Protein AF-0000000076760243 (afdb_homodimer)

InterPro domains:
  IPR002656 Acyltransferase 3 domain [PF01757] (15-333)

Sequence (692 aa):
MEITKRREIFFLSELRAIACIAIVILHTFYAASVYAPDHTAKIAALTTRNLMMWAVPCFVMVSGALLLDSAREVTYRKIFRKYIPRVLAALVLFSAVFQIFDDATGESGIQFKTILYGLQNAVTGSGWKHMWYLYLITALYLLLPFYRKIAASLNSKDTYYLLSVYLVFLSLLPMLQTLTEKSTAFYICVYSVYPLYLFLGDAFMQKRICKKPWLMILLASVGTIAVACLTILSEKKSIAALSELLTSYAFPLIVLQSAGIFGLMSYREKKAPKVLYWILHQIDQCSFGVYLIHMLFLKLVLVVWKWNPYMHGGFFMILALSVGTFLCSFLCIRLLKYVPILKKILMEITKRREIFFLSELRAIACIAIVILHTFYAASVYAPDHTAKIAALTTRNLMMWAVPCFVMVSGALLLDSAREVTYRKIFRKYIPRVLAALVLFSAVFQIFDDATGESGIQFKTILYGLQNAVTGSGWKHMWYLYLITALYLLLPFYRKIAASLNSKDTYYLLSVYLVFLSLLPMLQTLTEKSTAFYICVYSVYPLYLFLGDAFMQKRICKKPWLMILLASVGTIAVACLTILSEKKSIAALSELLTSYAFPLIVLQSAGIFGLMSYREKKAPKVLYWILHQIDQCSFGVYLIHMLFLKLVLVVWKWNPYMHGGFFMILALSVGTFLCSFLCIRLLKYVPILKKIL

Organism: NCBI:txid411473

Structure (mmCIF, N/CA/C/O backbone):
data_AF-0000000076760243-model_v1
#
loop_
_entity.id
_entity.type
_entity.pdbx_description
1 polymer 'Acyltransferase 3 domain-containing protein'
#
loop_
_atom_site.group_PDB
_atom_site.id
_atom_site.type_symbol
_atom_site.label_atom_id
_atom_site.label_alt_id
_atom_site.label_comp_id
_atom_site.label_asym_id
_atom_site.label_entity_id
_atom_site.label_seq_id
_atom_site.pdbx_PDB_ins_code
_atom_site.Cartn_x
_atom_site.Cartn_y
_atom_site.Cartn_z
_atom_site.occupancy
_atom_site.B_iso_or_equiv
_atom_site.auth_seq_id
_atom_site.auth_comp_id
_atom_site.auth_asym_id
_atom_site.auth_atom_id
_atom_site.pdbx_PDB_model_num
ATOM 1 N N . MET A 1 1 ? 40 23.453 7.305 1 26.17 1 MET A N 1
ATOM 2 C CA . MET A 1 1 ? 38.969 22.516 6.863 1 26.17 1 MET A CA 1
ATOM 3 C C . MET A 1 1 ? 37.562 23.094 7.059 1 26.17 1 MET A C 1
ATOM 5 O O . MET A 1 1 ? 37.188 23.406 8.188 1 26.17 1 MET A O 1
ATOM 9 N N . GLU A 1 2 ? 37.094 23.953 6.133 1 29.81 2 GLU A N 1
ATOM 10 C CA . GLU A 1 2 ? 35.969 24.859 6.281 1 29.81 2 GLU A CA 1
ATOM 11 C C . GLU A 1 2 ? 34.688 24.078 6.648 1 29.81 2 GLU A C 1
ATOM 13 O O . GLU A 1 2 ? 34.375 23.078 6.02 1 29.81 2 GLU A O 1
ATOM 18 N N . ILE A 1 3 ? 34.5 23.969 7.934 1 33.06 3 ILE A N 1
ATOM 19 C CA . ILE A 1 3 ? 33.281 23.391 8.445 1 33.06 3 ILE A CA 1
ATOM 20 C C . ILE A 1 3 ? 32.094 23.875 7.617 1 33.06 3 ILE A C 1
ATOM 22 O O . ILE A 1 3 ? 31.781 25.062 7.598 1 33.06 3 ILE A O 1
ATOM 26 N N . THR A 1 4 ? 31.984 23.406 6.328 1 33.84 4 THR A N 1
ATOM 27 C CA . THR A 1 4 ? 30.766 23.656 5.562 1 33.84 4 THR A CA 1
ATOM 28 C C . THR A 1 4 ? 29.547 23.594 6.461 1 33.84 4 THR A C 1
ATOM 30 O O . THR A 1 4 ? 29.219 22.531 7.004 1 33.84 4 THR A O 1
ATOM 33 N N . LYS A 1 5 ? 29.375 24.547 7.172 1 37.62 5 LYS A N 1
ATOM 34 C CA . LYS A 1 5 ? 28.281 24.859 8.086 1 37.62 5 LYS A CA 1
ATOM 35 C C . LYS A 1 5 ? 26.953 24.391 7.535 1 37.62 5 LYS A C 1
ATOM 37 O O . LYS A 1 5 ? 26.656 24.578 6.348 1 37.62 5 LYS A O 1
ATOM 42 N N . ARG A 1 6 ? 26.312 23.484 8.016 1 43.78 6 ARG A N 1
ATOM 43 C CA . ARG A 1 6 ? 24.969 22.969 7.758 1 43.78 6 ARG A CA 1
ATOM 44 C C . ARG A 1 6 ? 24 24.094 7.457 1 43.78 6 ARG A C 1
ATOM 46 O O . ARG A 1 6 ? 23.734 24.938 8.32 1 43.78 6 ARG A O 1
ATOM 53 N N . ARG A 1 7 ? 23.875 24.797 6.414 1 45.53 7 ARG A N 1
ATOM 54 C CA . ARG A 1 7 ? 22.891 25.812 6.051 1 45.53 7 ARG A CA 1
ATOM 55 C C . ARG A 1 7 ? 21.516 25.453 6.609 1 45.53 7 ARG A C 1
ATOM 57 O O . ARG A 1 7 ? 20.922 24.453 6.207 1 45.53 7 ARG A O 1
ATOM 64 N N . GLU A 1 8 ? 21.156 25.719 7.934 1 55.03 8 GLU A N 1
ATOM 65 C CA . GLU A 1 8 ? 19.797 25.641 8.477 1 55.03 8 GLU A CA 1
ATOM 66 C C . GLU A 1 8 ? 18.766 26.141 7.461 1 55.03 8 GLU A C 1
ATOM 68 O O . GLU A 1 8 ? 18.906 27.25 6.926 1 55.03 8 GLU A O 1
ATOM 73 N N . ILE A 1 9 ? 18 25.172 6.777 1 75.56 9 ILE A N 1
ATOM 74 C CA . ILE A 1 9 ? 17.047 25.531 5.738 1 75.56 9 ILE A CA 1
ATOM 75 C C . ILE A 1 9 ? 15.852 26.25 6.359 1 75.56 9 ILE A C 1
ATOM 77 O O . ILE A 1 9 ? 14.898 25.609 6.809 1 75.56 9 ILE A O 1
ATOM 81 N N . PHE A 1 10 ? 15.922 27.594 6.707 1 85.25 10 PHE A N 1
ATOM 82 C CA . PHE A 1 10 ? 15.008 28.453 7.453 1 85.25 10 PHE A CA 1
ATOM 83 C C . PHE A 1 10 ? 13.578 28.297 6.941 1 85.25 10 PHE A C 1
ATOM 85 O O . PHE A 1 10 ? 12.633 28.328 7.723 1 85.25 10 PHE A O 1
ATOM 92 N N . PHE A 1 11 ? 13.438 28.016 5.637 1 90.25 11 PHE A N 1
ATOM 93 C CA . PHE A 1 11 ? 12.078 28.016 5.102 1 90.25 11 PHE A CA 1
ATOM 94 C C . PHE A 1 11 ? 11.312 26.781 5.559 1 90.25 11 PHE A C 1
ATOM 96 O O . PHE A 1 11 ? 10.086 26.812 5.66 1 90.25 11 PHE A O 1
ATOM 103 N N . LEU A 1 12 ? 12.016 25.703 5.863 1 93.25 12 LEU A N 1
ATOM 104 C CA . LEU A 1 12 ? 11.344 24.5 6.34 1 93.25 12 LEU A CA 1
ATOM 105 C C . LEU A 1 12 ? 10.727 24.734 7.715 1 93.25 12 LEU A C 1
ATOM 107 O O . LEU A 1 12 ? 9.609 24.297 7.984 1 93.25 12 LEU A O 1
ATOM 111 N N . SER A 1 13 ? 11.492 25.438 8.523 1 92.94 13 SER A N 1
ATOM 112 C CA . SER A 1 13 ? 10.977 25.797 9.836 1 92.94 13 SER A CA 1
ATOM 113 C C . SER A 1 13 ? 9.773 26.734 9.719 1 92.94 13 SER A C 1
ATOM 115 O O . SER A 1 13 ? 8.781 26.547 10.422 1 92.94 13 SER A O 1
ATOM 117 N N . GLU A 1 14 ? 9.867 27.625 8.883 1 94.44 14 GLU A N 1
ATOM 118 C CA . GLU A 1 14 ? 8.766 28.547 8.656 1 94.44 14 GLU A CA 1
ATOM 119 C C . GLU A 1 14 ? 7.531 27.828 8.133 1 94.44 14 GLU A C 1
ATOM 121 O O . GLU A 1 14 ? 6.41 28.109 8.555 1 94.44 14 GLU A O 1
ATOM 126 N N . LEU A 1 15 ? 7.758 26.938 7.242 1 95.62 15 LEU A N 1
ATOM 127 C CA . LEU A 1 15 ? 6.652 26.203 6.648 1 95.62 15 LEU A CA 1
ATOM 128 C C . LEU A 1 15 ? 5.961 25.328 7.695 1 95.62 15 LEU A C 1
ATOM 130 O O . LEU A 1 15 ? 4.73 25.234 7.703 1 95.62 15 LEU A O 1
ATOM 134 N N . ARG A 1 16 ? 6.695 24.703 8.562 1 96.56 16 ARG A N 1
ATOM 135 C CA . ARG A 1 16 ? 6.105 23.891 9.625 1 96.56 16 ARG A CA 1
ATOM 136 C C . ARG A 1 16 ? 5.246 24.75 10.547 1 96.56 16 ARG A C 1
ATOM 138 O O . ARG A 1 16 ? 4.172 24.328 10.977 1 96.56 16 ARG A O 1
ATOM 145 N N . ALA A 1 17 ? 5.773 25.922 10.805 1 96.56 17 ALA A N 1
ATOM 146 C CA . ALA A 1 17 ? 5.035 26.844 11.664 1 96.56 17 ALA A CA 1
ATOM 147 C C . ALA A 1 17 ? 3.723 27.266 11.016 1 96.56 17 ALA A C 1
ATOM 149 O O . ALA A 1 17 ? 2.666 27.234 11.648 1 96.56 17 ALA A O 1
ATOM 150 N N . ILE A 1 18 ? 3.807 27.625 9.766 1 96.88 18 ILE A N 1
ATOM 151 C CA . ILE A 1 18 ? 2.629 28.062 9.031 1 96.88 18 ILE A CA 1
ATOM 152 C C . ILE A 1 18 ? 1.643 26.906 8.883 1 96.88 18 ILE A C 1
ATOM 154 O O . ILE A 1 18 ? 0.431 27.094 9.016 1 96.88 18 ILE A O 1
ATOM 158 N N . ALA A 1 19 ? 2.176 25.75 8.602 1 98.06 19 ALA A N 1
ATOM 159 C CA . ALA A 1 19 ? 1.333 24.562 8.477 1 98.06 19 ALA A CA 1
ATOM 160 C C . ALA A 1 19 ? 0.647 24.234 9.797 1 98.06 19 ALA A C 1
ATOM 162 O O . ALA A 1 19 ? -0.499 23.781 9.812 1 98.06 19 ALA A O 1
ATOM 163 N N . CYS A 1 20 ? 1.323 24.438 10.867 1 97.88 20 CYS A N 1
ATOM 164 C CA . CYS A 1 20 ? 0.749 24.219 12.188 1 97.88 20 CYS A CA 1
ATOM 165 C C . CYS A 1 20 ? -0.457 25.125 12.414 1 97.88 20 CYS A C 1
ATOM 167 O O . CYS A 1 20 ? -1.508 24.672 12.859 1 97.88 20 CYS A O 1
ATOM 169 N N . ILE A 1 21 ? -0.282 26.344 12.094 1 98.19 21 ILE A N 1
ATOM 170 C CA . ILE A 1 21 ? -1.372 27.312 12.203 1 98.19 21 ILE A CA 1
ATOM 171 C C . ILE A 1 21 ? -2.529 26.891 11.297 1 98.19 21 ILE A C 1
ATOM 173 O O . ILE A 1 21 ? -3.689 26.906 11.719 1 98.19 21 ILE A O 1
ATOM 177 N N . ALA A 1 22 ? -2.188 26.484 10.117 1 98.5 22 ALA A N 1
ATOM 178 C CA . ALA A 1 22 ? -3.197 26.047 9.156 1 98.5 22 ALA A CA 1
ATOM 179 C C . ALA A 1 22 ? -3.98 24.844 9.672 1 98.5 22 ALA A C 1
ATOM 181 O O . ALA A 1 22 ? -5.188 24.75 9.453 1 98.5 22 ALA A O 1
ATOM 182 N N . ILE A 1 23 ? -3.342 23.922 10.32 1 98.38 23 ILE A N 1
ATOM 183 C CA . ILE A 1 23 ? -3.988 22.734 10.867 1 98.38 23 ILE A CA 1
ATOM 184 C C . ILE A 1 23 ? -5.008 23.141 11.922 1 98.38 23 ILE A C 1
ATOM 186 O O . ILE A 1 23 ? -6.117 22.609 11.969 1 98.38 23 ILE A O 1
ATOM 190 N N . VAL A 1 24 ? -4.641 24.094 12.781 1 98.56 24 VAL A N 1
ATOM 191 C CA . VAL A 1 24 ? -5.559 24.562 13.812 1 98.56 24 VAL A CA 1
ATOM 192 C C . VAL A 1 24 ? -6.773 25.234 13.164 1 98.56 24 VAL A C 1
ATOM 194 O O . VAL A 1 24 ? -7.91 25 13.57 1 98.56 24 VAL A O 1
ATOM 197 N N . ILE A 1 25 ? -6.504 26.047 12.156 1 98.5 25 ILE A N 1
ATOM 198 C CA . ILE A 1 25 ? -7.59 26.672 11.422 1 98.5 25 ILE A CA 1
ATOM 199 C C . ILE A 1 25 ? -8.484 25.609 10.797 1 98.5 25 ILE A C 1
ATOM 201 O O . ILE A 1 25 ? -9.711 25.672 10.906 1 98.5 25 ILE A O 1
ATOM 205 N N . LEU A 1 26 ? -7.926 24.656 10.18 1 98.38 26 LEU A N 1
ATOM 206 C CA . LEU A 1 26 ? -8.633 23.562 9.523 1 98.38 26 LEU A CA 1
ATOM 207 C C . LEU A 1 26 ? -9.594 22.875 10.492 1 98.38 26 LEU A C 1
ATOM 209 O O . LEU A 1 26 ? -10.789 22.766 10.219 1 98.38 26 LEU A O 1
ATOM 213 N N . HIS A 1 27 ? -9.117 22.453 11.625 1 98.5 27 HIS A N 1
ATOM 214 C CA . HIS A 1 27 ? -9.922 21.703 12.57 1 98.5 27 HIS A CA 1
ATOM 215 C C . HIS A 1 27 ? -10.969 22.578 13.25 1 98.5 27 HIS A C 1
ATOM 217 O O . HIS A 1 27 ? -12.07 22.125 13.562 1 98.5 27 HIS A O 1
ATOM 223 N N . THR A 1 28 ? -10.617 23.875 13.477 1 98.31 28 THR A N 1
ATOM 224 C CA . THR A 1 28 ? -11.578 24.797 14.078 1 98.31 28 THR A CA 1
ATOM 225 C C . THR A 1 28 ? -12.773 25 13.156 1 98.31 28 THR A C 1
ATOM 227 O O . THR A 1 28 ? -13.922 24.891 13.594 1 98.31 28 THR A O 1
ATOM 230 N N . PHE A 1 29 ? -12.484 25.266 11.953 1 98.19 29 PHE A N 1
ATOM 231 C CA . PHE A 1 29 ? -13.562 25.531 11.008 1 98.19 29 PHE A CA 1
ATOM 232 C C . PHE A 1 29 ? -14.359 24.25 10.734 1 98.19 29 PHE A C 1
ATOM 234 O O . PHE A 1 29 ? -15.578 24.312 10.539 1 98.19 29 PHE A O 1
ATOM 241 N N . TYR A 1 30 ? -13.695 23.141 10.695 1 97.31 30 TYR A N 1
ATOM 242 C CA . TYR A 1 30 ? -14.406 21.875 10.531 1 97.31 30 TYR A CA 1
ATOM 243 C C . TYR A 1 30 ? -15.352 21.625 11.695 1 97.31 30 TYR A C 1
ATOM 245 O O . TYR A 1 30 ? -16.531 21.312 11.5 1 97.31 30 TYR A O 1
ATOM 253 N N . ALA A 1 31 ? -14.867 21.766 12.883 1 96.94 31 ALA A N 1
ATOM 254 C CA . ALA A 1 31 ? -15.672 21.531 14.078 1 96.94 31 ALA A CA 1
ATOM 255 C C . ALA A 1 31 ? -16.828 22.531 14.164 1 96.94 31 ALA A C 1
ATOM 257 O O . ALA A 1 31 ? -17.953 22.156 14.508 1 96.94 31 ALA A O 1
ATOM 258 N N . ALA A 1 32 ? -16.578 23.734 13.828 1 96.25 32 ALA A N 1
ATOM 259 C CA . ALA A 1 32 ? -17.578 24.781 13.914 1 96.25 32 ALA A CA 1
ATOM 260 C C . ALA A 1 32 ? -18.656 24.594 12.844 1 96.25 32 ALA A C 1
ATOM 262 O O . ALA A 1 32 ? -19.797 25.062 13.016 1 96.25 32 ALA A O 1
ATOM 263 N N . SER A 1 33 ? -18.312 23.906 11.75 1 96 33 SER A N 1
ATOM 264 C CA . SER A 1 33 ? -19.25 23.75 10.641 1 96 33 SER A CA 1
ATOM 265 C C . SER A 1 33 ? -20.5 22.984 11.078 1 96 33 SER A C 1
ATOM 267 O O . SER A 1 33 ? -21.562 23.156 10.492 1 96 33 SER A O 1
ATOM 269 N N . VAL A 1 34 ? -20.375 22.219 12.109 1 94.12 34 VAL A N 1
ATOM 270 C CA . VAL A 1 34 ? -21.484 21.438 12.633 1 94.12 34 VAL A CA 1
ATOM 271 C C . VAL A 1 34 ? -22.547 22.359 13.203 1 94.12 34 VAL A C 1
ATOM 273 O O . VAL A 1 34 ? -23.734 22.016 13.203 1 94.12 34 VAL A O 1
ATOM 276 N N . TYR A 1 35 ? -22.188 23.547 13.586 1 94.62 35 TYR A N 1
ATOM 277 C CA . TYR A 1 35 ? -23.094 24.469 14.25 1 94.62 35 TYR A CA 1
ATOM 278 C C . TYR A 1 35 ? -23.594 25.531 13.273 1 94.62 35 TYR A C 1
ATOM 280 O O . TYR A 1 35 ? -24.266 26.484 13.672 1 94.62 35 TYR A O 1
ATOM 288 N N . ALA A 1 36 ? -23.25 25.391 12.047 1 95.5 36 ALA A N 1
ATOM 289 C CA . ALA A 1 36 ? -23.625 26.406 11.062 1 95.5 36 ALA A CA 1
ATOM 290 C C . ALA A 1 36 ? -25.141 26.578 11.016 1 95.5 36 ALA A C 1
ATOM 292 O O . ALA A 1 36 ? -25.891 25.594 10.93 1 95.5 36 ALA A O 1
ATOM 293 N N . PRO A 1 37 ? -25.594 27.875 11.07 1 94.69 37 PRO A N 1
ATOM 294 C CA . PRO A 1 37 ? -27.047 28.109 11.102 1 94.69 37 PRO A CA 1
ATOM 295 C C . PRO A 1 37 ? -27.703 27.922 9.734 1 94.69 37 PRO A C 1
ATOM 297 O O . PRO A 1 37 ? -28.922 27.719 9.656 1 94.69 37 PRO A O 1
ATOM 300 N N . ASP A 1 38 ? -26.938 28.125 8.633 1 94.06 38 ASP A N 1
ATOM 301 C CA . ASP A 1 38 ? -27.453 27.969 7.281 1 94.06 38 ASP A CA 1
ATOM 302 C C . ASP A 1 38 ? -26.391 27.422 6.336 1 94.06 38 ASP A C 1
ATOM 304 O O . ASP A 1 38 ? -25.266 27.156 6.75 1 94.06 38 ASP A O 1
ATOM 308 N N . HIS A 1 39 ? -26.859 27.281 5.172 1 94.5 39 HIS A N 1
ATOM 309 C CA . HIS A 1 39 ? -26 26.656 4.168 1 94.5 39 HIS A CA 1
ATOM 310 C C . HIS A 1 39 ? -24.828 27.547 3.803 1 94.5 39 HIS A C 1
ATOM 312 O O . HIS A 1 39 ? -23.703 27.062 3.59 1 94.5 39 HIS A O 1
ATOM 318 N N . THR A 1 40 ? -25.047 28.766 3.748 1 95.06 40 THR A N 1
ATOM 319 C CA . THR A 1 40 ? -24 29.719 3.385 1 95.06 40 THR A CA 1
ATOM 320 C C . THR A 1 40 ? -22.891 29.719 4.422 1 95.06 40 THR A C 1
ATOM 322 O O . THR A 1 40 ? -21.703 29.703 4.066 1 95.06 40 THR A O 1
ATOM 325 N N . ALA A 1 41 ? -23.281 29.703 5.68 1 95.94 41 ALA A N 1
ATOM 326 C CA . ALA A 1 41 ? -22.312 29.656 6.762 1 95.94 41 ALA A CA 1
ATOM 327 C C . ALA A 1 41 ? -21.516 28.344 6.723 1 95.94 41 ALA A C 1
ATOM 329 O O . ALA A 1 41 ? -20.297 28.344 6.949 1 95.94 41 ALA A O 1
ATOM 330 N N . LYS A 1 42 ? -22.203 27.297 6.43 1 96.5 42 LYS A N 1
ATOM 331 C CA . LYS A 1 42 ? -21.547 25.984 6.344 1 96.5 42 LYS A CA 1
ATOM 332 C C . LYS A 1 42 ? -20.562 25.953 5.188 1 96.5 42 LYS A C 1
ATOM 334 O O . LYS A 1 42 ? -19.438 25.438 5.336 1 96.5 42 LYS A O 1
ATOM 339 N N . ILE A 1 43 ? -20.938 26.484 4.055 1 97.12 43 ILE A N 1
ATOM 340 C CA . ILE A 1 43 ? -20.078 26.531 2.877 1 97.12 43 ILE A CA 1
ATOM 341 C C . ILE A 1 43 ? -18.812 27.328 3.186 1 97.12 43 ILE A C 1
ATOM 343 O O . ILE A 1 43 ? -17.719 26.906 2.842 1 97.12 43 ILE A O 1
ATOM 347 N N . ALA A 1 44 ? -18.969 28.422 3.828 1 97.19 44 ALA A N 1
ATOM 348 C CA . ALA A 1 44 ? -17.812 29.25 4.176 1 97.19 44 ALA A CA 1
ATOM 349 C C . ALA A 1 44 ? -16.859 28.516 5.105 1 97.19 44 ALA A C 1
ATOM 351 O O . ALA A 1 44 ? -15.641 28.562 4.93 1 97.19 44 ALA A O 1
ATOM 352 N N . ALA A 1 45 ? -17.438 27.844 6.059 1 97.75 45 ALA A N 1
ATOM 353 C CA . ALA A 1 45 ? -16.625 27.109 7.023 1 97.75 45 ALA A CA 1
ATOM 354 C C . ALA A 1 45 ? -15.875 25.969 6.348 1 97.75 45 ALA A C 1
ATOM 356 O O . ALA A 1 45 ? -14.664 25.828 6.516 1 97.75 45 ALA A O 1
ATOM 357 N N . LEU A 1 46 ? -16.562 25.203 5.555 1 97.81 46 LEU A N 1
ATOM 358 C CA . LEU A 1 46 ? -15.953 24.047 4.91 1 97.81 46 LEU A CA 1
ATOM 359 C C . LEU A 1 46 ? -14.969 24.484 3.836 1 97.81 46 LEU A C 1
ATOM 361 O O . LEU A 1 46 ? -13.953 23.812 3.609 1 97.81 46 LEU A O 1
ATOM 365 N N . THR A 1 47 ? -15.227 25.578 3.158 1 98.12 47 THR A N 1
ATOM 366 C CA . THR A 1 47 ? -14.273 26.109 2.191 1 98.12 47 THR A CA 1
ATOM 367 C C . THR A 1 47 ? -12.969 26.5 2.873 1 98.12 47 THR A C 1
ATOM 369 O O . THR A 1 47 ? -11.883 26.156 2.389 1 98.12 47 THR A O 1
ATOM 372 N N . THR A 1 48 ? -13.102 27.203 4 1 98.19 48 THR A N 1
ATOM 373 C CA . THR A 1 48 ? -11.906 27.562 4.754 1 98.19 48 THR A CA 1
ATOM 374 C C . THR A 1 48 ? -11.148 26.312 5.207 1 98.19 48 THR A C 1
ATOM 376 O O . THR A 1 48 ? -9.922 26.25 5.086 1 98.19 48 THR A O 1
ATOM 379 N N . ARG A 1 49 ? -11.883 25.344 5.664 1 98.31 49 ARG A N 1
ATOM 380 C CA . ARG A 1 49 ? -11.281 24.078 6.086 1 98.31 49 ARG A CA 1
ATOM 381 C C . ARG A 1 49 ? -10.523 23.422 4.938 1 98.31 49 ARG A C 1
ATOM 383 O O . ARG A 1 49 ? -9.359 23.062 5.086 1 98.31 49 ARG A O 1
ATOM 390 N N . ASN A 1 50 ? -11.141 23.297 3.781 1 98.44 50 ASN A N 1
ATOM 391 C CA . ASN A 1 50 ? -10.547 22.594 2.652 1 98.44 50 ASN A CA 1
ATOM 392 C C . ASN A 1 50 ? -9.367 23.359 2.068 1 98.44 50 ASN A C 1
ATOM 394 O O . ASN A 1 50 ? -8.43 22.75 1.542 1 98.44 50 ASN A O 1
ATOM 398 N N . LEU A 1 51 ? -9.359 24.672 2.227 1 98.25 51 LEU A N 1
ATOM 399 C CA . LEU A 1 51 ? -8.258 25.484 1.741 1 98.25 51 LEU A CA 1
ATOM 400 C C . LEU A 1 51 ? -6.984 25.219 2.535 1 98.25 51 LEU A C 1
ATOM 402 O O . LEU A 1 51 ? -5.883 25.531 2.08 1 98.25 51 LEU A O 1
ATOM 406 N N . MET A 1 52 ? -7.109 24.641 3.707 1 98.56 52 MET A N 1
ATOM 407 C CA . MET A 1 52 ? -5.965 24.375 4.578 1 98.56 52 MET A CA 1
ATOM 408 C C . MET A 1 52 ? -5.449 22.953 4.391 1 98.56 52 MET A C 1
ATOM 410 O O . MET A 1 52 ? -4.465 22.562 5.02 1 98.56 52 MET A O 1
ATOM 414 N N . MET A 1 53 ? -5.945 22.219 3.438 1 98.38 53 MET A N 1
ATOM 415 C CA . MET A 1 53 ? -5.633 20.812 3.26 1 98.38 53 MET A CA 1
ATOM 416 C C . MET A 1 53 ? -4.18 20.625 2.834 1 98.38 53 MET A C 1
ATOM 418 O O . MET A 1 53 ? -3.629 19.531 2.945 1 98.38 53 MET A O 1
ATOM 422 N N . TRP A 1 54 ? -3.514 21.688 2.461 1 98.5 54 TRP A N 1
ATOM 423 C CA . TRP A 1 54 ? -2.119 21.609 2.041 1 98.5 54 TRP A CA 1
ATOM 424 C C . TRP A 1 54 ? -1.201 21.391 3.238 1 98.5 54 TRP A C 1
ATOM 426 O O . TRP A 1 54 ? -0.044 20.984 3.078 1 98.5 54 TRP A O 1
ATOM 436 N N . ALA A 1 55 ? -1.649 21.625 4.43 1 98.56 55 ALA A N 1
ATOM 437 C CA . ALA A 1 55 ? -0.808 21.672 5.621 1 98.56 55 ALA A CA 1
ATOM 438 C C . ALA A 1 55 ? -0.173 20.312 5.902 1 98.56 55 ALA A C 1
ATOM 440 O O . ALA A 1 55 ? 1.042 20.219 6.082 1 98.56 55 ALA A O 1
ATOM 441 N N . VAL A 1 56 ? -0.95 19.234 5.863 1 98.44 56 VAL A N 1
ATOM 442 C CA . VAL A 1 56 ? -0.454 17.906 6.18 1 98.44 56 VAL A CA 1
ATOM 443 C C . VAL A 1 56 ? 0.544 17.453 5.117 1 98.44 56 VAL A C 1
ATOM 445 O O . VAL A 1 56 ? 1.659 17.031 5.438 1 98.44 56 VAL A O 1
ATOM 448 N N . PRO A 1 57 ? 0.203 17.594 3.842 1 98.75 57 PRO A N 1
ATOM 449 C CA . PRO A 1 57 ? 1.181 17.25 2.803 1 98.75 57 PRO A CA 1
ATOM 450 C C . PRO A 1 57 ? 2.492 18.016 2.959 1 98.75 57 PRO A C 1
ATOM 452 O O . PRO A 1 57 ? 3.57 17.453 2.768 1 98.75 57 PRO A O 1
ATOM 455 N N . CYS A 1 58 ? 2.398 19.25 3.316 1 98.5 58 CYS A N 1
ATOM 456 C CA . CYS A 1 58 ? 3.607 20.047 3.475 1 98.5 58 CYS A CA 1
ATOM 457 C C . CYS A 1 58 ? 4.43 19.562 4.664 1 98.5 58 CYS A C 1
ATOM 459 O O . CYS A 1 58 ? 5.66 19.594 4.629 1 98.5 58 CYS A O 1
ATOM 461 N N . PHE A 1 59 ? 3.725 19.125 5.754 1 98.25 59 PHE A N 1
ATOM 462 C CA . PHE A 1 59 ? 4.445 18.516 6.863 1 98.25 59 PHE A CA 1
ATOM 463 C C . PHE A 1 59 ? 5.238 17.297 6.383 1 98.25 59 PHE A C 1
ATOM 465 O O . PHE A 1 59 ? 6.41 17.141 6.734 1 98.25 59 PHE A O 1
ATOM 472 N N . VAL A 1 60 ? 4.656 16.5 5.531 1 98.69 60 VAL A N 1
ATOM 473 C CA . VAL A 1 60 ? 5.305 15.281 5.039 1 98.69 60 VAL A CA 1
ATOM 474 C C . VAL A 1 60 ? 6.445 15.648 4.094 1 98.69 60 VAL A C 1
ATOM 476 O O . VAL A 1 60 ? 7.508 15.031 4.125 1 98.69 60 VAL A O 1
ATOM 479 N N . MET A 1 61 ? 6.203 16.688 3.297 1 98.5 61 MET A N 1
ATOM 480 C CA . MET A 1 61 ? 7.25 17.141 2.381 1 98.5 61 MET A CA 1
ATOM 481 C C . MET A 1 61 ? 8.461 17.656 3.148 1 98.5 61 MET A C 1
ATOM 483 O O . MET A 1 61 ? 9.602 17.438 2.746 1 98.5 61 MET A O 1
ATOM 487 N N . VAL A 1 62 ? 8.203 18.359 4.238 1 97.5 62 VAL A N 1
ATOM 488 C CA . VAL A 1 62 ? 9.297 18.828 5.078 1 97.5 62 VAL A CA 1
ATOM 489 C C . VAL A 1 62 ? 10.086 17.641 5.621 1 97.5 62 VAL A C 1
ATOM 491 O O . VAL A 1 62 ? 11.32 17.656 5.609 1 97.5 62 VAL A O 1
ATOM 494 N N . SER A 1 63 ? 9.359 16.609 6.07 1 97.31 63 SER A N 1
ATOM 495 C CA . SER A 1 63 ? 10.016 15.391 6.543 1 97.31 63 SER A CA 1
ATOM 496 C C . SER A 1 63 ? 10.867 14.766 5.445 1 97.31 63 SER A C 1
ATOM 498 O O . SER A 1 63 ? 12 14.336 5.699 1 97.31 63 SER A O 1
ATOM 500 N N . GLY A 1 64 ? 10.328 14.711 4.246 1 97.88 64 GLY A N 1
ATOM 501 C CA . GLY A 1 64 ? 11.094 14.18 3.129 1 97.88 64 GLY A CA 1
ATOM 502 C C . GLY A 1 64 ? 12.328 15 2.812 1 97.88 64 GLY A C 1
ATOM 503 O O . GLY A 1 64 ? 13.398 14.445 2.561 1 97.88 64 GLY A O 1
ATOM 504 N N . ALA A 1 65 ? 12.203 16.328 2.844 1 96.44 65 ALA A N 1
ATOM 505 C CA . ALA A 1 65 ? 13.305 17.234 2.555 1 96.44 65 ALA A CA 1
ATOM 506 C C . ALA A 1 65 ? 14.445 17.062 3.549 1 96.44 65 ALA A C 1
ATOM 508 O O . ALA A 1 65 ? 15.617 17.141 3.178 1 96.44 65 ALA A O 1
ATOM 509 N N . LEU A 1 66 ? 14.109 16.781 4.77 1 95.38 66 LEU A N 1
ATOM 510 C CA . LEU A 1 66 ? 15.117 16.703 5.82 1 95.38 66 LEU A CA 1
ATOM 511 C C . LEU A 1 66 ? 15.656 15.281 5.953 1 95.38 66 LEU A C 1
ATOM 513 O O . LEU A 1 66 ? 16.875 15.07 5.961 1 95.38 66 LEU A O 1
ATOM 517 N N . LEU A 1 67 ? 14.781 14.281 5.941 1 96.62 67 LEU A N 1
ATOM 518 C CA . LEU A 1 67 ? 15.172 12.938 6.344 1 96.62 67 LEU A CA 1
ATOM 519 C C . LEU A 1 67 ? 15.727 12.148 5.156 1 96.62 67 LEU A C 1
ATOM 521 O O . LEU A 1 67 ? 16.422 11.156 5.34 1 96.62 67 LEU A O 1
ATOM 525 N N . LEU A 1 68 ? 15.391 12.531 3.979 1 97.38 68 LEU A N 1
ATOM 526 C CA . LEU A 1 68 ? 15.867 11.797 2.812 1 97.38 68 LEU A CA 1
ATOM 527 C C . LEU A 1 68 ? 17.172 12.398 2.283 1 97.38 68 LEU A C 1
ATOM 529 O O . LEU A 1 68 ? 17.781 11.852 1.368 1 97.38 68 LEU A O 1
ATOM 533 N N . ASP A 1 69 ? 17.578 13.5 2.891 1 94.62 69 ASP A N 1
ATOM 534 C CA . ASP A 1 69 ? 18.844 14.125 2.525 1 94.62 69 ASP A CA 1
ATOM 535 C C . ASP A 1 69 ? 20.031 13.227 2.9 1 94.62 69 ASP A C 1
ATOM 537 O O . ASP A 1 69 ? 20.203 12.891 4.07 1 94.62 69 ASP A O 1
ATOM 541 N N . SER A 1 70 ? 20.812 12.898 1.957 1 90.88 70 SER A N 1
ATOM 542 C CA . SER A 1 70 ? 21.938 12 2.16 1 90.88 70 SER A CA 1
ATOM 543 C C . SER A 1 70 ? 22.984 12.609 3.09 1 90.88 70 SER A C 1
ATOM 545 O O . SER A 1 70 ? 23.781 11.891 3.697 1 90.88 70 SER A O 1
ATOM 547 N N . ALA A 1 71 ? 23 13.875 3.18 1 90.25 71 ALA A N 1
ATOM 548 C CA . ALA A 1 71 ? 23.969 14.57 4.027 1 90.25 71 ALA A CA 1
ATOM 549 C C . ALA A 1 71 ? 23.641 14.375 5.504 1 90.25 71 ALA A C 1
ATOM 551 O O . ALA A 1 71 ? 24.5 14.547 6.367 1 90.25 71 ALA A O 1
ATOM 552 N N . ARG A 1 72 ? 22.391 14.039 5.758 1 90.06 72 ARG A N 1
ATOM 553 C CA . ARG A 1 72 ? 21.969 13.789 7.133 1 90.06 72 ARG A CA 1
ATOM 554 C C . ARG A 1 72 ? 22.188 12.328 7.52 1 90.06 72 ARG A C 1
ATOM 556 O O . ARG A 1 72 ? 21.875 11.43 6.742 1 90.06 72 ARG A O 1
ATOM 563 N N . GLU A 1 73 ? 22.688 12.141 8.641 1 89.94 73 GLU A N 1
ATOM 564 C CA . GLU A 1 73 ? 22.891 10.773 9.117 1 89.94 73 GLU A CA 1
ATOM 565 C C . GLU A 1 73 ? 21.656 10.25 9.836 1 89.94 73 GLU A C 1
ATOM 567 O O . GLU A 1 73 ? 21.266 10.773 10.883 1 89.94 73 GLU A O 1
ATOM 572 N N . VAL A 1 74 ? 21.062 9.375 9.266 1 92.62 74 VAL A N 1
ATOM 573 C CA . VAL A 1 74 ? 19.922 8.695 9.867 1 92.62 74 VAL A CA 1
ATOM 574 C C . VAL A 1 74 ? 20.219 7.207 10.016 1 92.62 74 VAL A C 1
ATOM 576 O O . VAL A 1 74 ? 20.25 6.469 9.031 1 92.62 74 VAL A O 1
ATOM 579 N N . THR A 1 75 ? 20.453 6.75 11.266 1 94.19 75 THR A N 1
ATOM 580 C CA . THR A 1 75 ? 20.797 5.359 11.555 1 94.19 75 THR A CA 1
ATOM 581 C C . THR A 1 75 ? 19.578 4.613 12.102 1 94.19 75 THR A C 1
ATOM 583 O O . THR A 1 75 ? 18.594 5.23 12.5 1 94.19 75 THR A O 1
ATOM 586 N N . TYR A 1 76 ? 19.656 3.295 12.117 1 95.69 76 TYR A N 1
ATOM 587 C CA . TYR A 1 76 ? 18.609 2.479 12.742 1 95.69 76 TYR A CA 1
ATOM 588 C C . TYR A 1 76 ? 18.438 2.844 14.211 1 95.69 76 TYR A C 1
ATOM 590 O O . TYR A 1 76 ? 17.312 2.859 14.719 1 95.69 76 TYR A O 1
ATOM 598 N N . ARG A 1 77 ? 19.516 3.115 14.836 1 95.56 77 ARG A N 1
ATOM 599 C CA . ARG A 1 77 ? 19.469 3.488 16.25 1 95.56 77 ARG A CA 1
ATOM 600 C C . ARG A 1 77 ? 18.641 4.75 16.453 1 95.56 77 ARG A C 1
ATOM 602 O O . ARG A 1 77 ? 17.812 4.809 17.375 1 95.56 77 ARG A O 1
ATOM 609 N N . LYS A 1 78 ? 18.859 5.75 15.672 1 95.19 78 LYS A N 1
ATOM 610 C CA . LYS A 1 78 ? 18.094 6.996 15.773 1 95.19 78 LYS A CA 1
ATOM 611 C C . LYS A 1 78 ? 16.609 6.754 15.516 1 95.19 78 LYS A C 1
ATOM 613 O O . LYS A 1 78 ? 15.758 7.289 16.234 1 95.19 78 LYS A O 1
ATOM 618 N N . ILE A 1 79 ? 16.344 5.934 14.562 1 96.19 79 ILE A N 1
ATOM 619 C CA . ILE A 1 79 ? 14.969 5.652 14.188 1 96.19 79 ILE A CA 1
ATOM 620 C C . ILE A 1 79 ? 14.258 4.934 15.336 1 96.19 79 ILE A C 1
ATOM 622 O O . ILE A 1 79 ? 13.148 5.312 15.727 1 96.19 79 ILE A O 1
ATOM 626 N N . PHE A 1 80 ? 14.906 3.99 16.047 1 96.31 80 PHE A N 1
ATOM 627 C CA . PHE A 1 80 ? 14.227 3.113 16.984 1 96.31 80 PHE A CA 1
ATOM 628 C C . PHE A 1 80 ? 14.406 3.617 18.422 1 96.31 80 PHE A C 1
ATOM 630 O O . PHE A 1 80 ? 13.734 3.15 19.328 1 96.31 80 PHE A O 1
ATOM 637 N N . ARG A 1 81 ? 15.258 4.605 18.609 1 95.62 81 ARG A N 1
ATOM 638 C CA . ARG A 1 81 ? 15.469 5.09 19.969 1 95.62 81 ARG A CA 1
ATOM 639 C C . ARG A 1 81 ? 15 6.535 20.109 1 95.62 81 ARG A C 1
ATOM 641 O O . ARG A 1 81 ? 14.797 7.02 21.219 1 95.62 81 ARG A O 1
ATOM 648 N N . LYS A 1 82 ? 14.836 7.164 18.969 1 94.5 82 LYS A N 1
ATOM 649 C CA . LYS A 1 82 ? 14.484 8.578 19.078 1 94.5 82 LYS A CA 1
ATOM 650 C C . LYS A 1 82 ? 13.195 8.875 18.312 1 94.5 82 LYS A C 1
ATOM 652 O O . LYS A 1 82 ? 12.195 9.273 18.906 1 94.5 82 LYS A O 1
ATOM 657 N N . TYR A 1 83 ? 13.18 8.539 17.031 1 95.69 83 TYR A N 1
ATOM 658 C CA . TYR A 1 83 ? 12.062 8.961 16.188 1 95.69 83 TYR A CA 1
ATOM 659 C C . TYR A 1 83 ? 10.789 8.219 16.562 1 95.69 83 TYR A C 1
ATOM 661 O O . TYR A 1 83 ? 9.82 8.82 17.016 1 95.69 83 TYR A O 1
ATOM 669 N N . ILE A 1 84 ? 10.836 6.887 16.469 1 97.31 84 ILE A N 1
ATOM 670 C CA . ILE A 1 84 ? 9.633 6.078 16.641 1 97.31 84 ILE A CA 1
ATOM 671 C C . ILE A 1 84 ? 9.18 6.117 18.094 1 97.31 84 ILE A C 1
ATOM 673 O O . ILE A 1 84 ? 8.008 6.352 18.375 1 97.31 84 ILE A O 1
ATOM 677 N N . PRO A 1 85 ? 10.008 5.969 19.062 1 96.88 85 PRO A N 1
ATOM 678 C CA . PRO A 1 85 ? 9.547 5.98 20.453 1 96.88 85 PRO A CA 1
ATOM 679 C C . PRO A 1 85 ? 8.922 7.316 20.859 1 96.88 85 PRO A C 1
ATOM 681 O O . PRO A 1 85 ? 7.98 7.348 21.656 1 96.88 85 PRO A O 1
ATOM 684 N N . ARG A 1 86 ? 9.438 8.375 20.359 1 96.19 86 ARG A N 1
ATOM 685 C CA . ARG A 1 86 ? 8.867 9.688 20.656 1 96.19 86 ARG A CA 1
ATOM 686 C C . ARG A 1 86 ? 7.418 9.766 20.188 1 96.19 86 ARG A C 1
ATOM 688 O O . ARG A 1 86 ? 6.547 10.227 20.938 1 96.19 86 ARG A O 1
ATOM 695 N N . VAL A 1 87 ? 7.199 9.312 19.031 1 97.25 87 VAL A N 1
ATOM 696 C CA . VAL A 1 87 ? 5.867 9.359 18.438 1 97.25 87 VAL A CA 1
ATOM 697 C C . VAL A 1 87 ? 4.941 8.391 19.156 1 97.25 87 VAL A C 1
ATOM 699 O O . VAL A 1 87 ? 3.797 8.727 19.469 1 97.25 87 VAL A O 1
ATOM 702 N N . LEU A 1 88 ? 5.43 7.18 19.484 1 97.25 88 LEU A N 1
ATOM 703 C CA . LEU A 1 88 ? 4.625 6.176 20.172 1 97.25 88 LEU A CA 1
ATOM 704 C C . LEU A 1 88 ? 4.297 6.621 21.594 1 97.25 88 LEU A C 1
ATOM 706 O O . LEU A 1 88 ? 3.195 6.375 22.078 1 97.25 88 LEU A O 1
ATOM 710 N N . ALA A 1 89 ? 5.254 7.25 22.219 1 96.69 89 ALA A N 1
ATOM 711 C CA . ALA A 1 89 ? 5.008 7.785 23.547 1 96.69 89 ALA A CA 1
ATOM 712 C C . ALA A 1 89 ? 3.914 8.852 23.531 1 96.69 89 ALA A C 1
ATOM 714 O O . ALA A 1 89 ? 3.033 8.859 24.391 1 96.69 89 ALA A O 1
ATOM 715 N N . ALA A 1 90 ? 4.004 9.703 22.562 1 96.56 90 ALA A N 1
ATOM 716 C CA . ALA A 1 90 ? 2.975 10.727 22.406 1 96.56 90 ALA A CA 1
ATOM 717 C C . ALA A 1 90 ? 1.611 10.094 22.141 1 96.56 90 ALA A C 1
ATOM 719 O O . ALA A 1 90 ? 0.599 10.539 22.688 1 96.56 90 ALA A O 1
ATOM 720 N N . LEU A 1 91 ? 1.618 9.062 21.312 1 97.19 91 LEU A N 1
ATOM 721 C CA . LEU A 1 91 ? 0.381 8.375 20.969 1 97.19 91 LEU A CA 1
ATOM 722 C C . LEU A 1 91 ? -0.273 7.766 22.203 1 97.19 91 LEU A C 1
ATOM 724 O O . LEU A 1 91 ? -1.472 7.949 22.422 1 97.19 91 LEU A O 1
ATOM 728 N N . VAL A 1 92 ? 0.5 7.098 23 1 95.94 92 VAL A N 1
ATOM 729 C CA . VAL A 1 92 ? -0.013 6.422 24.188 1 95.94 92 VAL A CA 1
ATOM 730 C C . VAL A 1 92 ? -0.449 7.457 25.219 1 95.94 92 VAL A C 1
ATOM 732 O O . VAL A 1 92 ? -1.562 7.387 25.75 1 95.94 92 VAL A O 1
ATOM 735 N N . LEU A 1 93 ? 0.381 8.422 25.5 1 95.31 93 LEU A N 1
ATOM 736 C CA . LEU A 1 93 ? 0.115 9.438 26.516 1 95.31 93 LEU A CA 1
ATOM 737 C C . LEU A 1 93 ? -1.146 10.227 26.172 1 95.31 93 LEU A C 1
ATOM 739 O O . LEU A 1 93 ? -2.041 10.367 27 1 95.31 93 LEU A O 1
ATOM 743 N N . PHE A 1 94 ? -1.247 10.672 25 1 96.06 94 PHE A N 1
ATOM 744 C CA . PHE A 1 94 ? -2.34 11.578 24.672 1 96.06 94 PHE A CA 1
ATOM 745 C C . PHE A 1 94 ? -3.619 10.805 24.391 1 96.06 94 PHE A C 1
ATOM 747 O O . PHE A 1 94 ? -4.723 11.344 24.516 1 96.06 94 PHE A O 1
ATOM 754 N N . SER A 1 95 ? -3.467 9.523 23.953 1 96.06 95 SER A N 1
ATOM 755 C CA . SER A 1 95 ? -4.68 8.711 23.891 1 96.06 95 SER A CA 1
ATOM 756 C C . SER A 1 95 ? -5.301 8.547 25.266 1 96.06 95 SER A C 1
ATOM 758 O O . SER A 1 95 ? -6.527 8.57 25.406 1 96.06 95 SER A O 1
ATOM 760 N N . ALA A 1 96 ? -4.484 8.359 26.234 1 94.88 96 ALA A N 1
ATOM 761 C CA . ALA A 1 96 ? -4.961 8.281 27.609 1 94.88 96 ALA A CA 1
ATOM 762 C C . ALA A 1 96 ? -5.551 9.609 28.078 1 94.88 96 ALA A C 1
ATOM 764 O O . ALA A 1 96 ? -6.629 9.648 28.672 1 94.88 96 ALA A O 1
ATOM 765 N N . VAL A 1 97 ? -4.871 10.727 27.781 1 94.81 97 VAL A N 1
ATOM 766 C CA . VAL A 1 97 ? -5.316 12.062 28.188 1 94.81 97 VAL A CA 1
ATOM 767 C C . VAL A 1 97 ? -6.676 12.359 27.547 1 94.81 97 VAL A C 1
ATOM 769 O O . VAL A 1 97 ? -7.578 12.867 28.219 1 94.81 97 VAL A O 1
ATOM 772 N N . PHE A 1 98 ? -6.844 12.047 26.328 1 96.12 98 PHE A N 1
ATOM 773 C CA . PHE A 1 98 ? -8.086 12.328 25.625 1 96.12 98 PHE A CA 1
ATOM 774 C C . PHE A 1 98 ? -9.219 11.453 26.141 1 96.12 98 PHE A C 1
ATOM 776 O O . PHE A 1 98 ? -10.359 11.906 26.25 1 96.12 98 PHE A O 1
ATOM 783 N N . GLN A 1 99 ? -8.844 10.203 26.453 1 95.19 99 GLN A N 1
ATOM 784 C CA . GLN A 1 99 ? -9.867 9.336 27.047 1 95.19 99 GLN A CA 1
ATOM 785 C C . GLN A 1 99 ? -10.297 9.852 28.406 1 95.19 99 GLN A C 1
ATOM 787 O O . GLN A 1 99 ? -11.484 9.82 28.734 1 95.19 99 GLN A O 1
ATOM 792 N N . ILE A 1 100 ? -9.383 10.281 29.219 1 95.06 100 ILE A N 1
ATOM 793 C CA . ILE A 1 100 ? -9.688 10.867 30.516 1 95.06 100 ILE A CA 1
ATOM 794 C C . ILE A 1 100 ? -10.57 12.094 30.344 1 95.06 100 ILE A C 1
ATOM 796 O O . ILE A 1 100 ? -11.555 12.273 31.078 1 95.06 100 ILE A O 1
ATOM 800 N N . PHE A 1 101 ? -10.203 12.945 29.391 1 95.19 101 PHE A N 1
ATOM 801 C CA . PHE A 1 101 ? -11 14.133 29.094 1 95.19 101 PHE A CA 1
ATOM 802 C C . PHE A 1 101 ? -12.43 13.758 28.75 1 95.19 101 PHE A C 1
ATOM 804 O O . PHE A 1 101 ? -13.383 14.344 29.266 1 95.19 101 PHE A O 1
ATOM 811 N N . ASP A 1 102 ? -12.555 12.789 27.859 1 94.5 102 ASP A N 1
ATOM 812 C CA . ASP A 1 102 ? -13.883 12.352 27.422 1 94.5 102 ASP A CA 1
ATOM 813 C C . ASP A 1 102 ? -14.695 11.812 28.594 1 94.5 102 ASP A C 1
ATOM 815 O O . ASP A 1 102 ? -15.875 12.141 28.75 1 94.5 102 ASP A O 1
ATOM 819 N N . ASP A 1 103 ? -14.039 11.039 29.406 1 94.12 103 ASP A N 1
ATOM 820 C CA . ASP A 1 103 ? -14.734 10.445 30.547 1 94.12 103 ASP A CA 1
ATOM 821 C C . ASP A 1 103 ? -15.055 11.5 31.609 1 94.12 103 ASP A C 1
ATOM 823 O O . ASP A 1 103 ? -16.109 11.453 32.25 1 94.12 103 ASP A O 1
ATOM 827 N N . ALA A 1 104 ? -14.195 12.414 31.828 1 93.5 104 ALA A N 1
ATOM 828 C CA . ALA A 1 104 ? -14.383 13.453 32.812 1 93.5 104 ALA A CA 1
ATOM 829 C C . ALA A 1 104 ? -15.5 14.414 32.406 1 93.5 104 ALA A C 1
ATOM 831 O O . ALA A 1 104 ? -16.188 14.969 33.281 1 93.5 104 ALA A O 1
ATOM 832 N N . THR A 1 105 ? -15.602 14.648 31.188 1 91.69 105 THR A N 1
ATOM 833 C CA . THR A 1 105 ? -16.594 15.617 30.719 1 91.69 105 THR A CA 1
ATOM 834 C C . THR A 1 105 ? -17.875 14.914 30.297 1 91.69 105 THR A C 1
ATOM 836 O O . THR A 1 105 ? -18.859 15.57 29.953 1 91.69 105 THR A O 1
ATOM 839 N N . GLY A 1 106 ? -17.734 13.609 30.25 1 86.94 106 GLY A N 1
ATOM 840 C CA . GLY A 1 106 ? -18.922 12.844 29.906 1 86.94 106 GLY A CA 1
ATOM 841 C C . GLY A 1 106 ? -19.734 12.422 31.109 1 86.94 106 GLY A C 1
ATOM 842 O O . GLY A 1 106 ? -19.438 12.812 32.25 1 86.94 106 GLY A O 1
ATOM 843 N N . GLU A 1 107 ? -20.734 11.609 30.859 1 83.38 107 GLU A N 1
ATOM 844 C CA . GLU A 1 107 ? -21.688 11.234 31.906 1 83.38 107 GLU A CA 1
ATOM 845 C C . GLU A 1 107 ? -21.109 10.172 32.812 1 83.38 107 GLU A C 1
ATOM 847 O O . GLU A 1 107 ? -21.422 10.133 34.031 1 83.38 107 GLU A O 1
ATOM 852 N N . SER A 1 108 ? -20.297 9.344 32.312 1 80.25 108 SER A N 1
ATOM 853 C CA . SER A 1 108 ? -19.828 8.188 33.062 1 80.25 108 SER A CA 1
ATOM 854 C C . SER A 1 108 ? -18.734 8.578 34.062 1 80.25 108 SER A C 1
ATOM 856 O O . SER A 1 108 ? -18.516 7.871 35.031 1 80.25 108 SER A O 1
ATOM 858 N N . GLY A 1 109 ? -18.125 9.695 33.875 1 85.81 109 GLY A N 1
ATOM 859 C CA . GLY A 1 109 ? -17.016 10.086 34.719 1 85.81 109 GLY A CA 1
ATOM 860 C C . GLY A 1 109 ? -15.781 9.219 34.5 1 85.81 109 GLY A C 1
ATOM 861 O O . GLY A 1 109 ? -15.781 8.32 33.688 1 85.81 109 GLY A O 1
ATOM 862 N N . ILE A 1 110 ? -14.695 9.5 35.188 1 88.69 110 ILE A N 1
ATOM 863 C CA . ILE A 1 110 ? -13.445 8.758 35.094 1 88.69 110 ILE A CA 1
ATOM 864 C C . ILE A 1 110 ? -13.594 7.414 35.812 1 88.69 110 ILE A C 1
ATOM 866 O O . ILE A 1 110 ? -14.062 7.352 36.938 1 88.69 110 ILE A O 1
ATOM 870 N N . GLN A 1 111 ? -13.359 6.34 35.094 1 88.06 111 GLN A N 1
ATOM 871 C CA . GLN A 1 111 ? -13.469 4.98 35.594 1 88.06 111 GLN A CA 1
ATOM 872 C C . GLN A 1 111 ? -12.102 4.312 35.688 1 88.06 111 GLN A C 1
ATOM 874 O O . GLN A 1 111 ? -11.109 4.848 35.188 1 88.06 111 GLN A O 1
ATOM 879 N N . PHE A 1 112 ? -12.062 3.141 36.344 1 86.12 112 PHE A N 1
ATOM 880 C CA . PHE A 1 112 ? -10.836 2.373 36.531 1 86.12 112 PHE A CA 1
ATOM 881 C C . PHE A 1 112 ? -10.258 1.95 35.156 1 86.12 112 PHE A C 1
ATOM 883 O O . PHE A 1 112 ? -9.039 1.951 34.969 1 86.12 112 PHE A O 1
ATOM 890 N N . LYS A 1 113 ? -11.109 1.76 34.125 1 90.38 113 LYS A N 1
ATOM 891 C CA . LYS A 1 113 ? -10.688 1.21 32.844 1 90.38 113 LYS A CA 1
ATOM 892 C C . LYS A 1 113 ? -10.391 2.322 31.828 1 90.38 113 LYS A C 1
ATOM 894 O O . LYS A 1 113 ? -10.07 2.051 30.672 1 90.38 113 LYS A O 1
ATOM 899 N N . THR A 1 114 ? -10.477 3.506 32.375 1 91.25 114 THR A N 1
ATOM 900 C CA . THR A 1 114 ? -10.32 4.648 31.469 1 91.25 114 THR A CA 1
ATOM 901 C C . THR A 1 114 ? -8.969 4.602 30.766 1 91.25 114 THR A C 1
ATOM 903 O O . THR A 1 114 ? -8.891 4.742 29.547 1 91.25 114 THR A O 1
ATOM 906 N N . ILE A 1 115 ? -7.984 4.305 31.484 1 90.94 115 ILE A N 1
ATOM 907 C CA . ILE A 1 115 ? -6.637 4.258 30.922 1 90.94 115 ILE A CA 1
ATOM 908 C C . ILE A 1 115 ? -6.52 3.078 29.969 1 90.94 115 ILE A C 1
ATOM 910 O O . ILE A 1 115 ? -5.902 3.191 28.906 1 90.94 115 ILE A O 1
ATOM 914 N N . LEU A 1 116 ? -7.094 2.004 30.344 1 92.44 116 LEU A N 1
ATOM 915 C CA . LEU A 1 116 ? -7.07 0.825 29.484 1 92.44 116 LEU A CA 1
ATOM 916 C C . LEU A 1 116 ? -7.777 1.104 28.172 1 92.44 116 LEU A C 1
ATOM 918 O O . LEU A 1 116 ? -7.316 0.676 27.109 1 92.44 116 LEU A O 1
ATOM 922 N N . TYR A 1 117 ? -8.82 1.831 28.281 1 92 117 TYR A N 1
ATOM 923 C CA . TYR A 1 117 ? -9.547 2.205 27.078 1 92 117 TYR A CA 1
ATOM 924 C C . TYR A 1 117 ? -8.719 3.133 26.203 1 92 117 TYR A C 1
ATOM 926 O O . TYR A 1 117 ? -8.734 3.02 24.984 1 92 117 TYR A O 1
ATOM 934 N N . GLY A 1 118 ? -8.047 4.016 26.844 1 93.69 118 GLY A N 1
ATOM 935 C CA . GLY A 1 118 ? -7.137 4.887 26.109 1 93.69 118 GLY A CA 1
ATOM 936 C C . GLY A 1 118 ? -6.07 4.125 25.344 1 93.69 118 GLY A C 1
ATOM 937 O O . GLY A 1 118 ? -5.781 4.445 24.188 1 93.69 118 GLY A O 1
ATOM 938 N N . LEU A 1 119 ? -5.574 3.094 25.953 1 93.75 119 LEU A N 1
ATOM 939 C CA . LEU A 1 119 ? -4.547 2.273 25.312 1 93.75 119 LEU A CA 1
ATOM 940 C C . LEU A 1 119 ? -5.125 1.472 24.156 1 93.75 119 LEU A C 1
ATOM 942 O O . LEU A 1 119 ? -4.484 1.332 23.109 1 93.75 119 LEU A O 1
ATOM 946 N N . GLN A 1 120 ? -6.289 1.012 24.375 1 93.88 120 GLN A N 1
ATOM 947 C CA . GLN A 1 120 ? -6.98 0.298 23.312 1 93.88 120 GLN A CA 1
ATOM 948 C C . GLN A 1 120 ? -7.238 1.213 22.109 1 93.88 120 GLN A C 1
ATOM 950 O O . GLN A 1 120 ? -7.066 0.805 20.969 1 93.88 120 GLN A O 1
ATOM 955 N N . ASN A 1 121 ? -7.594 2.408 22.438 1 94.5 121 ASN A N 1
ATOM 956 C CA . ASN A 1 121 ? -7.824 3.387 21.391 1 94.5 121 ASN A CA 1
ATOM 957 C C . ASN A 1 121 ? -6.543 3.701 20.625 1 94.5 121 ASN A C 1
ATOM 959 O O . ASN A 1 121 ? -6.582 3.934 19.406 1 94.5 121 ASN A O 1
ATOM 963 N N . ALA A 1 122 ? -5.516 3.691 21.344 1 95.56 122 ALA A N 1
ATOM 964 C CA . ALA A 1 122 ? -4.227 3.965 20.719 1 95.56 122 ALA A CA 1
ATOM 965 C C . ALA A 1 122 ? -3.861 2.867 19.719 1 95.56 122 ALA A C 1
ATOM 967 O O . ALA A 1 122 ? -3.291 3.146 18.656 1 95.56 122 ALA A O 1
ATOM 968 N N . VAL A 1 123 ? -4.215 1.683 20 1 94.88 123 VAL A N 1
ATOM 969 C CA . VAL A 1 123 ? -3.863 0.55 19.141 1 94.88 123 VAL A CA 1
ATOM 970 C C . VAL A 1 123 ? -4.832 0.466 17.969 1 94.88 123 VAL A C 1
ATOM 972 O O . VAL A 1 123 ? -4.418 0.244 16.828 1 94.88 123 VAL A O 1
ATOM 975 N N . THR A 1 124 ? -6.043 0.738 18.188 1 94.25 124 THR A N 1
ATOM 976 C CA . THR A 1 124 ? -7.07 0.553 17.172 1 94.25 124 THR A CA 1
ATOM 977 C C . THR A 1 124 ? -7.242 1.822 16.344 1 94.25 124 THR A C 1
ATOM 979 O O . THR A 1 124 ? -7.82 1.784 15.25 1 94.25 124 THR A O 1
ATOM 982 N N . GLY A 1 125 ? -6.812 2.889 16.891 1 94.5 125 GLY A N 1
ATOM 983 C CA . GLY A 1 125 ? -7.02 4.156 16.219 1 94.5 125 GLY A CA 1
ATOM 984 C C . GLY A 1 125 ? -8.445 4.668 16.328 1 94.5 125 GLY A C 1
ATOM 985 O O . GLY A 1 125 ? -8.914 5.41 15.469 1 94.5 125 GLY A O 1
ATOM 986 N N . SER A 1 126 ? -9.148 4.254 17.312 1 93.69 126 SER A N 1
ATOM 987 C CA . SER A 1 126 ? -10.562 4.598 17.453 1 93.69 126 SER A CA 1
ATOM 988 C C . SER A 1 126 ? -10.742 5.816 18.344 1 93.69 126 SER A C 1
ATOM 990 O O . SER A 1 126 ? -11.867 6.254 18.578 1 93.69 126 SER A O 1
ATOM 992 N N . GLY A 1 127 ? -9.688 6.395 18.812 1 93.94 127 GLY A N 1
ATOM 993 C CA . GLY A 1 127 ? -9.773 7.598 19.625 1 93.94 127 GLY A CA 1
ATOM 994 C C . GLY A 1 127 ? -10.016 8.852 18.812 1 93.94 127 GLY A C 1
ATOM 995 O O . GLY A 1 127 ? -10.789 8.828 17.844 1 93.94 127 GLY A O 1
ATOM 996 N N . TRP A 1 128 ? -9.422 9.883 19.281 1 94.81 128 TRP A N 1
ATOM 997 C CA . TRP A 1 128 ? -9.609 11.156 18.594 1 94.81 128 TRP A CA 1
ATOM 998 C C . TRP A 1 128 ? -9.008 11.102 17.188 1 94.81 128 TRP A C 1
ATOM 1000 O O . TRP A 1 128 ? -7.848 10.727 17.016 1 94.81 128 TRP A O 1
ATOM 1010 N N . LYS A 1 129 ? -9.656 11.547 16.188 1 93.06 129 LYS A N 1
ATOM 1011 C CA . LYS A 1 129 ? -9.398 11.273 14.781 1 93.06 129 LYS A CA 1
ATOM 1012 C C . LYS A 1 129 ? -8.133 11.977 14.312 1 93.06 129 LYS A C 1
ATOM 1014 O O . LYS A 1 129 ? -7.438 11.484 13.422 1 93.06 129 LYS A O 1
ATOM 1019 N N . HIS A 1 130 ? -7.797 13.156 14.867 1 95.31 130 HIS A N 1
ATOM 1020 C CA . HIS A 1 130 ? -6.645 13.906 14.383 1 95.31 130 HIS A CA 1
ATOM 1021 C C . HIS A 1 130 ? -5.34 13.18 14.695 1 95.31 130 HIS A C 1
ATOM 1023 O O . HIS A 1 130 ? -4.297 13.5 14.117 1 95.31 130 HIS A O 1
ATOM 1029 N N . MET A 1 131 ? -5.367 12.102 15.508 1 96.44 131 MET A N 1
ATOM 1030 C CA . MET A 1 131 ? -4.172 11.367 15.906 1 96.44 131 MET A CA 1
ATOM 1031 C C . MET A 1 131 ? -3.711 10.43 14.789 1 96.44 131 MET A C 1
ATOM 1033 O O . MET A 1 131 ? -2.654 9.805 14.898 1 96.44 131 MET A O 1
ATOM 1037 N N . TRP A 1 132 ? -4.449 10.344 13.727 1 97.25 132 TRP A N 1
ATOM 1038 C CA . TRP A 1 132 ? -4.105 9.461 12.625 1 97.25 132 TRP A CA 1
ATOM 1039 C C . TRP A 1 132 ? -2.709 9.773 12.094 1 97.25 132 TRP A C 1
ATOM 1041 O O . TRP A 1 132 ? -2.027 8.891 11.562 1 97.25 132 TRP A O 1
ATOM 1051 N N . TYR A 1 133 ? -2.271 11.023 12.203 1 97.62 133 TYR A N 1
ATOM 1052 C CA . TYR A 1 133 ? -0.982 11.445 11.672 1 97.62 133 TYR A CA 1
ATOM 1053 C C . TYR A 1 133 ? 0.162 10.711 12.352 1 97.62 133 TYR A C 1
ATOM 1055 O O . TYR A 1 133 ? 1.191 10.438 11.734 1 97.62 133 TYR A O 1
ATOM 1063 N N . LEU A 1 134 ? 0.03 10.406 13.602 1 98.12 134 LEU A N 1
ATOM 1064 C CA . LEU A 1 134 ? 1.082 9.711 14.336 1 98.12 134 LEU A CA 1
ATOM 1065 C C . LEU A 1 134 ? 1.307 8.312 13.781 1 98.12 134 LEU A C 1
ATOM 1067 O O . LEU A 1 134 ? 2.441 7.836 13.727 1 98.12 134 LEU A O 1
ATOM 1071 N N . TYR A 1 135 ? 0.244 7.664 13.367 1 98.19 135 TYR A N 1
ATOM 1072 C CA . TYR A 1 135 ? 0.383 6.359 12.727 1 98.19 135 TYR A CA 1
ATOM 1073 C C . TYR A 1 135 ? 1.08 6.484 11.375 1 98.19 135 TYR A C 1
ATOM 1075 O O . TYR A 1 135 ? 1.912 5.648 11.016 1 98.19 135 TYR A O 1
ATOM 1083 N N . LEU A 1 136 ? 0.801 7.562 10.672 1 98.25 136 LEU A N 1
ATOM 1084 C CA . LEU A 1 136 ? 1.415 7.816 9.375 1 98.25 136 LEU A CA 1
ATOM 1085 C C . LEU A 1 136 ? 2.918 8.031 9.516 1 98.25 136 LEU A C 1
ATOM 1087 O O . LEU A 1 136 ? 3.709 7.414 8.805 1 98.25 136 LEU A O 1
ATOM 1091 N N . ILE A 1 137 ? 3.27 8.914 10.398 1 98.06 137 ILE A N 1
ATOM 1092 C CA . ILE A 1 137 ? 4.688 9.242 10.523 1 98.06 137 ILE A CA 1
ATOM 1093 C C . ILE A 1 137 ? 5.461 8.008 11 1 98.06 137 ILE A C 1
ATOM 1095 O O . ILE A 1 137 ? 6.609 7.801 10.602 1 98.06 137 ILE A O 1
ATOM 1099 N N . THR A 1 138 ? 4.801 7.176 11.859 1 98.25 138 THR A N 1
ATOM 1100 C CA . THR A 1 138 ? 5.418 5.914 12.258 1 98.25 138 THR A CA 1
ATOM 1101 C C . THR A 1 138 ? 5.625 5.004 11.055 1 98.25 138 THR A C 1
ATOM 1103 O O . THR A 1 138 ? 6.688 4.398 10.898 1 98.25 138 THR A O 1
ATOM 1106 N N . ALA A 1 139 ? 4.66 4.938 10.227 1 98.56 139 ALA A N 1
ATOM 1107 C CA . ALA A 1 139 ? 4.75 4.129 9.008 1 98.56 139 ALA A CA 1
ATOM 1108 C C . ALA A 1 139 ? 5.898 4.598 8.117 1 98.56 139 ALA A C 1
ATOM 1110 O O . ALA A 1 139 ? 6.645 3.779 7.582 1 98.56 139 ALA A O 1
ATOM 1111 N N . LEU A 1 140 ? 6.059 5.871 7.973 1 98.62 140 LEU A N 1
ATOM 1112 C CA . LEU A 1 140 ? 7.117 6.438 7.145 1 98.62 140 LEU A CA 1
ATOM 1113 C C . LEU A 1 140 ? 8.484 6.176 7.766 1 98.62 140 LEU A C 1
ATOM 1115 O O . LEU A 1 140 ? 9.445 5.859 7.055 1 98.62 140 LEU A O 1
ATOM 1119 N N . TYR A 1 141 ? 8.547 6.254 9.125 1 98.38 141 TYR A N 1
ATOM 1120 C CA . TYR A 1 141 ? 9.805 6.012 9.812 1 98.38 141 TYR A CA 1
ATOM 1121 C C . TYR A 1 141 ? 10.242 4.559 9.672 1 98.38 141 TYR A C 1
ATOM 1123 O O . TYR A 1 141 ? 11.43 4.27 9.516 1 98.38 141 TYR A O 1
ATOM 1131 N N . LEU A 1 142 ? 9.289 3.668 9.68 1 98.44 142 LEU A N 1
ATOM 1132 C CA . LEU A 1 142 ? 9.586 2.242 9.609 1 98.44 142 LEU A CA 1
ATOM 1133 C C . LEU A 1 142 ? 10.266 1.896 8.289 1 98.44 142 LEU A C 1
ATOM 1135 O O . LEU A 1 142 ? 11.117 1.01 8.234 1 98.44 142 LEU A O 1
ATOM 1139 N N . LEU A 1 143 ? 9.945 2.621 7.238 1 98.44 143 LEU A N 1
ATOM 1140 C CA . LEU A 1 143 ? 10.5 2.314 5.926 1 98.44 143 LEU A CA 1
ATOM 1141 C C . LEU A 1 143 ? 11.516 3.371 5.504 1 98.44 143 LEU A C 1
ATOM 1143 O O . LEU A 1 143 ? 11.992 3.357 4.367 1 98.44 143 LEU A O 1
ATOM 1147 N N . LEU A 1 144 ? 11.883 4.254 6.445 1 98.38 144 LEU A N 1
ATOM 1148 C CA . LEU A 1 144 ? 12.742 5.398 6.168 1 98.38 144 LEU A CA 1
ATOM 1149 C C . LEU A 1 144 ? 14.086 4.941 5.617 1 98.38 144 LEU A C 1
ATOM 1151 O O . LEU A 1 144 ? 14.602 5.523 4.656 1 98.38 144 LEU A O 1
ATOM 1155 N N . PRO A 1 145 ? 14.688 3.838 6.172 1 97.56 145 PRO A N 1
ATOM 1156 C CA . PRO A 1 145 ? 15.984 3.416 5.633 1 97.56 145 PRO A CA 1
ATOM 1157 C C . PRO A 1 145 ? 15.93 3.094 4.141 1 97.56 145 PRO A C 1
ATOM 1159 O O . PRO A 1 145 ? 16.875 3.371 3.408 1 97.56 145 PRO A O 1
ATOM 1162 N N . PHE A 1 146 ? 14.867 2.609 3.709 1 97.94 146 PHE A N 1
ATOM 1163 C CA . PHE A 1 146 ? 14.758 2.189 2.316 1 97.94 146 PHE A CA 1
ATOM 1164 C C . PHE A 1 146 ? 14.344 3.359 1.431 1 97.94 146 PHE A C 1
ATOM 1166 O O . PHE A 1 146 ? 14.766 3.449 0.276 1 97.94 146 PHE A O 1
ATOM 1173 N N . TYR A 1 147 ? 13.492 4.289 1.959 1 98.38 147 TYR A N 1
ATOM 1174 C CA . TYR A 1 147 ? 13.227 5.527 1.237 1 98.38 147 TYR A CA 1
ATOM 1175 C C . TYR A 1 147 ? 14.516 6.309 0.995 1 98.38 147 TYR A C 1
ATOM 1177 O O . TYR A 1 147 ? 14.703 6.895 -0.075 1 98.38 147 TYR A O 1
ATOM 1185 N N . ARG A 1 148 ? 15.375 6.262 1.988 1 97.69 148 ARG A N 1
ATOM 1186 C CA . ARG A 1 148 ? 16.641 6.973 1.879 1 97.69 148 ARG A CA 1
ATOM 1187 C C . ARG A 1 148 ? 17.531 6.352 0.805 1 97.69 148 ARG A C 1
ATOM 1189 O O . ARG A 1 148 ? 18.203 7.066 0.06 1 97.69 148 ARG A O 1
ATOM 1196 N N . LYS A 1 149 ? 17.5 5.031 0.761 1 96.56 149 LYS A N 1
ATOM 1197 C CA . LYS A 1 149 ? 18.297 4.348 -0.259 1 96.56 149 LYS A CA 1
ATOM 1198 C C . LYS A 1 149 ? 17.781 4.68 -1.66 1 96.56 149 LYS A C 1
ATOM 1200 O O . LYS A 1 149 ? 18.578 4.859 -2.584 1 96.56 149 LYS A O 1
ATOM 1205 N N . ILE A 1 150 ? 16.5 4.793 -1.819 1 97.75 150 ILE A N 1
ATOM 1206 C CA . ILE A 1 150 ? 15.922 5.191 -3.096 1 97.75 150 ILE A CA 1
ATOM 1207 C C . ILE A 1 150 ? 16.328 6.625 -3.426 1 97.75 150 ILE A C 1
ATOM 1209 O O . ILE A 1 150 ? 16.891 6.891 -4.496 1 97.75 150 ILE A O 1
ATOM 1213 N N . ALA A 1 151 ? 16.125 7.504 -2.469 1 97.62 151 ALA A N 1
ATOM 1214 C CA . ALA A 1 151 ? 16.359 8.93 -2.67 1 97.62 151 ALA A CA 1
ATOM 1215 C C . ALA A 1 151 ? 17.828 9.195 -3.033 1 97.62 151 ALA A C 1
ATOM 1217 O O . ALA A 1 151 ? 18.109 10.039 -3.891 1 97.62 151 ALA A O 1
ATOM 1218 N N . ALA A 1 152 ? 18.719 8.477 -2.441 1 95.81 152 ALA A N 1
ATOM 1219 C CA . ALA A 1 152 ? 20.141 8.68 -2.635 1 95.81 152 ALA A CA 1
ATOM 1220 C C . ALA A 1 152 ? 20.562 8.297 -4.047 1 95.81 152 ALA A C 1
ATOM 1222 O O . ALA A 1 152 ? 21.609 8.734 -4.531 1 95.81 152 ALA A O 1
ATOM 1223 N N . SER A 1 153 ? 19.703 7.508 -4.664 1 95.12 153 SER A N 1
ATOM 1224 C CA . SER A 1 153 ? 20.109 6.977 -5.961 1 95.12 153 SER A CA 1
ATOM 1225 C C . SER A 1 153 ? 19.344 7.645 -7.094 1 95.12 153 SER A C 1
ATOM 1227 O O . SER A 1 153 ? 19.531 7.309 -8.266 1 95.12 153 SER A O 1
ATOM 1229 N N . LEU A 1 154 ? 18.531 8.609 -6.801 1 96.56 154 LEU A N 1
ATOM 1230 C CA . LEU A 1 154 ? 17.625 9.18 -7.797 1 96.56 154 LEU A CA 1
ATOM 1231 C C . LEU A 1 154 ? 18.312 10.312 -8.562 1 96.56 154 LEU A C 1
ATOM 1233 O O . LEU A 1 154 ? 18.938 11.18 -7.961 1 96.56 154 LEU A O 1
ATOM 1237 N N . ASN A 1 155 ? 18.297 10.289 -9.867 1 96.69 155 ASN A N 1
ATOM 1238 C CA . ASN A 1 155 ? 18.531 11.461 -10.695 1 96.69 155 ASN A CA 1
ATOM 1239 C C . ASN A 1 155 ? 17.219 12.133 -11.109 1 96.69 155 ASN A C 1
ATOM 1241 O O . ASN A 1 155 ? 16.156 11.758 -10.625 1 96.69 155 ASN A O 1
ATOM 1245 N N . SER A 1 156 ? 17.234 13.164 -11.852 1 97.38 156 SER A N 1
ATOM 1246 C CA . SER A 1 156 ? 16.031 13.914 -12.219 1 97.38 156 SER A CA 1
ATOM 1247 C C . SER A 1 156 ? 15.047 13.039 -12.984 1 97.38 156 SER A C 1
ATOM 1249 O O . SER A 1 156 ? 13.844 13.062 -12.711 1 97.38 156 SER A O 1
ATOM 1251 N N . LYS A 1 157 ? 15.57 12.242 -13.953 1 96.94 157 LYS A N 1
ATOM 1252 C CA . LYS A 1 157 ? 14.703 11.375 -14.75 1 96.94 157 LYS A CA 1
ATOM 1253 C C . LYS A 1 157 ? 14.008 10.344 -13.875 1 96.94 157 LYS A C 1
ATOM 1255 O O . LYS A 1 157 ? 12.797 10.117 -14.008 1 96.94 157 LYS A O 1
ATOM 1260 N N . ASP A 1 158 ? 14.781 9.742 -12.938 1 97.56 158 ASP A N 1
ATOM 1261 C CA . ASP A 1 158 ? 14.227 8.781 -11.992 1 97.56 158 ASP A CA 1
ATOM 1262 C C . ASP A 1 158 ? 13.141 9.43 -11.125 1 97.56 158 ASP A C 1
ATOM 1264 O O . ASP A 1 158 ? 12.109 8.812 -10.859 1 97.56 158 ASP A O 1
ATOM 1268 N N . THR A 1 159 ? 13.477 10.633 -10.711 1 98.31 159 THR A N 1
ATOM 1269 C CA . THR A 1 159 ? 12.562 11.344 -9.828 1 98.31 159 THR A CA 1
ATOM 1270 C C . THR A 1 159 ? 11.242 11.633 -10.539 1 98.31 159 THR A C 1
ATOM 1272 O O . THR A 1 159 ? 10.172 11.391 -9.977 1 98.31 159 THR A O 1
ATOM 1275 N N . TYR A 1 160 ? 11.281 12.133 -11.75 1 98 160 TYR A N 1
ATOM 1276 C CA . TYR A 1 160 ? 10.07 12.391 -12.508 1 98 160 TYR A CA 1
ATOM 1277 C C . TYR A 1 160 ? 9.266 11.109 -12.719 1 98 160 TYR A C 1
ATOM 1279 O O . TYR A 1 160 ? 8.031 11.125 -12.648 1 98 160 TYR A O 1
ATOM 1287 N N . TYR A 1 161 ? 9.977 10.023 -13.008 1 98.19 161 TYR A N 1
ATOM 1288 C CA . TYR A 1 161 ? 9.281 8.75 -13.203 1 98.19 161 TYR A CA 1
ATOM 1289 C C . TYR A 1 161 ? 8.578 8.32 -11.922 1 98.19 161 TYR A C 1
ATOM 1291 O O . TYR A 1 161 ? 7.391 7.98 -11.945 1 98.19 161 TYR A O 1
ATOM 1299 N N . LEU A 1 162 ? 9.297 8.32 -10.828 1 98.5 162 LEU A N 1
ATOM 1300 C CA . LEU A 1 162 ? 8.734 7.902 -9.547 1 98.5 162 LEU A CA 1
ATOM 1301 C C . LEU A 1 162 ? 7.504 8.742 -9.195 1 98.5 162 LEU A C 1
ATOM 1303 O O . LEU A 1 162 ? 6.449 8.188 -8.867 1 98.5 162 LEU A O 1
ATOM 1307 N N . LEU A 1 163 ? 7.645 10.055 -9.266 1 98.62 163 LEU A N 1
ATOM 1308 C CA . LEU A 1 163 ? 6.562 10.961 -8.906 1 98.62 163 LEU A CA 1
ATOM 1309 C C . LEU A 1 163 ? 5.375 10.789 -9.844 1 98.62 163 LEU A C 1
ATOM 1311 O O . LEU A 1 163 ? 4.219 10.883 -9.422 1 98.62 163 LEU A O 1
ATOM 1315 N N . SER A 1 164 ? 5.633 10.516 -11.156 1 98.38 164 SER A N 1
ATOM 1316 C CA . SER A 1 164 ? 4.555 10.312 -12.109 1 98.38 164 SER A CA 1
ATOM 1317 C C . SER A 1 164 ? 3.775 9.031 -11.805 1 98.38 164 SER A C 1
ATOM 1319 O O . SER A 1 164 ? 2.543 9.031 -11.844 1 98.38 164 SER A O 1
ATOM 1321 N N . VAL A 1 165 ? 4.508 7.969 -11.508 1 98.5 165 VAL A N 1
ATOM 1322 C CA . VAL A 1 165 ? 3.848 6.711 -11.172 1 98.5 165 VAL A CA 1
ATOM 1323 C C . VAL A 1 165 ? 2.994 6.891 -9.922 1 98.5 165 VAL A C 1
ATOM 1325 O O . VAL A 1 165 ? 1.846 6.445 -9.875 1 98.5 165 VAL A O 1
ATOM 1328 N N . TYR A 1 166 ? 3.549 7.566 -8.883 1 98.75 166 TYR A N 1
ATOM 1329 C CA . TYR A 1 166 ? 2.803 7.82 -7.656 1 98.75 166 TYR A CA 1
ATOM 1330 C C . TYR A 1 166 ? 1.584 8.695 -7.934 1 98.75 166 TYR A C 1
ATOM 1332 O O . TYR A 1 166 ? 0.49 8.422 -7.434 1 98.75 166 TYR A O 1
ATOM 1340 N N . LEU A 1 167 ? 1.762 9.742 -8.734 1 98.69 167 LEU A N 1
ATOM 1341 C CA . LEU A 1 167 ? 0.668 10.656 -9.039 1 98.69 167 LEU A CA 1
ATOM 1342 C C . LEU A 1 167 ? -0.462 9.938 -9.766 1 98.69 167 LEU A C 1
ATOM 1344 O O . LEU A 1 167 ? -1.636 10.125 -9.438 1 98.69 167 LEU A O 1
ATOM 1348 N N . VAL A 1 168 ? -0.137 9.078 -10.719 1 98.5 168 VAL A N 1
ATOM 1349 C CA . VAL A 1 168 ? -1.127 8.383 -11.531 1 98.5 168 VAL A CA 1
ATOM 1350 C C . VAL A 1 168 ? -1.899 7.391 -10.664 1 98.5 168 VAL A C 1
ATOM 1352 O O . VAL A 1 168 ? -3.133 7.387 -10.664 1 98.5 168 VAL A O 1
ATOM 1355 N N . PHE A 1 169 ? -1.194 6.648 -9.883 1 98.44 169 PHE A N 1
ATOM 1356 C CA . PHE A 1 169 ? -1.839 5.508 -9.25 1 98.44 169 PHE A CA 1
ATOM 1357 C C . PHE A 1 169 ? -2.348 5.875 -7.863 1 98.44 169 PHE A C 1
ATOM 1359 O O . PHE A 1 169 ? -3.289 5.262 -7.355 1 98.44 169 PHE A O 1
ATOM 1366 N N . LEU A 1 170 ? -1.743 6.879 -7.215 1 98.56 170 LEU A N 1
ATOM 1367 C CA . LEU A 1 170 ? -2.115 7.172 -5.836 1 98.56 170 LEU A CA 1
ATOM 1368 C C . LEU A 1 170 ? -2.998 8.414 -5.762 1 98.56 170 LEU A C 1
ATOM 1370 O O . LEU A 1 170 ? -3.561 8.719 -4.711 1 98.56 170 LEU A O 1
ATOM 1374 N N . SER A 1 171 ? -3.129 9.141 -6.832 1 98.5 171 SER A N 1
ATOM 1375 C CA . SER A 1 171 ? -3.9 10.375 -6.816 1 98.5 171 SER A CA 1
ATOM 1376 C C . SER A 1 171 ? -4.918 10.406 -7.953 1 98.5 171 SER A C 1
ATOM 1378 O O . SER A 1 171 ? -6.125 10.328 -7.719 1 98.5 171 SER A O 1
ATOM 1380 N N . LEU A 1 172 ? -4.508 10.273 -9.219 1 98.38 172 LEU A N 1
ATOM 1381 C CA . LEU A 1 172 ? -5.383 10.406 -10.375 1 98.38 172 LEU A CA 1
ATOM 1382 C C . LEU A 1 172 ? -6.348 9.234 -10.477 1 98.38 172 LEU A C 1
ATOM 1384 O O . LEU A 1 172 ? -7.547 9.422 -10.703 1 98.38 172 LEU A O 1
ATOM 1388 N N . LEU A 1 173 ? -5.824 8.078 -10.328 1 97.69 173 LEU A N 1
ATOM 1389 C CA . LEU A 1 173 ? -6.66 6.883 -10.453 1 97.69 173 LEU A CA 1
ATOM 1390 C C . LEU A 1 173 ? -7.746 6.863 -9.383 1 97.69 173 LEU A C 1
ATOM 1392 O O . LEU A 1 173 ? -8.922 6.668 -9.695 1 97.69 173 LEU A O 1
ATOM 1396 N N . PRO A 1 174 ? -7.41 7.055 -8.148 1 97.06 174 PRO A N 1
ATOM 1397 C CA . PRO A 1 174 ? -8.461 7.117 -7.137 1 97.06 174 PRO A CA 1
ATOM 1398 C C . PRO A 1 174 ? -9.492 8.203 -7.422 1 97.06 174 PRO A C 1
ATOM 1400 O O . PRO A 1 174 ? -10.68 8.023 -7.141 1 97.06 174 PRO A O 1
ATOM 1403 N N . MET A 1 175 ? -9.07 9.352 -7.91 1 97.81 175 MET A N 1
ATOM 1404 C CA . MET A 1 175 ? -10.008 10.406 -8.273 1 97.81 175 MET A CA 1
ATOM 1405 C C . MET A 1 175 ? -11 9.914 -9.328 1 97.81 175 MET A C 1
ATOM 1407 O O . MET A 1 175 ? -12.211 10.086 -9.172 1 97.81 175 MET A O 1
ATOM 1411 N N . LEU A 1 176 ? -10.477 9.258 -10.336 1 97.19 176 LEU A N 1
ATOM 1412 C CA . LEU A 1 176 ? -11.328 8.758 -11.414 1 97.19 176 LEU A CA 1
ATOM 1413 C C . LEU A 1 176 ? -12.297 7.699 -10.891 1 97.19 176 LEU A C 1
ATOM 1415 O O . LEU A 1 176 ? -13.461 7.672 -11.289 1 97.19 176 LEU A O 1
ATOM 1419 N N . GLN A 1 177 ? -11.797 6.863 -10.078 1 96.81 177 GLN A N 1
ATOM 1420 C CA . GLN A 1 177 ? -12.648 5.824 -9.508 1 96.81 177 GLN A CA 1
ATOM 1421 C C . GLN A 1 177 ? -13.773 6.43 -8.672 1 96.81 177 GLN A C 1
ATOM 1423 O O . GLN A 1 177 ? -14.906 5.953 -8.711 1 96.81 177 GLN A O 1
ATOM 1428 N N . THR A 1 178 ? -13.422 7.453 -7.922 1 96.56 178 THR A N 1
ATOM 1429 C CA . THR A 1 178 ? -14.414 8.117 -7.086 1 96.56 178 THR A CA 1
ATOM 1430 C C . THR A 1 178 ? -15.453 8.828 -7.945 1 96.56 178 THR A C 1
ATOM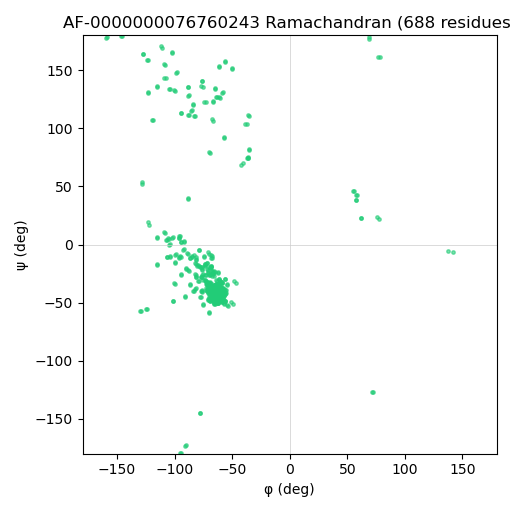 1432 O O . THR A 1 178 ? -16.656 8.758 -7.672 1 96.56 178 THR A O 1
ATOM 1435 N N . LEU A 1 179 ? -15.086 9.492 -8.984 1 96.19 179 LEU A N 1
ATOM 1436 C CA . LEU A 1 179 ? -15.969 10.273 -9.844 1 96.19 179 LEU A CA 1
ATOM 1437 C C . LEU A 1 179 ? -16.875 9.352 -10.664 1 96.19 179 LEU A C 1
ATOM 1439 O O . LEU A 1 179 ? -18.031 9.672 -10.898 1 96.19 179 LEU A O 1
ATOM 1443 N N . THR A 1 180 ? -16.359 8.156 -11.07 1 94.69 180 THR A N 1
ATOM 1444 C CA . THR A 1 180 ? -17.094 7.27 -11.961 1 94.69 180 THR A CA 1
ATOM 1445 C C . THR A 1 180 ? -17.781 6.156 -11.172 1 94.69 180 THR A C 1
ATOM 1447 O O . THR A 1 180 ? -18.625 5.441 -11.703 1 94.69 180 THR A O 1
ATOM 1450 N N . GLU A 1 181 ? -17.359 5.992 -9.984 1 93 181 GLU A N 1
ATOM 1451 C CA . GLU A 1 181 ? -17.859 4.906 -9.141 1 93 181 GLU A CA 1
ATOM 1452 C C . GLU A 1 181 ? -17.531 3.545 -9.742 1 93 181 GLU A C 1
ATOM 1454 O O . GLU A 1 181 ? -18.281 2.588 -9.594 1 93 181 GLU A O 1
ATOM 1459 N N . LYS A 1 182 ? -16.469 3.588 -10.609 1 92.56 182 LYS A N 1
ATOM 1460 C CA . LYS A 1 182 ? -15.961 2.355 -11.203 1 92.56 182 LYS A CA 1
ATOM 1461 C C . LYS A 1 182 ? -14.539 2.074 -10.742 1 92.56 182 LYS A C 1
ATOM 1463 O O . LYS A 1 182 ? -13.727 2.996 -10.609 1 92.56 182 LYS A O 1
ATOM 1468 N N . SER A 1 183 ? -14.367 0.866 -10.438 1 91.75 183 SER A N 1
ATOM 1469 C CA . SER A 1 183 ? -13.031 0.501 -9.977 1 91.75 183 SER A CA 1
ATOM 1470 C C . SER A 1 183 ? -12.203 -0.12 -11.094 1 91.75 183 SER A C 1
ATOM 1472 O O . SER A 1 183 ? -12.758 -0.648 -12.062 1 91.75 183 SER A O 1
ATOM 1474 N N . THR A 1 184 ? -10.922 0.076 -11.094 1 94 184 THR A N 1
ATOM 1475 C CA . THR A 1 184 ? -9.977 -0.576 -11.992 1 94 184 THR A CA 1
ATOM 1476 C C . THR A 1 184 ? -9.141 -1.604 -11.242 1 94 184 THR A C 1
ATOM 1478 O O . THR A 1 184 ? -8.977 -1.512 -10.023 1 94 184 THR A O 1
ATOM 1481 N N . ALA A 1 185 ? -8.672 -2.562 -12.016 1 96 185 ALA A N 1
ATOM 1482 C CA . ALA A 1 185 ? -7.867 -3.621 -11.406 1 96 185 ALA A CA 1
ATOM 1483 C C . ALA A 1 185 ? -6.395 -3.225 -11.336 1 96 185 ALA A C 1
ATOM 1485 O O . ALA A 1 185 ? -5.605 -3.869 -10.641 1 96 185 ALA A O 1
ATOM 1486 N N . PHE A 1 186 ? -6.02 -2.188 -11.984 1 97 186 PHE A N 1
ATOM 1487 C CA . PHE A 1 186 ? -4.633 -1.744 -12.008 1 97 186 PHE A CA 1
ATOM 1488 C C . PHE A 1 186 ? -4.266 -1.051 -10.695 1 97 186 PHE A C 1
ATOM 1490 O O . PHE A 1 186 ? -5.074 -0.305 -10.141 1 97 186 PHE A O 1
ATOM 1497 N N . TYR A 1 187 ? -3.074 -1.289 -10.219 1 97.5 187 TYR A N 1
ATOM 1498 C CA . TYR A 1 187 ? -2.574 -0.711 -8.969 1 97.5 187 TYR A CA 1
ATOM 1499 C C . TYR A 1 187 ? -1.052 -0.739 -8.93 1 97.5 187 TYR A C 1
ATOM 1501 O O . TYR A 1 187 ? -0.406 -1.165 -9.891 1 97.5 187 TYR A O 1
ATOM 1509 N N . ILE A 1 188 ? -0.489 -0.227 -7.906 1 98.12 188 ILE A N 1
ATOM 1510 C CA . ILE A 1 188 ? 0.916 -0.4 -7.551 1 98.12 188 ILE A CA 1
ATOM 1511 C C . ILE A 1 188 ? 1.028 -0.888 -6.109 1 98.12 188 ILE A C 1
ATOM 1513 O O . ILE A 1 188 ? 0.059 -0.825 -5.352 1 98.12 188 ILE A O 1
ATOM 1517 N N . CYS A 1 189 ? 2.141 -1.369 -5.777 1 98.19 189 CYS A N 1
ATOM 1518 C CA . CYS A 1 189 ? 2.303 -1.963 -4.453 1 98.19 189 CYS A CA 1
ATOM 1519 C C . CYS A 1 189 ? 2.717 -0.911 -3.432 1 98.19 189 CYS A C 1
ATOM 1521 O O . CYS A 1 189 ? 3.627 -1.139 -2.635 1 98.19 189 CYS A O 1
ATOM 1523 N N . VAL A 1 190 ? 2.148 0.283 -3.525 1 98.44 190 VAL A N 1
ATOM 1524 C CA . VAL A 1 190 ? 2.34 1.364 -2.564 1 98.44 190 VAL A CA 1
ATOM 1525 C C . VAL A 1 190 ? 0.987 1.81 -2.012 1 98.44 190 VAL A C 1
ATOM 1527 O O . VAL A 1 190 ? 0.028 1.984 -2.768 1 98.44 190 VAL A O 1
ATOM 1530 N N . TYR A 1 191 ? 1.028 1.867 -0.75 1 95.81 191 TYR A N 1
ATOM 1531 C CA . TYR A 1 191 ? -0.197 2.244 -0.053 1 95.81 191 TYR A CA 1
ATOM 1532 C C . TYR A 1 191 ? -0.163 3.711 0.357 1 95.81 191 TYR A C 1
ATOM 1534 O O . TYR A 1 191 ? 0.859 4.203 0.84 1 95.81 191 TYR A O 1
ATOM 1542 N N . SER A 1 192 ? -1.166 4.43 0.124 1 96.25 192 SER A N 1
ATOM 1543 C CA . SER A 1 192 ? -1.373 5.812 0.546 1 96.25 192 SER A CA 1
ATOM 1544 C C . SER A 1 192 ? -0.575 6.781 -0.32 1 96.25 192 SER A C 1
ATOM 1546 O O . SER A 1 192 ? 0.395 6.383 -0.971 1 96.25 192 SER A O 1
ATOM 1548 N N . VAL A 1 193 ? -0.895 8.016 -0.335 1 98.44 193 VAL A N 1
ATOM 1549 C CA . VAL A 1 193 ? -0.311 9.047 -1.192 1 98.44 193 VAL A CA 1
ATOM 1550 C C . VAL A 1 193 ? 0.913 9.648 -0.511 1 98.44 193 VAL A C 1
ATOM 1552 O O . VAL A 1 193 ? 1.702 10.352 -1.149 1 98.44 193 VAL A O 1
ATOM 1555 N N . TYR A 1 194 ? 1.212 9.367 0.696 1 98.75 194 TYR A N 1
ATOM 1556 C CA . TYR A 1 194 ? 2.135 10.133 1.526 1 98.75 194 TYR A CA 1
ATOM 1557 C C . TYR A 1 194 ? 3.578 9.898 1.093 1 98.75 194 TYR A C 1
ATOM 1559 O O . TYR A 1 194 ? 4.41 10.805 1.171 1 98.75 194 TYR A O 1
ATOM 1567 N N . PRO A 1 195 ? 3.854 8.648 0.551 1 98.81 195 PRO A N 1
ATOM 1568 C CA . PRO A 1 195 ? 5.191 8.531 -0.036 1 98.81 195 PRO A CA 1
ATOM 1569 C C . PRO A 1 195 ? 5.418 9.516 -1.185 1 98.81 195 PRO A C 1
ATOM 1571 O O . PRO A 1 195 ? 6.543 9.984 -1.39 1 98.81 195 PRO A O 1
ATOM 1574 N N . LEU A 1 196 ? 4.363 9.828 -1.907 1 98.81 196 LEU A N 1
ATOM 1575 C CA . LEU A 1 196 ? 4.469 10.828 -2.961 1 98.81 196 LEU A CA 1
ATOM 1576 C C . LEU A 1 196 ? 4.93 12.172 -2.395 1 98.81 196 LEU A C 1
ATOM 1578 O O . LEU A 1 196 ? 5.871 12.773 -2.912 1 98.81 196 LEU A O 1
ATOM 1582 N N . TYR A 1 197 ? 4.328 12.648 -1.305 1 98.88 197 TYR A N 1
ATOM 1583 C CA . TYR A 1 197 ? 4.684 13.914 -0.677 1 98.88 197 TYR A CA 1
ATOM 1584 C C . TYR A 1 197 ? 6.098 13.867 -0.114 1 98.88 197 TYR A C 1
ATOM 1586 O O . TYR A 1 197 ? 6.84 14.844 -0.196 1 98.88 197 TYR A O 1
ATOM 1594 N N . LEU A 1 198 ? 6.449 12.711 0.471 1 98.81 198 LEU A N 1
ATOM 1595 C CA . LEU A 1 198 ? 7.785 12.531 1.037 1 98.81 198 LEU A CA 1
ATOM 1596 C C . LEU A 1 198 ? 8.859 12.75 -0.022 1 98.81 198 LEU A C 1
ATOM 1598 O O . LEU A 1 198 ? 9.789 13.531 0.186 1 98.81 198 LEU A O 1
ATOM 1602 N N . PHE A 1 199 ? 8.656 12.133 -1.166 1 98.75 199 PHE A N 1
ATOM 1603 C CA . PHE A 1 199 ? 9.648 12.219 -2.225 1 98.75 199 PHE A CA 1
ATOM 1604 C C . PHE A 1 199 ? 9.57 13.562 -2.938 1 98.75 199 PHE A C 1
ATOM 1606 O O . PHE A 1 199 ? 10.57 14.047 -3.467 1 98.75 199 PHE A O 1
ATOM 1613 N N . LEU A 1 200 ? 8.367 14.164 -2.936 1 98.31 200 LEU A N 1
ATOM 1614 C CA . LEU A 1 200 ? 8.234 15.5 -3.506 1 98.31 200 LEU A CA 1
ATOM 1615 C C . LEU A 1 200 ? 9.078 16.516 -2.734 1 98.31 200 LEU A C 1
ATOM 1617 O O . LEU A 1 200 ? 9.766 17.328 -3.336 1 98.31 200 LEU A O 1
ATOM 1621 N N . GLY A 1 201 ? 9.016 16.453 -1.407 1 97.69 201 GLY A N 1
ATOM 1622 C CA . GLY A 1 201 ? 9.852 17.312 -0.589 1 97.69 201 GLY A CA 1
ATOM 1623 C C . GLY A 1 201 ? 11.336 17.141 -0.878 1 97.69 201 GLY A C 1
ATOM 1624 O O . GLY A 1 201 ? 12.062 18.125 -1.021 1 97.69 201 GLY A O 1
ATOM 1625 N N . ASP A 1 202 ? 11.734 15.914 -1.01 1 97.62 202 ASP A N 1
ATOM 1626 C CA . ASP A 1 202 ? 13.125 15.602 -1.318 1 97.62 202 ASP A CA 1
ATOM 1627 C C . ASP A 1 202 ? 13.508 16.109 -2.707 1 97.62 202 ASP A C 1
ATOM 1629 O O . ASP A 1 202 ? 14.602 16.641 -2.895 1 97.62 202 ASP A O 1
ATOM 1633 N N . ALA A 1 203 ? 12.625 15.914 -3.637 1 97.19 203 ALA A N 1
ATOM 1634 C CA . ALA A 1 203 ? 12.883 16.297 -5.02 1 97.19 203 ALA A CA 1
ATOM 1635 C C . ALA A 1 203 ? 13.094 17.812 -5.133 1 97.19 203 ALA A C 1
ATOM 1637 O O . ALA A 1 203 ? 13.984 18.266 -5.852 1 97.19 203 ALA A O 1
ATOM 1638 N N . PHE A 1 204 ? 12.297 18.562 -4.414 1 95.5 204 PHE A N 1
ATOM 1639 C CA . PHE A 1 204 ? 12.438 20.016 -4.414 1 95.5 204 PHE A CA 1
ATOM 1640 C C . PHE A 1 204 ? 13.773 20.438 -3.807 1 95.5 204 PHE A C 1
ATOM 1642 O O . PHE A 1 204 ? 14.469 21.297 -4.348 1 95.5 204 PHE A O 1
ATOM 1649 N N . MET A 1 205 ? 14.148 19.781 -2.74 1 92.88 205 MET A N 1
ATOM 1650 C CA . MET A 1 205 ? 15.352 20.156 -1.995 1 92.88 205 MET A CA 1
ATOM 1651 C C . MET A 1 205 ? 16.609 19.812 -2.783 1 92.88 205 MET A C 1
ATOM 1653 O O . MET A 1 205 ? 17.594 20.547 -2.756 1 92.88 205 MET A O 1
ATOM 1657 N N . GLN A 1 206 ? 16.484 18.703 -3.516 1 94.06 206 GLN A N 1
ATOM 1658 C CA . GLN A 1 206 ? 17.656 18.25 -4.273 1 94.06 206 GLN A CA 1
ATOM 1659 C C . GLN A 1 206 ? 17.656 18.828 -5.688 1 94.06 206 GLN A C 1
ATOM 1661 O O . GLN A 1 206 ? 18.5 18.469 -6.508 1 94.06 206 GLN A O 1
ATOM 1666 N N . LYS A 1 207 ? 16.656 19.688 -5.988 1 93.25 207 LYS A N 1
ATOM 1667 C CA . LYS A 1 207 ? 16.547 20.375 -7.273 1 93.25 207 LYS A CA 1
ATOM 1668 C C . LYS A 1 207 ? 16.484 19.375 -8.43 1 93.25 207 LYS A C 1
ATOM 1670 O O . LYS A 1 207 ? 17.172 19.547 -9.438 1 93.25 207 LYS A O 1
ATOM 1675 N N . ARG A 1 208 ? 15.727 18.344 -8.234 1 95.94 208 ARG A N 1
ATOM 1676 C CA . ARG A 1 208 ? 15.609 17.312 -9.258 1 95.94 208 ARG A CA 1
ATOM 1677 C C . ARG A 1 208 ? 14.375 17.531 -10.125 1 95.94 208 ARG A C 1
ATOM 1679 O O . ARG A 1 208 ? 14.18 16.844 -11.133 1 95.94 208 ARG A O 1
ATOM 1686 N N . ILE A 1 209 ? 13.539 18.438 -9.695 1 93.56 209 ILE A N 1
ATOM 1687 C CA . ILE A 1 209 ? 12.352 18.766 -10.477 1 93.56 209 ILE A CA 1
ATOM 1688 C C . ILE A 1 209 ? 12.336 20.266 -10.773 1 93.56 209 ILE A C 1
ATOM 1690 O O . ILE A 1 209 ? 12.984 21.047 -10.086 1 93.56 209 ILE A O 1
ATOM 1694 N N . CYS A 1 210 ? 11.586 20.594 -11.812 1 85.62 210 CYS A N 1
ATOM 1695 C CA . CYS A 1 210 ? 11.484 22 -12.219 1 85.62 210 CYS A CA 1
ATOM 1696 C C . CYS A 1 210 ? 10.828 22.828 -11.133 1 85.62 210 CYS A C 1
ATOM 1698 O O . CYS A 1 210 ? 9.758 22.484 -10.633 1 85.62 210 CYS A O 1
ATOM 1700 N N . LYS A 1 211 ? 11.516 23.922 -10.75 1 86.56 211 LYS A N 1
ATOM 1701 C CA . LYS A 1 211 ? 11.016 24.781 -9.672 1 86.56 211 LYS A CA 1
ATOM 1702 C C . LYS A 1 211 ? 10.977 26.234 -10.109 1 86.56 211 LYS A C 1
ATOM 1704 O O . LYS A 1 211 ? 11.414 27.125 -9.359 1 86.56 211 LYS A O 1
ATOM 1709 N N . LYS A 1 212 ? 10.359 26.484 -11.156 1 91.75 212 LYS A N 1
ATOM 1710 C CA . LYS A 1 212 ? 10.211 27.875 -11.578 1 91.75 212 LYS A CA 1
ATOM 1711 C C . LYS A 1 212 ? 9.133 28.578 -10.766 1 91.75 212 LYS A C 1
ATOM 1713 O O . LYS A 1 212 ? 8.055 28.031 -10.531 1 91.75 212 LYS A O 1
ATOM 1718 N N . PRO A 1 213 ? 9.445 29.781 -10.359 1 91.12 213 PRO A N 1
ATOM 1719 C CA . PRO A 1 213 ? 8.508 30.5 -9.484 1 91.12 213 PRO A CA 1
ATOM 1720 C C . PRO A 1 213 ? 7.113 30.625 -10.102 1 91.12 213 PRO A C 1
ATOM 1722 O O . PRO A 1 213 ? 6.109 30.438 -9.406 1 91.12 213 PRO A O 1
ATOM 1725 N N . TRP A 1 214 ? 7.074 30.938 -11.391 1 94.19 214 TRP A N 1
ATOM 1726 C CA . TRP A 1 214 ? 5.77 31.125 -12.023 1 94.19 214 TRP A CA 1
ATOM 1727 C C . TRP A 1 214 ? 4.969 29.828 -12.016 1 94.19 214 TRP A C 1
ATOM 1729 O O . TRP A 1 214 ? 3.746 29.844 -11.875 1 94.19 214 TRP A O 1
ATOM 1739 N N . LEU A 1 215 ? 5.633 28.703 -12.172 1 94.56 215 LEU A N 1
ATOM 1740 C CA . LEU A 1 215 ? 4.965 27.406 -12.141 1 94.56 215 LEU A CA 1
ATOM 1741 C C . LEU A 1 215 ? 4.449 27.094 -10.742 1 94.56 215 LEU A C 1
ATOM 1743 O O . LEU A 1 215 ? 3.355 26.547 -10.586 1 94.56 215 LEU A O 1
ATOM 1747 N N . MET A 1 216 ? 5.227 27.406 -9.734 1 95.62 216 MET A N 1
ATOM 1748 C CA . MET A 1 216 ? 4.805 27.172 -8.359 1 95.62 216 MET A CA 1
ATOM 1749 C C . MET A 1 216 ? 3.6 28.031 -8.008 1 95.62 216 MET A C 1
ATOM 1751 O O . MET A 1 216 ? 2.67 27.562 -7.344 1 95.62 216 MET A O 1
ATOM 1755 N N . ILE A 1 217 ? 3.637 29.281 -8.453 1 96.12 217 ILE A N 1
ATOM 1756 C CA . ILE A 1 217 ? 2.512 30.172 -8.227 1 96.12 217 ILE A CA 1
ATOM 1757 C C . ILE A 1 217 ? 1.269 29.625 -8.93 1 96.12 217 ILE A C 1
ATOM 1759 O O . ILE A 1 217 ? 0.177 29.625 -8.359 1 96.12 217 ILE A O 1
ATOM 1763 N N . LEU A 1 218 ? 1.475 29.188 -10.125 1 96.81 218 LEU A N 1
ATOM 1764 C CA . LEU A 1 218 ? 0.373 28.625 -10.898 1 96.81 218 LEU A CA 1
ATOM 1765 C C . LEU A 1 218 ? -0.219 27.406 -10.188 1 96.81 218 LEU A C 1
ATOM 1767 O O . LEU A 1 218 ? -1.44 27.297 -10.055 1 96.81 218 LEU A O 1
ATOM 1771 N N . LEU A 1 219 ? 0.613 26.5 -9.719 1 96.88 219 LEU A N 1
ATOM 1772 C CA . LEU A 1 219 ? 0.154 25.297 -9.047 1 96.88 219 LEU A CA 1
ATOM 1773 C C . LEU A 1 219 ? -0.584 25.641 -7.758 1 96.88 219 LEU A C 1
ATOM 1775 O O . LEU A 1 219 ? -1.672 25.109 -7.504 1 96.88 219 LEU A O 1
ATOM 1779 N N . ALA A 1 220 ? -0.007 26.516 -6.969 1 97.38 220 ALA A N 1
ATOM 1780 C CA . ALA A 1 220 ? -0.624 26.906 -5.711 1 97.38 220 ALA A CA 1
ATOM 1781 C C . ALA A 1 220 ? -1.961 27.609 -5.949 1 97.38 220 ALA A C 1
ATOM 1783 O O . ALA A 1 220 ? -2.945 27.328 -5.262 1 97.38 220 ALA A O 1
ATOM 1784 N N . SER A 1 221 ? -2.01 28.516 -6.934 1 97.81 221 SER A N 1
ATOM 1785 C CA . SER A 1 221 ? -3.211 29.297 -7.203 1 97.81 221 SER A CA 1
ATOM 1786 C C . SER A 1 221 ? -4.316 28.422 -7.797 1 97.81 221 SER A C 1
ATOM 1788 O O . SER A 1 221 ? -5.461 28.469 -7.344 1 97.81 221 SER A O 1
ATOM 1790 N N . VAL A 1 222 ? -3.941 27.656 -8.781 1 97.06 222 VAL A N 1
ATOM 1791 C CA . VAL A 1 222 ? -4.926 26.781 -9.414 1 97.06 222 VAL A CA 1
ATOM 1792 C C . VAL A 1 222 ? -5.473 25.781 -8.391 1 97.06 222 VAL A C 1
ATOM 1794 O O . VAL A 1 222 ? -6.684 25.562 -8.32 1 97.06 222 VAL A O 1
ATOM 1797 N N . GLY A 1 223 ? -4.551 25.172 -7.629 1 97.44 223 GLY A N 1
ATOM 1798 C CA . GLY A 1 223 ? -5 24.266 -6.59 1 97.44 223 GLY A CA 1
ATOM 1799 C C . GLY A 1 223 ? -5.922 24.922 -5.582 1 97.44 223 GLY A C 1
ATOM 1800 O O . GLY A 1 223 ? -6.988 24.391 -5.266 1 97.44 223 GLY A O 1
ATOM 1801 N N . THR A 1 224 ? -5.547 26.094 -5.141 1 97.81 224 THR A N 1
ATOM 1802 C CA . THR A 1 224 ? -6.293 26.812 -4.113 1 97.81 224 THR A CA 1
ATOM 1803 C C . THR A 1 224 ? -7.648 27.266 -4.641 1 97.81 224 THR A C 1
ATOM 1805 O O . THR A 1 224 ? -8.68 27.047 -3.996 1 97.81 224 THR A O 1
ATOM 1808 N N . ILE A 1 225 ? -7.676 27.844 -5.82 1 98.12 225 ILE A N 1
ATOM 1809 C CA . ILE A 1 225 ? -8.906 28.359 -6.418 1 98.12 225 ILE A CA 1
ATOM 1810 C C . ILE A 1 225 ? -9.844 27.188 -6.742 1 98.12 225 ILE A C 1
ATOM 1812 O O . ILE A 1 225 ? -11.039 27.266 -6.469 1 98.12 225 ILE A O 1
ATOM 1816 N N . ALA A 1 226 ? -9.289 26.141 -7.281 1 98.25 226 ALA A N 1
ATOM 1817 C CA . ALA A 1 226 ? -10.109 24.984 -7.629 1 98.25 226 ALA A CA 1
ATOM 1818 C C . ALA A 1 226 ? -10.719 24.344 -6.383 1 98.25 226 ALA A C 1
ATOM 1820 O O . ALA A 1 226 ? -11.898 23.969 -6.383 1 98.25 226 ALA A O 1
ATOM 1821 N N . VAL A 1 227 ? -9.938 24.203 -5.324 1 98 227 VAL A N 1
ATOM 1822 C CA . VAL A 1 227 ? -10.438 23.625 -4.082 1 98 227 VAL A CA 1
ATOM 1823 C C . VAL A 1 227 ? -11.586 24.484 -3.539 1 98 227 VAL A C 1
ATOM 1825 O O . VAL A 1 227 ? -12.617 23.953 -3.129 1 98 227 VAL A O 1
ATOM 1828 N N . ALA A 1 228 ? -11.422 25.797 -3.578 1 97.94 228 ALA A N 1
ATOM 1829 C CA . ALA A 1 228 ? -12.469 26.703 -3.107 1 97.94 228 ALA A CA 1
ATOM 1830 C C . ALA A 1 228 ? -13.734 26.547 -3.947 1 97.94 228 ALA A C 1
ATOM 1832 O O . ALA A 1 228 ? -14.82 26.328 -3.41 1 97.94 228 ALA A O 1
ATOM 1833 N N . CYS A 1 229 ? -13.594 26.594 -5.266 1 98.12 229 CYS A N 1
ATOM 1834 C CA . CYS A 1 229 ? -14.727 26.547 -6.184 1 98.12 229 CYS A CA 1
ATOM 1835 C C . CYS A 1 229 ? -15.438 25.203 -6.094 1 98.12 229 CYS A C 1
ATOM 1837 O O . CYS A 1 229 ? -16.672 25.156 -6.051 1 98.12 229 CYS A O 1
ATOM 1839 N N . LEU A 1 230 ? -14.672 24.172 -6.039 1 97.94 230 LEU A N 1
ATOM 1840 C CA . LEU A 1 230 ? -15.266 22.844 -6.016 1 97.94 230 LEU A CA 1
ATOM 1841 C C . LEU A 1 230 ? -15.922 22.562 -4.668 1 97.94 230 LEU A C 1
ATOM 1843 O O . LEU A 1 230 ? -16.891 21.812 -4.594 1 97.94 230 LEU A O 1
ATOM 1847 N N . THR A 1 231 ? -15.359 23.141 -3.582 1 97.75 231 THR A N 1
ATOM 1848 C CA . THR A 1 231 ? -16.016 23.016 -2.289 1 97.75 231 THR A CA 1
ATOM 1849 C C . THR A 1 231 ? -17.391 23.672 -2.316 1 97.75 231 THR A C 1
ATOM 1851 O O . THR A 1 231 ? -18.375 23.078 -1.873 1 97.75 231 THR A O 1
ATOM 1854 N N . ILE A 1 232 ? -17.453 24.859 -2.865 1 97.56 232 ILE A N 1
ATOM 1855 C CA . ILE A 1 232 ? -18.703 25.594 -2.979 1 97.56 232 ILE A CA 1
ATOM 1856 C C . ILE A 1 232 ? -19.688 24.797 -3.834 1 97.56 232 ILE A C 1
ATOM 1858 O O . ILE A 1 232 ? -20.844 24.594 -3.443 1 97.56 232 ILE A O 1
ATOM 1862 N N . LEU A 1 233 ? -19.203 24.281 -4.91 1 96.88 233 LEU A N 1
ATOM 1863 C CA . LEU A 1 233 ? -20.047 23.5 -5.809 1 96.88 233 LEU A CA 1
ATOM 1864 C C . LEU A 1 233 ? -20.547 22.234 -5.125 1 96.88 233 LEU A C 1
ATOM 1866 O O . LEU A 1 233 ? -21.719 21.891 -5.23 1 96.88 233 LEU A O 1
ATOM 1870 N N . SER A 1 234 ? -19.641 21.531 -4.484 1 96.62 234 SER A N 1
ATOM 1871 C CA . SER A 1 234 ? -19.969 20.281 -3.803 1 96.62 234 SER A CA 1
ATOM 1872 C C . SER A 1 234 ? -21.078 20.5 -2.775 1 96.62 234 SER A C 1
ATOM 1874 O O . SER A 1 234 ? -22.016 19.703 -2.693 1 96.62 234 SER A O 1
ATOM 1876 N N . GLU A 1 235 ? -21.016 21.547 -2.029 1 95.12 235 GLU A N 1
ATOM 1877 C CA . GLU A 1 235 ? -21.984 21.812 -0.971 1 95.12 235 GLU A CA 1
ATOM 1878 C C . GLU A 1 235 ? -23.297 22.328 -1.546 1 95.12 235 GLU A C 1
ATOM 1880 O O . GLU A 1 235 ? -24.375 21.953 -1.076 1 95.12 235 GLU A O 1
ATOM 1885 N N . LYS A 1 236 ? -23.25 23.156 -2.527 1 95.5 236 LYS A N 1
ATOM 1886 C CA . LYS A 1 236 ? -24.453 23.703 -3.135 1 95.5 236 LYS A CA 1
ATOM 1887 C C . LYS A 1 236 ? -25.25 22.609 -3.844 1 95.5 236 LYS A C 1
ATOM 1889 O O . LYS A 1 236 ? -26.484 22.594 -3.768 1 95.5 236 LYS A O 1
ATOM 1894 N N . LYS A 1 237 ? -24.562 21.703 -4.477 1 95.88 237 LYS A N 1
ATOM 1895 C CA . LYS A 1 237 ? -25.25 20.688 -5.27 1 95.88 237 LYS A CA 1
ATOM 1896 C C . LYS A 1 237 ? -25.25 19.344 -4.551 1 95.88 237 LYS A C 1
ATOM 1898 O O . LYS A 1 237 ? -25.734 18.344 -5.094 1 95.88 237 LYS A O 1
ATOM 1903 N N . SER A 1 238 ? -24.672 19.281 -3.395 1 92.81 238 SER A N 1
ATOM 1904 C CA . SER A 1 238 ? -24.625 18.078 -2.572 1 92.81 238 SER A CA 1
ATOM 1905 C C . SER A 1 238 ? -24.016 16.906 -3.344 1 92.81 238 SER A C 1
ATOM 1907 O O . SER A 1 238 ? -24.609 15.82 -3.398 1 92.81 238 SER A O 1
ATOM 1909 N N . ILE A 1 239 ? -22.953 17.188 -3.979 1 94.81 239 ILE A N 1
ATOM 1910 C CA . ILE A 1 239 ? -22.266 16.156 -4.738 1 94.81 239 ILE A CA 1
ATOM 1911 C C . ILE A 1 239 ? -21.359 15.352 -3.807 1 94.81 239 ILE A C 1
ATOM 1913 O O . ILE A 1 239 ? -20.266 15.805 -3.447 1 94.81 239 ILE A O 1
ATOM 1917 N N . ALA A 1 240 ? -21.688 14.156 -3.559 1 93.69 240 ALA A N 1
ATOM 1918 C CA . ALA A 1 240 ? -21 13.312 -2.58 1 93.69 240 ALA A CA 1
ATOM 1919 C C . ALA A 1 240 ? -19.578 12.984 -3.029 1 93.69 240 ALA A C 1
ATOM 1921 O O . ALA A 1 240 ? -18.641 13.016 -2.227 1 93.69 240 ALA A O 1
ATOM 1922 N N . ALA A 1 241 ? -19.391 12.656 -4.289 1 95.44 241 ALA A N 1
ATOM 1923 C CA . ALA A 1 241 ? -18.078 12.297 -4.836 1 95.44 241 ALA A CA 1
ATOM 1924 C C . ALA A 1 241 ? -17.078 13.445 -4.668 1 95.44 241 ALA A C 1
ATOM 1926 O O . ALA A 1 241 ? -15.922 13.219 -4.305 1 95.44 241 ALA A O 1
ATOM 1927 N N . LEU A 1 242 ? -17.516 14.633 -4.848 1 96.06 242 LEU A N 1
ATOM 1928 C CA . LEU A 1 242 ? -16.641 15.789 -4.715 1 96.06 242 LEU A CA 1
ATOM 1929 C C . LEU A 1 242 ? -16.281 16.047 -3.252 1 96.06 242 LEU A C 1
ATOM 1931 O O . LEU A 1 242 ? -15.148 16.406 -2.938 1 96.06 242 LEU A O 1
ATOM 1935 N N . SER A 1 243 ? -17.281 15.875 -2.432 1 95.81 243 SER A N 1
ATOM 1936 C CA . SER A 1 243 ? -17.031 16.031 -1.003 1 95.81 243 SER A CA 1
ATOM 1937 C C . SER A 1 243 ? -15.953 15.047 -0.532 1 95.81 243 SER A C 1
ATOM 1939 O O . SER A 1 243 ? -15.055 15.422 0.226 1 95.81 243 SER A O 1
ATOM 1941 N N . GLU A 1 244 ? -16 13.859 -1.038 1 96.5 244 GLU A N 1
ATOM 1942 C CA . GLU A 1 244 ? -15.023 12.836 -0.688 1 96.5 244 GLU A CA 1
ATOM 1943 C C . GLU A 1 244 ? -13.641 13.203 -1.208 1 96.5 244 GLU A C 1
ATOM 1945 O O . GLU A 1 244 ? -12.641 13.062 -0.493 1 96.5 244 GLU A O 1
ATOM 1950 N N . LEU A 1 245 ? -13.57 13.672 -2.381 1 97.5 245 LEU A N 1
ATOM 1951 C CA . LEU A 1 245 ? -12.297 14.023 -2.998 1 97.5 245 LEU A CA 1
ATOM 1952 C C . LEU A 1 245 ? -11.672 15.219 -2.295 1 97.5 245 LEU A C 1
ATOM 1954 O O . LEU A 1 245 ? -10.461 15.227 -2.039 1 97.5 245 LEU A O 1
ATOM 1958 N N . LEU A 1 246 ? -12.492 16.188 -1.901 1 97.06 246 LEU A N 1
ATOM 1959 C CA . LEU A 1 246 ? -12.008 17.438 -1.319 1 97.06 246 LEU A CA 1
ATOM 1960 C C . LEU A 1 246 ? -11.469 17.203 0.088 1 97.06 246 LEU A C 1
ATOM 1962 O O . LEU A 1 246 ? -10.719 18.031 0.615 1 97.06 246 LEU A O 1
ATOM 1966 N N . THR A 1 247 ? -11.797 16.062 0.675 1 95.62 247 THR A N 1
ATOM 1967 C CA . THR A 1 247 ? -11.32 15.758 2.021 1 95.62 247 THR A CA 1
ATOM 1968 C C . THR A 1 247 ? -10.211 14.719 1.981 1 95.62 247 THR A C 1
ATOM 1970 O O . THR A 1 247 ? -9.742 14.258 3.027 1 95.62 247 THR A O 1
ATOM 1973 N N . SER A 1 248 ? -9.766 14.344 0.812 1 97.56 248 SER A N 1
ATOM 1974 C CA . SER A 1 248 ? -8.703 13.359 0.641 1 97.56 248 SER A CA 1
ATOM 1975 C C . SER A 1 248 ? -7.387 14.023 0.255 1 97.56 248 SER A C 1
ATOM 1977 O O . SER A 1 248 ? -7.344 14.844 -0.66 1 97.56 248 SER A O 1
ATOM 1979 N N . TYR A 1 249 ? -6.367 13.602 0.908 1 98.5 249 TYR A N 1
ATOM 1980 C CA . TYR A 1 249 ? -5.055 14.156 0.607 1 98.5 249 TYR A CA 1
ATOM 1981 C C . TYR A 1 249 ? -4.52 13.609 -0.711 1 98.5 249 TYR A C 1
ATOM 1983 O O . TYR A 1 249 ? -3.523 14.109 -1.239 1 98.5 249 TYR A O 1
ATOM 1991 N N . ALA A 1 250 ? -5.199 12.594 -1.243 1 98.5 250 ALA A N 1
ATOM 1992 C CA . ALA A 1 250 ? -4.789 12.008 -2.516 1 98.5 250 ALA A CA 1
ATOM 1993 C C . ALA A 1 250 ? -5.367 12.789 -3.691 1 98.5 250 ALA A C 1
ATOM 1995 O O . ALA A 1 250 ? -4.973 12.57 -4.84 1 98.5 250 ALA A O 1
ATOM 1996 N N . PHE A 1 251 ? -6.309 13.742 -3.391 1 98.62 251 PHE A N 1
ATOM 1997 C CA . PHE A 1 251 ? -6.926 14.523 -4.453 1 98.62 251 PHE A CA 1
ATOM 1998 C C . PHE A 1 251 ? -5.879 15.328 -5.215 1 98.62 251 PHE A C 1
ATOM 2000 O O . PHE A 1 251 ? -5.102 16.062 -4.613 1 98.62 251 PHE A O 1
ATOM 2007 N N . PRO A 1 252 ? -5.84 15.18 -6.559 1 98.31 252 PRO A N 1
ATOM 2008 C CA . PRO A 1 252 ? -4.781 15.805 -7.355 1 98.31 252 PRO A CA 1
ATOM 2009 C C . PRO A 1 252 ? -4.68 17.312 -7.125 1 98.31 252 PRO A C 1
ATOM 2011 O O . PRO A 1 252 ? -3.582 17.875 -7.176 1 98.31 252 PRO A O 1
ATOM 2014 N N . LEU A 1 253 ? -5.773 17.953 -6.887 1 98.31 253 LEU A N 1
ATOM 2015 C CA . LEU A 1 253 ? -5.75 19.406 -6.691 1 98.31 253 LEU A CA 1
ATOM 2016 C C . LEU A 1 253 ? -5.059 19.766 -5.383 1 98.31 253 LEU A C 1
ATOM 2018 O O . LEU A 1 253 ? -4.402 20.797 -5.289 1 98.31 253 LEU A O 1
ATOM 2022 N N . ILE A 1 254 ? -5.195 18.906 -4.363 1 98.62 254 ILE A N 1
ATOM 2023 C CA . ILE A 1 254 ? -4.492 19.125 -3.1 1 98.62 254 ILE A CA 1
ATOM 2024 C C . ILE A 1 254 ? -2.998 18.875 -3.293 1 98.62 254 ILE A C 1
ATOM 2026 O O . ILE A 1 254 ? -2.166 19.578 -2.727 1 98.62 254 ILE A O 1
ATOM 2030 N N . VAL A 1 255 ? -2.684 17.875 -4.113 1 98.69 255 VAL A N 1
ATOM 2031 C CA . VAL A 1 255 ? -1.287 17.594 -4.434 1 98.69 255 VAL A CA 1
ATOM 2032 C C . VAL A 1 255 ? -0.66 18.797 -5.121 1 98.69 255 VAL A C 1
ATOM 2034 O O . VAL A 1 255 ? 0.436 19.234 -4.758 1 98.69 255 VAL A O 1
ATOM 2037 N N . LEU A 1 256 ? -1.389 19.375 -6.082 1 97.94 256 LEU A N 1
ATOM 2038 C CA . LEU A 1 256 ? -0.889 20.531 -6.812 1 97.94 256 LEU A CA 1
ATOM 2039 C C . LEU A 1 256 ? -0.74 21.734 -5.887 1 97.94 256 LEU A C 1
ATOM 2041 O O . LEU A 1 256 ? 0.276 22.438 -5.93 1 97.94 256 LEU A O 1
ATOM 2045 N N . GLN A 1 257 ? -1.763 21.969 -5.098 1 98.44 257 GLN A N 1
ATOM 2046 C CA . GLN A 1 257 ? -1.735 23.078 -4.137 1 98.44 257 GLN A CA 1
ATOM 2047 C C . GLN A 1 257 ? -0.534 22.953 -3.203 1 98.44 257 GLN A C 1
ATOM 2049 O O . GLN A 1 257 ? 0.207 23.922 -3.014 1 98.44 257 GLN A O 1
ATOM 2054 N N . SER A 1 258 ? -0.304 21.766 -2.623 1 98.62 258 SER A N 1
ATOM 2055 C CA . SER A 1 258 ? 0.758 21.531 -1.65 1 98.62 258 SER A CA 1
ATOM 2056 C C . SER A 1 258 ? 2.135 21.641 -2.297 1 98.62 258 SER A C 1
ATOM 2058 O O . SER A 1 258 ? 3.053 22.234 -1.715 1 98.62 258 SER A O 1
ATOM 2060 N N . ALA A 1 259 ? 2.234 21.078 -3.51 1 97.88 259 ALA A N 1
ATOM 2061 C CA . ALA A 1 259 ? 3.496 21.188 -4.238 1 97.88 259 ALA A CA 1
ATOM 2062 C C . ALA A 1 259 ? 3.84 22.641 -4.547 1 97.88 259 ALA A C 1
ATOM 2064 O O . ALA A 1 259 ? 4.996 23.047 -4.426 1 97.88 259 ALA A O 1
ATOM 2065 N N . GLY A 1 260 ? 2.826 23.391 -4.957 1 97.81 260 GLY A N 1
ATOM 2066 C CA . GLY A 1 260 ? 3.043 24.797 -5.238 1 97.81 260 GLY A CA 1
ATOM 2067 C C . GLY A 1 260 ? 3.459 25.594 -4.02 1 97.81 260 GLY A C 1
ATOM 2068 O O . GLY A 1 260 ? 4.398 26.391 -4.082 1 97.81 260 GLY A O 1
ATOM 2069 N N . ILE A 1 261 ? 2.811 25.375 -2.934 1 97.56 261 ILE A N 1
ATOM 2070 C CA . ILE A 1 261 ? 3.102 26.109 -1.702 1 97.56 261 ILE A CA 1
ATOM 2071 C C . ILE A 1 261 ? 4.504 25.75 -1.216 1 97.56 261 ILE A C 1
ATOM 2073 O O . ILE A 1 261 ? 5.297 26.641 -0.893 1 97.56 261 ILE A O 1
ATOM 2077 N N . PHE A 1 262 ? 4.84 24.5 -1.196 1 97.44 262 PHE A N 1
ATOM 2078 C CA . PHE A 1 262 ? 6.168 24.078 -0.778 1 97.44 262 PHE A CA 1
ATOM 2079 C C . PHE A 1 262 ? 7.238 24.656 -1.701 1 97.44 262 PHE A C 1
ATOM 2081 O O . PHE A 1 262 ? 8.25 25.172 -1.235 1 97.44 262 PHE A O 1
ATOM 2088 N N . GLY A 1 263 ? 6.941 24.5 -2.982 1 95.19 263 GLY A N 1
ATOM 2089 C CA . GLY A 1 263 ? 7.891 25.016 -3.957 1 95.19 263 GLY A CA 1
ATOM 2090 C C . GLY A 1 263 ? 8.117 26.516 -3.83 1 95.19 263 GLY A C 1
ATOM 2091 O O . GLY A 1 263 ? 9.25 26.984 -3.947 1 95.19 263 GLY A O 1
ATOM 2092 N N . LEU A 1 264 ? 7.113 27.281 -3.574 1 93.19 264 LEU A N 1
ATOM 2093 C CA . LEU A 1 264 ? 7.215 28.719 -3.416 1 93.19 264 LEU A CA 1
ATOM 2094 C C . LEU A 1 264 ? 8.039 29.078 -2.18 1 93.19 264 LEU A C 1
ATOM 2096 O O . LEU A 1 264 ? 8.875 29.984 -2.227 1 93.19 264 LEU A O 1
ATOM 2100 N N . MET A 1 265 ? 7.805 28.344 -1.143 1 92 265 MET A N 1
ATOM 2101 C CA . MET A 1 265 ? 8.539 28.594 0.097 1 92 265 MET A CA 1
ATOM 2102 C C . MET A 1 265 ? 10.008 28.219 -0.062 1 92 265 MET A C 1
ATOM 2104 O O . MET A 1 265 ? 10.883 28.875 0.52 1 92 265 MET A O 1
ATOM 2108 N N . SER A 1 266 ? 10.25 27.234 -0.848 1 89.81 266 SER A N 1
ATOM 2109 C CA . SER A 1 266 ? 11.617 26.75 -1.036 1 89.81 266 SER A CA 1
ATOM 2110 C C . SER A 1 266 ? 12.43 27.719 -1.889 1 89.81 266 SER A C 1
ATOM 2112 O O . SER A 1 266 ? 13.656 27.688 -1.889 1 89.81 266 SER A O 1
ATOM 2114 N N . TYR A 1 267 ? 11.758 28.578 -2.6 1 82.62 267 TYR A N 1
ATOM 2115 C CA . TYR A 1 267 ? 12.414 29.562 -3.447 1 82.62 267 TYR A CA 1
ATOM 2116 C C . TYR A 1 267 ? 12.867 30.766 -2.631 1 82.62 267 TYR A C 1
ATOM 2118 O O . TYR A 1 267 ? 13.742 31.531 -3.064 1 82.62 267 TYR A O 1
ATOM 2126 N N . ARG A 1 268 ? 12.312 30.844 -1.51 1 77.62 268 ARG A N 1
ATOM 2127 C CA . ARG A 1 268 ? 12.633 32.031 -0.703 1 77.62 268 ARG A CA 1
ATOM 2128 C C . ARG A 1 268 ? 14.094 32 -0.27 1 77.62 268 ARG A C 1
ATOM 2130 O O . ARG A 1 268 ? 14.57 31.031 0.305 1 77.62 268 ARG A O 1
ATOM 2137 N N . GLU A 1 269 ? 14.898 32.875 -0.876 1 69.19 269 GLU A N 1
ATOM 2138 C CA . GLU A 1 269 ? 16.328 33 -0.581 1 69.19 269 GLU A CA 1
ATOM 2139 C C . GLU A 1 269 ? 16.562 33.719 0.744 1 69.19 269 GLU A C 1
ATOM 2141 O O . GLU A 1 269 ? 17.578 33.5 1.396 1 69.19 269 GLU A O 1
ATOM 2146 N N . LYS A 1 270 ? 15.602 34.656 1.075 1 70.56 270 LYS A N 1
ATOM 2147 C CA . LYS A 1 270 ? 15.828 35.438 2.271 1 70.56 270 LYS A CA 1
ATOM 2148 C C . LYS A 1 270 ? 14.891 35.031 3.4 1 70.56 270 LYS A C 1
ATOM 2150 O O . LYS A 1 270 ? 13.758 34.594 3.15 1 70.56 270 LYS A O 1
ATOM 2155 N N . LYS A 1 271 ? 15.398 35.062 4.59 1 71.81 271 LYS A N 1
ATOM 2156 C CA . LYS A 1 271 ? 14.625 34.812 5.809 1 71.81 271 LYS A CA 1
ATOM 2157 C C . LYS A 1 271 ? 13.516 35.844 5.961 1 71.81 271 LYS A C 1
ATOM 2159 O O . LYS A 1 271 ? 13.609 36.969 5.426 1 71.81 271 LYS A O 1
ATOM 2164 N N . ALA A 1 272 ? 12.461 35.406 6.672 1 75.81 272 ALA A N 1
ATOM 2165 C CA . ALA A 1 272 ? 11.477 36.375 7.117 1 75.81 272 ALA A CA 1
ATOM 2166 C C . ALA A 1 272 ? 12.133 37.5 7.949 1 75.81 272 ALA A C 1
ATOM 2168 O O . ALA A 1 272 ? 13.258 37.312 8.422 1 75.81 272 ALA A O 1
ATOM 2169 N N . PRO A 1 273 ? 11.43 38.625 7.98 1 83.38 273 PRO A N 1
ATOM 2170 C CA . PRO A 1 273 ? 11.977 39.656 8.883 1 83.38 273 PRO A CA 1
ATOM 2171 C C . PRO A 1 273 ? 12.266 39.094 10.281 1 83.38 273 PRO A C 1
ATOM 2173 O O . PRO A 1 273 ? 11.617 38.156 10.719 1 83.38 273 PRO A O 1
ATOM 2176 N N . LYS A 1 274 ? 13.188 39.656 10.938 1 84.62 274 LYS A N 1
ATOM 2177 C CA . LYS A 1 274 ? 13.789 39.156 12.164 1 84.62 274 LYS A CA 1
ATOM 2178 C C . LYS A 1 274 ? 12.719 38.75 13.18 1 84.62 274 LYS A C 1
ATOM 2180 O O . LYS A 1 274 ? 12.711 37.625 13.68 1 84.62 274 LYS A O 1
ATOM 2185 N N . VAL A 1 275 ? 11.812 39.625 13.422 1 87.81 275 VAL A N 1
ATOM 2186 C CA . VAL A 1 275 ? 10.781 39.406 14.43 1 87.81 275 VAL A CA 1
ATOM 2187 C C . VAL A 1 275 ? 9.867 38.281 13.984 1 87.81 275 VAL A C 1
ATOM 2189 O O . VAL A 1 275 ? 9.547 37.375 14.766 1 87.81 275 VAL A O 1
ATOM 2192 N N . LEU A 1 276 ? 9.469 38.281 12.773 1 87.19 276 LEU A N 1
ATOM 2193 C CA . LEU A 1 276 ? 8.586 37.25 12.234 1 87.19 276 LEU A CA 1
ATOM 2194 C C . LEU A 1 276 ? 9.273 35.906 12.227 1 87.19 276 LEU A C 1
ATOM 2196 O O . LEU A 1 276 ? 8.648 34.875 12.516 1 87.19 276 LEU A O 1
ATOM 2200 N N . TYR A 1 277 ? 10.492 35.906 11.906 1 87.56 277 TYR A N 1
ATOM 2201 C CA . TYR A 1 277 ? 11.25 34.688 11.906 1 87.56 277 TYR A CA 1
ATOM 2202 C C . TYR A 1 277 ? 11.328 34.094 13.312 1 87.56 277 TYR A C 1
ATOM 2204 O O . TYR A 1 277 ? 11.172 32.875 13.492 1 87.56 277 TYR A O 1
ATOM 2212 N N . TRP A 1 278 ? 11.555 35 14.227 1 90.06 278 TRP A N 1
ATOM 2213 C CA . TRP A 1 278 ? 11.633 34.562 15.617 1 90.06 278 TRP A CA 1
ATOM 2214 C C . TRP A 1 278 ? 10.312 33.938 16.062 1 90.06 278 TRP A C 1
ATOM 2216 O O . TRP A 1 278 ? 10.297 32.875 16.688 1 90.06 278 TRP A O 1
ATOM 2226 N N . ILE A 1 279 ? 9.234 34.531 15.734 1 92.19 279 ILE A N 1
ATOM 2227 C CA . ILE A 1 279 ? 7.906 34.031 16.094 1 92.19 279 ILE A CA 1
ATOM 2228 C C . ILE A 1 279 ? 7.672 32.688 15.445 1 92.19 279 ILE A C 1
ATOM 2230 O O . ILE A 1 279 ? 7.273 31.734 16.125 1 92.19 279 ILE A O 1
ATOM 2234 N N . LEU A 1 280 ? 7.98 32.625 14.188 1 92.19 280 LEU A N 1
ATOM 2235 C CA . LEU A 1 280 ? 7.754 31.375 13.445 1 92.19 280 LEU A CA 1
ATOM 2236 C C . LEU A 1 280 ? 8.641 30.25 13.984 1 92.19 280 LEU A C 1
ATOM 2238 O O . LEU A 1 280 ? 8.211 29.094 14.047 1 92.19 280 LEU A O 1
ATOM 2242 N N . HIS A 1 281 ? 9.773 30.609 14.359 1 91.81 281 HIS A N 1
ATOM 2243 C CA . HIS A 1 281 ? 10.695 29.625 14.922 1 91.81 281 HIS A CA 1
ATOM 2244 C C . HIS A 1 281 ? 10.18 29.094 16.25 1 91.81 281 HIS A C 1
ATOM 2246 O O . HIS A 1 281 ? 10.297 27.891 16.531 1 91.81 281 HIS A O 1
ATOM 2252 N N . GLN A 1 282 ? 9.609 29.969 17.078 1 93.06 282 GLN A N 1
ATOM 2253 C CA . GLN A 1 282 ? 9.023 29.547 18.344 1 93.06 282 GLN A CA 1
ATOM 2254 C C . GLN A 1 282 ? 7.836 28.609 18.109 1 93.06 282 GLN A C 1
ATOM 2256 O O . GLN A 1 282 ? 7.676 27.609 18.812 1 93.06 282 GLN A O 1
ATOM 2261 N N . ILE A 1 283 ? 7.113 28.953 17.141 1 94.69 283 ILE A N 1
ATOM 2262 C CA . ILE A 1 283 ? 5.953 28.125 16.797 1 94.69 283 ILE A CA 1
ATOM 2263 C C . ILE A 1 283 ? 6.418 26.766 16.312 1 94.69 283 ILE A C 1
ATOM 2265 O O . ILE A 1 283 ? 5.852 25.734 16.703 1 94.69 283 ILE A O 1
ATOM 2269 N N . ASP A 1 284 ? 7.406 26.781 15.492 1 94.44 284 ASP A N 1
ATOM 2270 C CA . ASP A 1 284 ? 7.941 25.531 14.945 1 94.44 284 ASP A CA 1
ATOM 2271 C C . ASP A 1 284 ? 8.398 24.594 16.062 1 94.44 284 ASP A C 1
ATOM 2273 O O . ASP A 1 284 ? 8.133 23.391 16.031 1 94.44 284 ASP A O 1
ATOM 2277 N N . GLN A 1 285 ? 8.969 25.125 17.109 1 92.62 285 GLN A N 1
ATOM 2278 C CA . GLN A 1 285 ? 9.492 24.344 18.219 1 92.62 285 GLN A CA 1
ATOM 2279 C C . GLN A 1 285 ? 8.359 23.703 19.016 1 92.62 285 GLN A C 1
ATOM 2281 O O . GLN A 1 285 ? 8.57 22.703 19.719 1 92.62 285 GLN A O 1
ATOM 2286 N N . CYS A 1 286 ? 7.184 24.25 18.859 1 94.94 286 CYS A N 1
ATOM 2287 C CA . CYS A 1 286 ? 6.047 23.766 19.625 1 94.94 286 CYS A CA 1
ATOM 2288 C C . CYS A 1 286 ? 4.984 23.156 18.719 1 94.94 286 CYS A C 1
ATOM 2290 O O . CYS A 1 286 ? 3.891 22.812 19.172 1 94.94 286 CYS A O 1
ATOM 2292 N N . SER A 1 287 ? 5.309 23.062 17.438 1 95.38 287 SER A N 1
ATOM 2293 C CA . SER A 1 287 ? 4.301 22.719 16.438 1 95.38 287 SER A CA 1
ATOM 2294 C C . SER A 1 287 ? 3.727 21.328 16.703 1 95.38 287 SER A C 1
ATOM 2296 O O . SER A 1 287 ? 2.514 21.125 16.609 1 95.38 287 SER A O 1
ATOM 2298 N N . PHE A 1 288 ? 4.594 20.344 17.125 1 95.38 288 PHE A N 1
ATOM 2299 C CA . PHE A 1 288 ? 4.141 18.984 17.375 1 95.38 288 PHE A CA 1
ATOM 2300 C C . PHE A 1 288 ? 3.205 18.938 18.578 1 95.38 288 PHE A C 1
ATOM 2302 O O . PHE A 1 288 ? 2.15 18.297 18.531 1 95.38 288 PHE A O 1
ATOM 2309 N N . GLY A 1 289 ? 3.518 19.594 19.594 1 95.69 289 GLY A N 1
ATOM 2310 C CA . GLY A 1 289 ? 2.674 19.656 20.766 1 95.69 289 GLY A CA 1
ATOM 2311 C C . GLY A 1 289 ? 1.354 20.375 20.531 1 95.69 289 GLY A C 1
ATOM 2312 O O . GLY A 1 289 ? 0.307 19.922 21 1 95.69 289 GLY A O 1
ATOM 2313 N N . VAL A 1 290 ? 1.463 21.469 19.828 1 97.25 290 VAL A N 1
ATOM 2314 C CA . VAL A 1 290 ? 0.256 22.219 19.484 1 97.25 290 VAL A CA 1
ATOM 2315 C C . VAL A 1 290 ? -0.691 21.328 18.688 1 97.25 290 VAL A C 1
ATOM 2317 O O . VAL A 1 290 ? -1.898 21.312 18.938 1 97.25 290 VAL A O 1
ATOM 2320 N N . TYR A 1 291 ? -0.154 20.625 17.766 1 95.75 291 TYR A N 1
ATOM 2321 C CA . TYR A 1 291 ? -0.943 19.672 16.984 1 95.75 291 TYR A CA 1
ATOM 2322 C C . TYR A 1 291 ? -1.659 18.688 17.906 1 95.75 291 TYR A C 1
ATOM 2324 O O . TYR A 1 291 ? -2.832 18.375 17.688 1 95.75 291 TYR A O 1
ATOM 2332 N N . LEU A 1 292 ? -1.046 18.234 18.875 1 95.94 292 LEU A N 1
ATOM 2333 C CA . LEU A 1 292 ? -1.587 17.188 19.734 1 95.94 292 LEU A CA 1
ATOM 2334 C C . LEU A 1 292 ? -2.715 17.719 20.594 1 95.94 292 LEU A C 1
ATOM 2336 O O . LEU A 1 292 ? -3.771 17.094 20.703 1 95.94 292 LEU A O 1
ATOM 2340 N N . ILE A 1 293 ? -2.613 18.938 21.141 1 96.88 293 ILE A N 1
ATOM 2341 C CA . ILE A 1 293 ? -3.506 19.297 22.234 1 96.88 293 ILE A CA 1
ATOM 2342 C C . ILE A 1 293 ? -4.562 20.281 21.75 1 96.88 293 ILE A C 1
ATOM 2344 O O . ILE A 1 293 ? -5.527 20.562 22.453 1 96.88 293 ILE A O 1
ATOM 2348 N N . HIS A 1 294 ? -4.414 20.844 20.531 1 97.88 294 HIS A N 1
ATOM 2349 C CA . HIS A 1 294 ? -5.309 21.906 20.109 1 97.88 294 HIS A CA 1
ATOM 2350 C C . HIS A 1 294 ? -6.762 21.438 20.109 1 97.88 294 HIS A C 1
ATOM 2352 O O . HIS A 1 294 ? -7.664 22.219 20.406 1 97.88 294 HIS A O 1
ATOM 2358 N N . MET A 1 295 ? -6.988 20.219 19.828 1 97.38 295 MET A N 1
ATOM 2359 C CA . MET A 1 295 ? -8.344 19.688 19.766 1 97.38 295 MET A CA 1
ATOM 2360 C C . MET A 1 295 ? -8.984 19.672 21.156 1 97.38 295 MET A C 1
ATOM 2362 O O . MET A 1 295 ? -10.211 19.703 21.266 1 97.38 295 MET A O 1
ATOM 2366 N N . LEU A 1 296 ? -8.195 19.578 22.188 1 96.88 296 LEU A N 1
ATOM 2367 C CA . LEU A 1 296 ? -8.703 19.625 23.562 1 96.88 296 LEU A CA 1
ATOM 2368 C C . LEU A 1 296 ? -9.414 20.953 23.828 1 96.88 296 LEU A C 1
ATOM 2370 O O . LEU A 1 296 ? -10.508 20.953 24.391 1 96.88 296 LEU A O 1
ATOM 2374 N N . PHE A 1 297 ? -8.82 22 23.422 1 97.06 297 PHE A N 1
ATOM 2375 C CA . PHE A 1 297 ? -9.383 23.328 23.641 1 97.06 297 PHE A CA 1
ATOM 2376 C C . PHE A 1 297 ? -10.625 23.531 22.781 1 97.06 297 PHE A C 1
ATOM 2378 O O . PHE A 1 297 ? -11.594 24.156 23.219 1 97.06 297 PHE A O 1
ATOM 2385 N N . LEU A 1 298 ? -10.562 23.016 21.609 1 97.12 298 LEU A N 1
ATOM 2386 C CA . LEU A 1 298 ? -11.727 23.141 20.734 1 97.12 298 LEU A CA 1
ATOM 2387 C C . LEU A 1 298 ? -12.922 22.375 21.312 1 97.12 298 LEU A C 1
ATOM 2389 O O . LEU A 1 298 ? -14.039 22.906 21.328 1 97.12 298 LEU A O 1
ATOM 2393 N N . LYS A 1 299 ? -12.68 21.172 21.766 1 96.31 299 LYS A N 1
ATOM 2394 C CA . LYS A 1 299 ? -13.758 20.375 22.359 1 96.31 299 LYS A CA 1
ATOM 2395 C C . LYS A 1 299 ? -14.281 21.016 23.641 1 96.31 299 LYS A C 1
ATOM 2397 O O . LYS A 1 299 ? -15.477 20.984 23.906 1 96.31 299 LYS A O 1
ATOM 2402 N N . LEU A 1 300 ? -13.43 21.594 24.438 1 96.06 300 LEU A N 1
ATOM 2403 C CA . LEU A 1 300 ? -13.812 22.281 25.672 1 96.06 300 LEU A CA 1
ATOM 2404 C C . LEU A 1 300 ? -14.781 23.438 25.375 1 96.06 300 LEU A C 1
ATOM 2406 O O . LEU A 1 300 ? -15.852 23.516 25.984 1 96.06 300 LEU A O 1
ATOM 2410 N N . VAL A 1 301 ? -14.438 24.203 24.391 1 96.38 301 VAL A N 1
ATOM 2411 C CA . VAL A 1 301 ? -15.211 25.406 24.109 1 96.38 301 VAL A CA 1
ATOM 2412 C C . VAL A 1 301 ? -16.5 25.031 23.375 1 96.38 301 VAL A C 1
ATOM 2414 O O . VAL A 1 301 ? -17.578 25.453 23.766 1 96.38 301 VAL A O 1
ATOM 2417 N N . LEU A 1 302 ? -16.438 24.188 22.391 1 95.75 302 LEU A N 1
ATOM 2418 C CA . LEU A 1 302 ? -17.578 23.922 21.516 1 95.75 302 LEU A CA 1
ATOM 2419 C C . LEU A 1 302 ? -18.5 22.875 22.141 1 95.75 302 LEU A C 1
ATOM 2421 O O . LEU A 1 302 ? -19.734 23.031 22.094 1 95.75 302 LEU A O 1
ATOM 2425 N N . VAL A 1 303 ? -17.969 21.875 22.75 1 93.94 303 VAL A N 1
ATOM 2426 C CA . VAL A 1 303 ? -18.781 20.734 23.172 1 93.94 303 VAL A CA 1
ATOM 2427 C C . VAL A 1 303 ? -19.078 20.844 24.672 1 93.94 303 VAL A C 1
ATOM 2429 O O . VAL A 1 303 ? -20.234 20.703 25.094 1 93.94 303 VAL A O 1
ATOM 2432 N N . VAL A 1 304 ? -18.062 21.094 25.469 1 94.25 304 VAL A N 1
ATOM 2433 C CA . VAL A 1 304 ? -18.234 21.094 26.922 1 94.25 304 VAL A CA 1
ATOM 2434 C C . VAL A 1 304 ? -18.953 22.359 27.359 1 94.25 304 VAL A C 1
ATOM 2436 O O . VAL A 1 304 ? -19.969 22.312 28.047 1 94.25 304 VAL A O 1
ATOM 2439 N N . TRP A 1 305 ? -18.406 23.516 26.891 1 95.12 305 TRP A N 1
ATOM 2440 C CA . TRP A 1 305 ? -19.031 24.797 27.25 1 95.12 305 TRP A CA 1
ATOM 2441 C C . TRP A 1 305 ? -20.219 25.094 26.359 1 95.12 305 TRP A C 1
ATOM 2443 O O . TRP A 1 305 ? -20.984 26.031 26.625 1 95.12 305 TRP A O 1
ATOM 2453 N N . LYS A 1 306 ? -20.359 24.344 25.25 1 93.5 306 LYS A N 1
ATOM 2454 C CA . LYS A 1 306 ? -21.453 24.5 24.297 1 93.5 306 LYS A CA 1
ATOM 2455 C C . LYS A 1 306 ? -21.5 25.922 23.75 1 93.5 306 LYS A C 1
ATOM 2457 O O . LYS A 1 306 ? -22.578 26.516 23.641 1 93.5 306 LYS A O 1
ATOM 2462 N N . TRP A 1 307 ? -20.359 26.438 23.531 1 94.31 307 TRP A N 1
ATOM 2463 C CA . TRP A 1 307 ? -20.25 27.797 23 1 94.31 307 TRP A CA 1
ATOM 2464 C C . TRP A 1 307 ? -20.344 27.797 21.469 1 94.31 307 TRP A C 1
ATOM 2466 O O . TRP A 1 307 ? -19.438 27.312 20.781 1 94.31 307 TRP A O 1
ATOM 2476 N N . ASN A 1 308 ? -21.422 28.422 20.938 1 93.75 308 ASN A N 1
ATOM 2477 C CA . ASN A 1 308 ? -21.672 28.453 19.5 1 93.75 308 ASN A CA 1
ATOM 2478 C C . ASN A 1 308 ? -21.109 29.719 18.859 1 93.75 308 ASN A C 1
ATOM 2480 O O . ASN A 1 308 ? -21.625 30.828 19.094 1 93.75 308 ASN A O 1
ATOM 2484 N N . PRO A 1 309 ? -20.125 29.578 18.031 1 93.5 309 PRO A N 1
ATOM 2485 C CA . PRO A 1 309 ? -19.484 30.766 17.453 1 93.5 309 PRO A CA 1
ATOM 2486 C C . PRO A 1 309 ? -20.406 31.516 16.5 1 93.5 309 PRO A C 1
ATOM 2488 O O . PRO A 1 309 ? -20.234 32.719 16.281 1 93.5 309 PRO A O 1
ATOM 2491 N N . TYR A 1 310 ? -21.359 30.922 15.961 1 93.56 310 TYR A N 1
ATOM 2492 C CA . TYR A 1 310 ? -22.25 31.562 14.992 1 93.56 310 TYR A CA 1
ATOM 2493 C C . TYR A 1 310 ? -23.25 32.5 15.695 1 93.56 310 TYR A C 1
ATOM 2495 O O . TYR A 1 310 ? -23.828 33.375 15.062 1 93.56 310 TYR A O 1
ATOM 2503 N N . MET A 1 311 ? -23.453 32.25 16.938 1 91.5 311 MET A N 1
ATOM 2504 C CA . MET A 1 311 ? -24.344 33.125 17.703 1 91.5 311 MET A CA 1
ATOM 2505 C C . MET A 1 311 ? -23.609 34.344 18.188 1 91.5 311 MET A C 1
ATOM 2507 O O . MET A 1 311 ? -24.234 35.312 18.625 1 91.5 311 MET A O 1
ATOM 2511 N N . HIS A 1 312 ? -22.281 34.406 18.047 1 88.75 312 HIS A N 1
ATOM 2512 C CA . HIS A 1 312 ? -21.484 35.5 18.609 1 88.75 312 HIS A CA 1
ATOM 2513 C C . HIS A 1 312 ? -20.688 36.219 17.531 1 88.75 312 HIS A C 1
ATOM 2515 O O . HIS A 1 312 ? -19.719 36.906 17.844 1 88.75 312 HIS A O 1
ATOM 2521 N N . GLY A 1 313 ? -20.922 36.125 16.266 1 88.31 313 GLY A N 1
ATOM 2522 C CA . GLY A 1 313 ? -20.141 36.875 15.297 1 88.31 313 GLY A CA 1
ATOM 2523 C C . GLY A 1 313 ? -19.844 36.094 14.039 1 88.31 313 GLY A C 1
ATOM 2524 O O . GLY A 1 313 ? -19.297 36.625 13.078 1 88.31 313 GLY A O 1
ATOM 2525 N N . GLY A 1 314 ? -20.203 34.844 14.039 1 91.06 314 GLY A N 1
ATOM 2526 C CA . GLY A 1 314 ? -20.141 34.031 12.836 1 91.06 314 GLY A CA 1
ATOM 2527 C C . GLY A 1 314 ? -18.719 33.688 12.422 1 91.06 314 GLY A C 1
ATOM 2528 O O . GLY A 1 314 ? -17.938 33.219 13.234 1 91.06 314 GLY A O 1
ATOM 2529 N N . PHE A 1 315 ? -18.375 33.969 11.164 1 92.94 315 PHE A N 1
ATOM 2530 C CA . PHE A 1 315 ? -17.094 33.625 10.539 1 92.94 315 PHE A CA 1
ATOM 2531 C C . PHE A 1 315 ? -15.93 34.219 11.305 1 92.94 315 PHE A C 1
ATOM 2533 O O . PHE A 1 315 ? -14.938 33.562 11.578 1 92.94 315 PHE A O 1
ATOM 2540 N N . PHE A 1 316 ? -16.062 35.438 11.75 1 94.19 316 PHE A N 1
ATOM 2541 C CA . PHE A 1 316 ? -14.977 36.125 12.43 1 94.19 316 PHE A CA 1
ATOM 2542 C C . PHE A 1 316 ? -14.734 35.531 13.812 1 94.19 316 PHE A C 1
ATOM 2544 O O . PHE A 1 316 ? -13.602 35.5 14.289 1 94.19 316 PHE A O 1
ATOM 2551 N N . MET A 1 317 ? -15.836 35.094 14.398 1 95.06 317 MET A N 1
ATOM 2552 C CA . MET A 1 317 ? -15.68 34.5 15.711 1 95.06 317 MET A CA 1
ATOM 2553 C C . MET A 1 317 ? -14.992 33.125 15.609 1 95.06 317 MET A C 1
ATOM 2555 O O . MET A 1 317 ? -14.242 32.75 16.5 1 95.06 317 MET A O 1
ATOM 2559 N N . ILE A 1 318 ? -15.281 32.438 14.523 1 97.38 318 ILE A N 1
ATOM 2560 C CA . ILE A 1 318 ? -14.586 31.172 14.297 1 97.38 318 ILE A CA 1
ATOM 2561 C C . ILE A 1 318 ? -13.094 31.422 14.102 1 97.38 318 ILE A C 1
ATOM 2563 O O . ILE A 1 318 ? -12.258 30.688 14.633 1 97.38 318 ILE A O 1
ATOM 2567 N N . LEU A 1 319 ? -12.773 32.438 13.359 1 97.12 319 LEU A N 1
ATOM 2568 C CA . LEU A 1 319 ? -11.375 32.812 13.18 1 97.12 319 LEU A CA 1
ATOM 2569 C C . LEU A 1 319 ? -10.734 33.188 14.516 1 97.12 319 LEU A C 1
ATOM 2571 O O . LEU A 1 319 ? -9.594 32.781 14.789 1 97.12 319 LEU A O 1
ATOM 2575 N N . ALA A 1 320 ? -11.461 33.906 15.328 1 96.94 320 ALA A N 1
ATOM 2576 C CA . ALA A 1 320 ? -10.969 34.25 16.656 1 96.94 320 ALA A CA 1
ATOM 2577 C C . ALA A 1 320 ? -10.773 33 17.516 1 96.94 320 ALA A C 1
ATOM 2579 O O . ALA A 1 320 ? -9.812 32.906 18.281 1 96.94 320 ALA A O 1
ATOM 2580 N N . LEU A 1 321 ? -11.75 32.094 17.422 1 97.62 321 LEU A N 1
ATOM 2581 C CA . LEU A 1 321 ? -11.641 30.844 18.125 1 97.62 321 LEU A CA 1
ATOM 2582 C C . LEU A 1 321 ? -10.391 30.078 17.688 1 97.62 321 LEU A C 1
ATOM 2584 O O . LEU A 1 321 ? -9.727 29.453 18.516 1 97.62 321 LEU A O 1
ATOM 2588 N N . SER A 1 322 ? -10.07 30.109 16.406 1 98.06 322 SER A N 1
ATOM 2589 C CA . SER A 1 322 ? -8.867 29.469 15.891 1 98.06 322 SER A CA 1
ATOM 2590 C C . SER A 1 322 ? -7.613 30.094 16.5 1 98.06 322 SER A C 1
ATOM 2592 O O . SER A 1 322 ? -6.707 29.375 16.922 1 98.06 322 SER A O 1
ATOM 2594 N N . VAL A 1 323 ? -7.547 31.391 16.5 1 97.75 323 VAL A N 1
ATOM 2595 C CA . VAL A 1 323 ? -6.398 32.094 17.047 1 97.75 323 VAL A CA 1
ATOM 2596 C C . VAL A 1 323 ? -6.285 31.812 18.547 1 97.75 3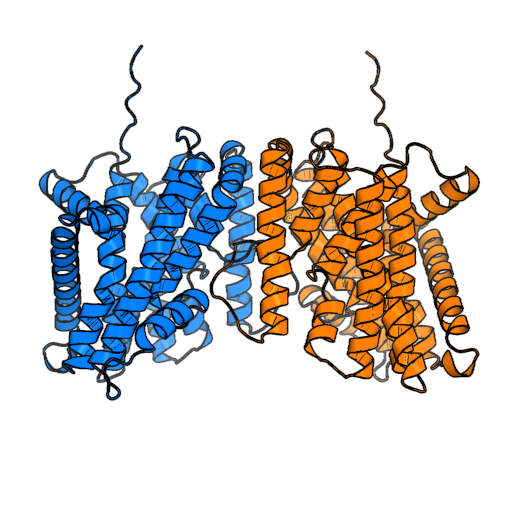23 VAL A C 1
ATOM 2598 O O . VAL A 1 323 ? -5.191 31.547 19.047 1 97.75 323 VAL A O 1
ATOM 2601 N N . GLY A 1 324 ? -7.434 31.859 19.266 1 97.94 324 GLY A N 1
ATOM 2602 C CA . GLY A 1 324 ? -7.441 31.547 20.672 1 97.94 324 GLY A CA 1
ATOM 2603 C C . GLY A 1 324 ? -6.98 30.141 20.984 1 97.94 324 GLY A C 1
ATOM 2604 O O . GLY A 1 324 ? -6.18 29.922 21.891 1 97.94 324 GLY A O 1
ATOM 2605 N N . THR A 1 325 ? -7.52 29.219 20.25 1 98.19 325 THR A N 1
ATOM 2606 C CA . THR A 1 325 ? -7.141 27.828 20.406 1 98.19 325 THR A CA 1
ATOM 2607 C C . THR A 1 325 ? -5.645 27.641 20.172 1 98.19 325 THR A C 1
ATOM 2609 O O . THR A 1 325 ? -4.973 26.922 20.922 1 98.19 325 THR A O 1
ATOM 2612 N N . PHE A 1 326 ? -5.129 28.281 19.109 1 98.31 326 PHE A N 1
ATOM 2613 C CA . PHE A 1 326 ? -3.709 28.203 18.797 1 98.31 326 PHE A CA 1
ATOM 2614 C C . PHE A 1 326 ? -2.869 28.781 19.938 1 98.31 326 PHE A C 1
ATOM 2616 O O . PHE A 1 326 ? -1.906 28.156 20.375 1 98.31 326 PHE A O 1
ATOM 2623 N N . LEU A 1 327 ? -3.229 29.938 20.406 1 97.94 327 LEU A N 1
ATOM 2624 C CA . LEU A 1 327 ? -2.469 30.609 21.453 1 97.94 327 LEU A CA 1
ATOM 2625 C C . LEU A 1 327 ? -2.508 29.812 22.75 1 97.94 327 LEU A C 1
ATOM 2627 O O . LEU A 1 327 ? -1.485 29.672 23.422 1 97.94 327 LEU A O 1
ATOM 2631 N N . CYS A 1 328 ? -3.66 29.281 23.109 1 98.12 328 CYS A N 1
ATOM 2632 C CA . CYS A 1 328 ? -3.777 28.484 24.328 1 98.12 328 CYS A CA 1
ATOM 2633 C C . CYS A 1 328 ? -2.943 27.219 24.234 1 98.12 328 CYS A C 1
ATOM 2635 O O . CYS A 1 328 ? -2.262 26.828 25.188 1 98.12 328 CYS A O 1
ATOM 2637 N N . SER A 1 329 ? -3.018 26.594 23.078 1 98.06 329 SER A N 1
ATOM 2638 C CA . SER A 1 329 ? -2.225 25.391 22.875 1 98.06 329 SER A CA 1
ATOM 2639 C C . SER A 1 329 ? -0.731 25.688 22.922 1 98.06 329 SER A C 1
ATOM 2641 O O . SER A 1 329 ? 0.041 24.953 23.531 1 98.06 329 SER A O 1
ATOM 2643 N N . PHE A 1 330 ? -0.342 26.781 22.234 1 97.5 330 PHE A N 1
ATOM 2644 C CA . PHE A 1 330 ? 1.058 27.188 22.172 1 97.5 330 PHE A CA 1
ATOM 2645 C C . PHE A 1 330 ? 1.59 27.484 23.578 1 97.5 330 PHE A C 1
ATOM 2647 O O . PHE A 1 330 ? 2.664 27 23.953 1 97.5 330 PHE A O 1
ATOM 2654 N N . LEU A 1 331 ? 0.826 28.203 24.359 1 97 331 LEU A N 1
ATOM 2655 C CA . LEU A 1 331 ? 1.231 28.562 25.703 1 97 331 LEU A CA 1
ATOM 2656 C C . LEU A 1 331 ? 1.299 27.328 26.594 1 97 331 LEU A C 1
ATOM 2658 O O . LEU A 1 331 ? 2.23 27.172 27.391 1 97 331 LEU A O 1
ATOM 2662 N N . CYS A 1 332 ? 0.318 26.5 26.484 1 96.44 332 CYS A N 1
ATOM 2663 C CA . CYS A 1 332 ? 0.296 25.266 27.266 1 96.44 332 CYS A CA 1
ATOM 2664 C C . CYS A 1 332 ? 1.527 24.406 26.969 1 96.44 332 CYS A C 1
ATOM 2666 O O . CYS A 1 332 ? 2.178 23.922 27.891 1 96.44 332 CYS A O 1
ATOM 2668 N N . ILE A 1 333 ? 1.89 24.281 25.688 1 95.88 333 ILE A N 1
ATOM 2669 C CA . ILE A 1 333 ? 3.018 23.438 25.297 1 95.88 333 ILE A CA 1
ATOM 2670 C C . ILE A 1 333 ? 4.324 24.094 25.734 1 95.88 333 ILE A C 1
ATOM 2672 O O . ILE A 1 333 ? 5.254 23.406 26.172 1 95.88 333 ILE A O 1
ATOM 2676 N N . ARG A 1 334 ? 4.375 25.422 25.625 1 93.62 334 ARG A N 1
ATOM 2677 C CA . ARG A 1 334 ? 5.562 26.125 26.078 1 93.62 334 ARG A CA 1
ATOM 2678 C C . ARG A 1 334 ? 5.805 25.891 27.562 1 93.62 334 ARG A C 1
ATOM 2680 O O . ARG A 1 334 ? 6.949 25.734 28 1 93.62 334 ARG A O 1
ATOM 2687 N N . LEU A 1 335 ? 4.766 25.797 28.312 1 94.06 335 LEU A N 1
ATOM 2688 C CA . LEU A 1 335 ? 4.867 25.562 29.75 1 94.06 335 LEU A CA 1
ATOM 2689 C C . LEU A 1 335 ? 5.207 24.109 30.031 1 94.06 335 LEU A C 1
ATOM 2691 O O . LEU A 1 335 ? 6.008 23.828 30.938 1 94.06 335 LEU A O 1
ATOM 2695 N N . LEU A 1 336 ? 4.605 23.219 29.297 1 92.31 336 LEU A N 1
ATOM 2696 C CA . LEU A 1 336 ? 4.832 21.797 29.516 1 92.31 336 LEU A CA 1
ATOM 2697 C C . LEU A 1 336 ? 6.27 21.422 29.188 1 92.31 336 LEU A C 1
ATOM 2699 O O . LEU A 1 336 ? 6.801 20.438 29.719 1 92.31 336 LEU A O 1
ATOM 2703 N N . LYS A 1 337 ? 6.887 22.172 28.312 1 91.31 337 LYS A N 1
ATOM 2704 C CA . LYS A 1 337 ? 8.258 21.875 27.906 1 91.31 337 LYS A CA 1
ATOM 2705 C C . LYS A 1 337 ? 9.25 22.172 29.031 1 91.31 337 LYS A C 1
ATOM 2707 O O . LYS A 1 337 ? 10.406 21.75 28.969 1 91.31 337 LYS A O 1
ATOM 2712 N N . TYR A 1 338 ? 8.742 22.766 30.109 1 89.56 338 TYR A N 1
ATOM 2713 C CA . TYR A 1 338 ? 9.578 22.953 31.281 1 89.56 338 TYR A CA 1
ATOM 2714 C C . TYR A 1 338 ? 9.68 21.672 32.094 1 89.56 338 TYR A C 1
ATOM 2716 O O . TYR A 1 338 ? 10.555 21.547 32.969 1 89.56 338 TYR A O 1
ATOM 2724 N N . VAL A 1 339 ? 8.789 20.75 31.875 1 88.25 339 VAL A N 1
ATOM 2725 C CA . VAL A 1 339 ? 8.875 19.438 32.469 1 88.25 339 VAL A CA 1
ATOM 2726 C C . VAL A 1 339 ? 9.773 18.531 31.641 1 88.25 339 VAL A C 1
ATOM 2728 O O . VAL A 1 339 ? 9.461 18.25 30.469 1 88.25 339 VAL A O 1
ATOM 2731 N N . PRO A 1 340 ? 10.82 18 32.156 1 86.31 340 PRO A N 1
ATOM 2732 C CA . PRO A 1 340 ? 11.859 17.312 31.359 1 86.31 340 PRO A CA 1
ATOM 2733 C C . PRO A 1 340 ? 11.312 16.125 30.578 1 86.31 340 PRO A C 1
ATOM 2735 O O . PRO A 1 340 ? 11.664 15.953 29.406 1 86.31 340 PRO A O 1
ATOM 2738 N N . ILE A 1 341 ? 10.445 15.367 31.156 1 83.19 341 ILE A N 1
ATOM 2739 C CA . ILE A 1 341 ? 9.93 14.172 30.484 1 83.19 341 ILE A CA 1
ATOM 2740 C C . ILE A 1 341 ? 9.062 14.586 29.297 1 83.19 341 ILE A C 1
ATOM 2742 O O . ILE A 1 341 ? 9.109 13.945 28.234 1 83.19 341 ILE A O 1
ATOM 2746 N N . LEU A 1 342 ? 8.352 15.617 29.406 1 85.44 342 LEU A N 1
ATOM 2747 C CA . LEU A 1 342 ? 7.445 16.062 28.359 1 85.44 342 LEU A CA 1
ATOM 2748 C C . LEU A 1 342 ? 8.203 16.828 27.281 1 85.44 342 LEU A C 1
ATOM 2750 O O . LEU A 1 342 ? 7.801 16.844 26.109 1 85.44 342 LEU A O 1
ATOM 2754 N N . LYS A 1 343 ? 9.273 17.422 27.75 1 83.25 343 LYS A N 1
ATOM 2755 C CA . LYS A 1 343 ? 10.117 18.125 26.781 1 83.25 343 LYS A CA 1
ATOM 2756 C C . LYS A 1 343 ? 10.648 17.156 25.734 1 83.25 343 LYS A C 1
ATOM 2758 O O . LYS A 1 343 ? 10.773 17.531 24.562 1 83.25 343 LYS A O 1
ATOM 2763 N N . LYS A 1 344 ? 10.891 15.93 26.125 1 84.06 344 LYS A N 1
ATOM 2764 C CA . LYS A 1 344 ? 11.445 14.938 25.219 1 84.06 344 LYS A CA 1
ATOM 2765 C C . LYS A 1 344 ? 10.383 14.414 24.25 1 84.06 344 LYS A C 1
ATOM 2767 O O . LYS A 1 344 ? 10.711 13.984 23.141 1 84.06 344 LYS A O 1
ATOM 2772 N N . ILE A 1 345 ? 9.148 14.586 24.594 1 83.69 345 ILE A N 1
ATOM 2773 C CA . ILE A 1 345 ? 8.055 14.031 23.812 1 83.69 345 ILE A CA 1
ATOM 2774 C C . ILE A 1 345 ? 7.457 15.117 22.906 1 83.69 345 ILE A C 1
ATOM 2776 O O . ILE A 1 345 ? 7.055 14.844 21.781 1 83.69 345 ILE A O 1
ATOM 2780 N N . LEU A 1 346 ? 7.5 16.297 23.469 1 84.44 346 LEU A N 1
ATOM 2781 C CA . LEU A 1 346 ? 6.758 17.375 22.797 1 84.44 346 LEU A CA 1
ATOM 2782 C C . LEU A 1 346 ? 7.703 18.312 22.047 1 84.44 346 LEU A C 1
ATOM 2784 O O . LEU A 1 346 ? 8.57 18.938 22.656 1 84.44 346 LEU A O 1
ATOM 2788 N N . MET B 1 1 ? 40.031 -12.023 -21.609 1 26.17 1 MET B N 1
ATOM 2789 C CA . MET B 1 1 ? 38.969 -11.391 -20.859 1 26.17 1 MET B CA 1
ATOM 2790 C C . MET B 1 1 ? 37.812 -12.367 -20.625 1 26.17 1 MET B C 1
ATOM 2792 O O . MET B 1 1 ? 37.188 -12.852 -21.578 1 26.17 1 MET B O 1
ATOM 2796 N N . GLU B 1 2 ? 37.938 -13.25 -19.625 1 30.3 2 GLU B N 1
ATOM 2797 C CA . GLU B 1 2 ? 37.125 -14.453 -19.406 1 30.3 2 GLU B CA 1
ATOM 2798 C C . GLU B 1 2 ? 35.656 -14.109 -19.297 1 30.3 2 GLU B C 1
ATOM 2800 O O . GLU B 1 2 ? 35.281 -13.195 -18.547 1 30.3 2 GLU B O 1
ATOM 2805 N N . ILE B 1 3 ? 35 -14.172 -20.422 1 33.5 3 ILE B N 1
ATOM 2806 C CA . ILE B 1 3 ? 33.562 -14 -20.484 1 33.5 3 ILE B CA 1
ATOM 2807 C C . ILE B 1 3 ? 32.906 -14.75 -19.328 1 33.5 3 ILE B C 1
ATOM 2809 O O . ILE B 1 3 ? 33 -15.977 -19.25 1 33.5 3 ILE B O 1
ATOM 2813 N N . THR B 1 4 ? 33.125 -14.266 -18.062 1 33.84 4 THR B N 1
ATOM 2814 C CA . THR B 1 4 ? 32.344 -14.805 -16.938 1 33.84 4 THR B CA 1
ATOM 2815 C C . THR B 1 4 ? 30.922 -15.125 -17.359 1 33.84 4 THR B C 1
ATOM 2817 O O . THR B 1 4 ? 30.172 -14.227 -17.719 1 33.84 4 THR B O 1
ATOM 2820 N N . LYS B 1 5 ? 30.828 -16.109 -18.016 1 38.22 5 LYS B N 1
ATOM 2821 C CA . LYS B 1 5 ? 29.625 -16.766 -18.531 1 38.22 5 LYS B CA 1
ATOM 2822 C C . LYS B 1 5 ? 28.469 -16.656 -17.547 1 38.22 5 LYS B C 1
ATOM 2824 O O . LYS B 1 5 ? 28.656 -16.859 -16.344 1 38.22 5 LYS B O 1
ATOM 2829 N N . ARG B 1 6 ? 27.484 -16 -17.719 1 44.44 6 ARG B N 1
ATOM 2830 C CA . ARG B 1 6 ? 26.219 -15.875 -17.016 1 44.44 6 ARG B CA 1
ATOM 2831 C C . ARG B 1 6 ? 25.766 -17.219 -16.453 1 44.44 6 ARG B C 1
ATOM 2833 O O . ARG B 1 6 ? 25.484 -18.156 -17.219 1 44.44 6 ARG B O 1
ATOM 2840 N N . ARG B 1 7 ? 26.203 -17.875 -15.453 1 45.41 7 ARG B N 1
ATOM 2841 C CA . ARG B 1 7 ? 25.719 -19.094 -14.828 1 45.41 7 ARG B CA 1
ATOM 2842 C C . ARG B 1 7 ? 24.203 -19.172 -14.859 1 45.41 7 ARG B C 1
ATOM 2844 O O . ARG B 1 7 ? 23.516 -18.359 -14.227 1 45.41 7 ARG B O 1
ATOM 2851 N N . GLU B 1 8 ? 23.484 -19.625 -15.992 1 55.22 8 GLU B N 1
ATOM 2852 C CA . GLU B 1 8 ? 22.062 -19.953 -16.031 1 55.22 8 GLU B CA 1
ATOM 2853 C C . GLU B 1 8 ? 21.625 -20.656 -14.758 1 55.22 8 GLU B C 1
ATOM 2855 O O . GLU B 1 8 ? 22.219 -21.656 -14.359 1 55.22 8 GLU B O 1
ATOM 2860 N N . ILE B 1 9 ? 20.906 -19.906 -13.805 1 75.56 9 ILE B N 1
ATOM 2861 C CA . ILE B 1 9 ? 20.484 -20.469 -12.523 1 75.56 9 ILE B CA 1
ATOM 2862 C C . ILE B 1 9 ? 19.391 -21.516 -12.758 1 75.56 9 ILE B C 1
ATOM 2864 O O . ILE B 1 9 ? 18.219 -21.188 -12.836 1 75.56 9 ILE B O 1
ATOM 2868 N N . PHE B 1 10 ? 19.703 -22.797 -13.188 1 85.25 10 PHE B N 1
ATOM 2869 C CA . PHE B 1 10 ? 18.875 -23.906 -13.633 1 85.25 10 PHE B CA 1
ATOM 2870 C C . PHE B 1 10 ? 17.703 -24.109 -12.68 1 85.25 10 PHE B C 1
ATOM 2872 O O . PHE B 1 10 ? 16.594 -24.438 -13.109 1 85.25 10 PHE B O 1
ATOM 2879 N N . PHE B 1 11 ? 17.922 -23.844 -11.391 1 90.19 11 PHE B N 1
ATOM 2880 C CA . PHE B 1 11 ? 16.859 -24.188 -10.445 1 90.19 11 PHE B CA 1
ATOM 2881 C C . PHE B 1 11 ? 15.688 -23.234 -10.57 1 90.19 11 PHE B C 1
ATOM 2883 O O . PHE B 1 11 ? 14.547 -23.594 -10.266 1 90.19 11 PHE B O 1
ATOM 2890 N N . LEU B 1 12 ? 15.93 -22 -11.039 1 93.19 12 LEU B N 1
ATOM 2891 C CA . LEU B 1 12 ? 14.836 -21.047 -11.211 1 93.19 12 LEU B CA 1
ATOM 2892 C C . LEU B 1 12 ? 13.898 -21.5 -12.32 1 93.19 12 LEU B C 1
ATOM 2894 O O . LEU B 1 12 ? 12.672 -21.391 -12.19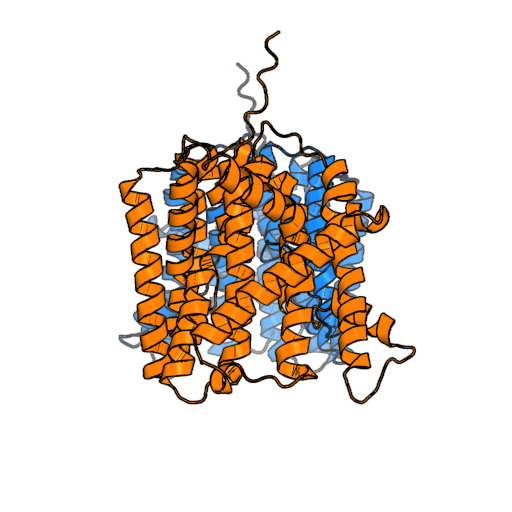5 1 93.19 12 LEU B O 1
ATOM 2898 N N . SER B 1 13 ? 14.516 -22 -13.359 1 92.94 13 SER B N 1
ATOM 2899 C CA . SER B 1 13 ? 13.719 -22.562 -14.453 1 92.94 13 SER B CA 1
ATOM 2900 C C . SER B 1 13 ? 12.922 -23.766 -13.992 1 92.94 13 SER B C 1
ATOM 2902 O O . SER B 1 13 ? 11.734 -23.891 -14.32 1 92.94 13 SER B O 1
ATOM 2904 N N . GLU B 1 14 ? 13.516 -24.562 -13.273 1 94.38 14 GLU B N 1
ATOM 2905 C CA . GLU B 1 14 ? 12.836 -25.75 -12.75 1 94.38 14 GLU B CA 1
ATOM 2906 C C . GLU B 1 14 ? 11.695 -25.359 -11.812 1 94.38 14 GLU B C 1
ATOM 2908 O O . GLU B 1 14 ? 10.617 -25.953 -11.859 1 94.38 14 GLU B O 1
ATOM 2913 N N . LEU B 1 15 ? 11.953 -24.406 -11.008 1 95.56 15 LEU B N 1
ATOM 2914 C CA . LEU B 1 15 ? 10.945 -23.969 -10.055 1 95.56 15 LEU B CA 1
ATOM 2915 C C . LEU B 1 15 ? 9.742 -23.359 -10.773 1 95.56 15 LEU B C 1
ATOM 2917 O O . LEU B 1 15 ? 8.602 -23.609 -10.383 1 95.56 15 LEU B O 1
ATOM 2921 N N . ARG B 1 16 ? 9.953 -22.594 -11.812 1 96.56 16 ARG B N 1
ATOM 2922 C CA . ARG B 1 16 ? 8.852 -22.031 -12.586 1 96.56 16 ARG B CA 1
ATOM 2923 C C . ARG B 1 16 ? 8 -23.141 -13.219 1 96.56 16 ARG B C 1
ATOM 2925 O O . ARG B 1 16 ? 6.773 -23.031 -13.258 1 96.56 16 ARG B O 1
ATOM 2932 N N . ALA B 1 17 ? 8.719 -24.141 -13.68 1 96.5 17 ALA B N 1
ATOM 2933 C CA . ALA B 1 17 ? 8.023 -25.266 -14.297 1 96.5 17 ALA B CA 1
ATOM 2934 C C . ALA B 1 17 ? 7.16 -26 -13.273 1 96.5 17 ALA B C 1
ATOM 2936 O O . ALA B 1 17 ? 5.984 -26.266 -13.523 1 96.5 17 ALA B O 1
ATOM 2937 N N . ILE B 1 18 ? 7.738 -26.25 -12.141 1 96.88 18 ILE B N 1
ATOM 2938 C CA . ILE B 1 18 ? 7.031 -26.969 -11.078 1 96.88 18 ILE B CA 1
ATOM 2939 C C . ILE B 1 18 ? 5.875 -26.109 -10.562 1 96.88 18 ILE B C 1
ATOM 2941 O O . ILE B 1 18 ? 4.785 -26.625 -10.305 1 96.88 18 ILE B O 1
ATOM 2945 N N . ALA B 1 19 ? 6.133 -24.844 -10.422 1 98 19 ALA B N 1
ATOM 2946 C CA . ALA B 1 19 ? 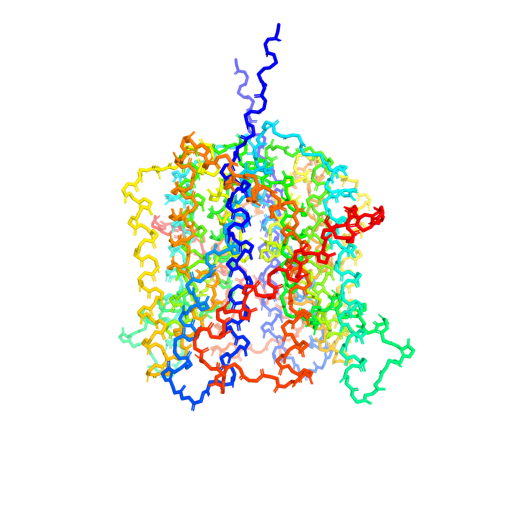5.09 -23.922 -9.977 1 98 19 ALA B CA 1
ATOM 2947 C C . ALA B 1 19 ? 3.947 -23.844 -10.984 1 98 19 ALA B C 1
ATOM 2949 O O . ALA B 1 19 ? 2.781 -23.719 -10.602 1 98 19 ALA B O 1
ATOM 2950 N N . CYS B 1 20 ? 4.262 -23.906 -12.219 1 97.88 20 CYS B N 1
ATOM 2951 C CA . CYS B 1 20 ? 3.25 -23.922 -13.266 1 97.88 20 CYS B CA 1
ATOM 2952 C C . CYS B 1 20 ? 2.332 -25.125 -13.133 1 97.88 20 CYS B C 1
ATOM 2954 O O . CYS B 1 20 ? 1.109 -24.984 -13.195 1 97.88 20 CYS B O 1
ATOM 2956 N N . ILE B 1 21 ? 2.934 -26.25 -12.938 1 98.12 21 ILE B N 1
ATOM 2957 C CA . ILE B 1 21 ? 2.172 -27.469 -12.734 1 98.12 21 ILE B CA 1
ATOM 2958 C C . ILE B 1 21 ? 1.304 -27.344 -11.484 1 98.12 21 ILE B C 1
ATOM 2960 O O . ILE B 1 21 ? 0.122 -27.688 -11.5 1 98.12 21 ILE B O 1
ATOM 2964 N N . ALA B 1 22 ? 1.886 -26.797 -10.461 1 98.44 22 ALA B N 1
ATOM 2965 C CA . ALA B 1 22 ? 1.171 -26.609 -9.195 1 98.44 22 ALA B CA 1
ATOM 2966 C C . ALA B 1 22 ? -0.034 -25.688 -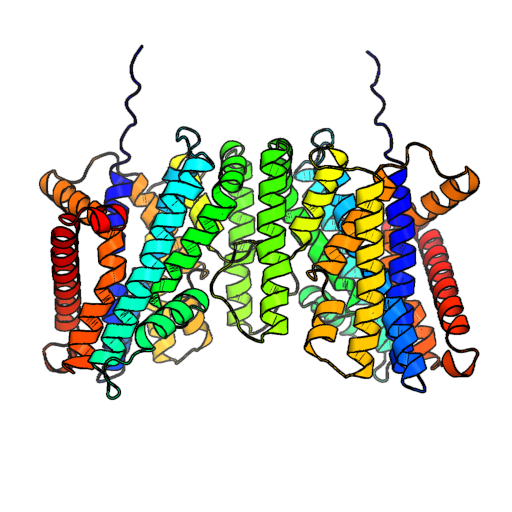9.383 1 98.44 22 ALA B C 1
ATOM 2968 O O . ALA B 1 22 ? -1.087 -25.906 -8.773 1 98.44 22 ALA B O 1
ATOM 2969 N N . ILE B 1 23 ? 0.072 -24.672 -10.156 1 98.38 23 ILE B N 1
ATOM 2970 C CA . ILE B 1 23 ? -1.012 -23.719 -10.406 1 98.38 23 ILE B CA 1
ATOM 2971 C C . ILE B 1 23 ? -2.172 -24.438 -11.094 1 98.38 23 ILE B C 1
ATOM 2973 O O . ILE B 1 23 ? -3.336 -24.219 -10.742 1 98.38 23 ILE B O 1
ATOM 2977 N N . VAL B 1 24 ? -1.849 -25.297 -12.062 1 98.56 24 VAL B N 1
ATOM 2978 C CA . VAL B 1 24 ? -2.891 -26.047 -12.758 1 98.56 24 VAL B CA 1
ATOM 2979 C C . VAL B 1 24 ? -3.598 -26.984 -11.781 1 98.56 24 VAL B C 1
ATOM 2981 O O . VAL B 1 24 ? -4.828 -27.078 -11.789 1 98.56 24 VAL B O 1
ATOM 2984 N N . ILE B 1 25 ? -2.803 -27.625 -10.953 1 98.5 25 ILE B N 1
ATOM 2985 C CA . ILE B 1 25 ? -3.379 -28.5 -9.938 1 98.5 25 ILE B CA 1
ATOM 2986 C C . ILE B 1 25 ? -4.273 -27.688 -9.008 1 98.5 25 ILE B C 1
ATOM 2988 O O . ILE B 1 25 ? -5.402 -28.094 -8.719 1 98.5 25 ILE B O 1
ATOM 2992 N N . LEU B 1 26 ? -3.834 -26.594 -8.57 1 98.38 26 LEU B N 1
ATOM 2993 C CA . LEU B 1 26 ? -4.555 -25.703 -7.668 1 98.38 26 LEU B CA 1
ATOM 2994 C C . LEU B 1 26 ? -5.922 -25.344 -8.234 1 98.38 26 LEU B C 1
ATOM 2996 O O . LEU B 1 26 ? -6.949 -25.562 -7.582 1 98.38 26 LEU B O 1
ATOM 3000 N N . HIS B 1 27 ? -5.969 -24.875 -9.445 1 98.5 27 HIS B N 1
ATOM 3001 C CA . HIS B 1 27 ? -7.215 -24.406 -10.047 1 98.5 27 HIS B CA 1
ATOM 3002 C C . HIS B 1 27 ? -8.141 -25.562 -10.375 1 98.5 27 HIS B C 1
ATOM 3004 O O . HIS B 1 27 ? -9.367 -25.438 -10.289 1 98.5 27 HIS B O 1
ATOM 3010 N N . THR B 1 28 ? -7.551 -26.719 -10.773 1 98.31 28 THR B N 1
ATOM 3011 C CA . THR B 1 28 ? -8.367 -27.906 -11.07 1 98.31 28 THR B CA 1
ATOM 3012 C C . THR B 1 28 ? -9.094 -28.391 -9.82 1 98.31 28 THR B C 1
ATOM 3014 O O . THR B 1 28 ? -10.305 -28.609 -9.852 1 98.31 28 THR B O 1
ATOM 3017 N N . PHE B 1 29 ? -8.359 -28.5 -8.781 1 98.19 29 PHE B N 1
ATOM 3018 C CA . PHE B 1 29 ? -8.961 -29 -7.551 1 98.19 29 PHE B CA 1
ATOM 3019 C C . PHE B 1 29 ? -9.938 -27.984 -6.977 1 98.19 29 PHE B C 1
ATOM 3021 O O . PHE B 1 29 ? -10.961 -28.359 -6.398 1 98.19 29 PHE B O 1
ATOM 3028 N N . TYR B 1 30 ? -9.641 -26.734 -7.102 1 97.31 30 TYR B N 1
ATOM 3029 C CA . TYR B 1 30 ? -10.578 -25.703 -6.656 1 97.31 30 TYR B CA 1
ATOM 3030 C C . TYR B 1 30 ? -11.875 -25.766 -7.441 1 97.31 30 TYR B C 1
ATOM 3032 O O . TYR B 1 30 ? -12.961 -25.812 -6.855 1 97.31 30 TYR B O 1
ATOM 3040 N N . ALA B 1 31 ? -11.781 -25.828 -8.719 1 96.94 31 ALA B N 1
ATOM 3041 C CA . ALA B 1 31 ? -12.961 -25.891 -9.586 1 96.94 31 ALA B CA 1
ATOM 3042 C C . ALA B 1 31 ? -13.766 -27.156 -9.328 1 96.94 31 ALA B C 1
ATOM 3044 O O . ALA B 1 31 ? -14.992 -27.125 -9.273 1 96.94 31 ALA B O 1
ATOM 3045 N N . ALA B 1 32 ? -13.086 -28.234 -9.148 1 96.19 32 ALA B N 1
ATOM 3046 C CA . ALA B 1 32 ? -13.742 -29.516 -8.953 1 96.19 32 ALA B CA 1
ATOM 3047 C C . ALA B 1 32 ? -14.422 -29.594 -7.586 1 96.19 32 ALA B C 1
ATOM 3049 O O . ALA B 1 32 ? -15.375 -30.344 -7.395 1 96.19 32 ALA B O 1
ATOM 3050 N N . SER B 1 33 ? -13.945 -28.781 -6.641 1 96 33 SER B N 1
ATOM 3051 C CA . SER B 1 33 ? -14.469 -28.828 -5.281 1 96 33 SER B CA 1
ATOM 3052 C C . SER B 1 33 ? -15.953 -28.469 -5.25 1 96 33 SER B C 1
ATOM 3054 O O . SER B 1 33 ? -16.688 -28.891 -4.352 1 96 33 SER B O 1
ATOM 3056 N N . VAL B 1 34 ? -16.391 -27.734 -6.223 1 94.19 34 VAL B N 1
ATOM 3057 C CA . VAL B 1 34 ? -17.781 -27.297 -6.32 1 94.19 34 VAL B CA 1
ATOM 3058 C C . VAL B 1 34 ? -18.672 -28.516 -6.551 1 94.19 34 VAL B C 1
ATOM 3060 O O . VAL B 1 34 ? -19.844 -28.516 -6.156 1 94.19 34 VAL B O 1
ATOM 3063 N N . TYR B 1 35 ? -18.141 -29.578 -7.094 1 94.56 35 TYR B N 1
ATOM 3064 C CA . TYR B 1 35 ? -18.922 -30.75 -7.469 1 94.56 35 TYR B CA 1
ATOM 3065 C C . TYR B 1 35 ? -18.766 -31.859 -6.434 1 94.56 35 TYR B C 1
ATOM 3067 O O . TYR B 1 35 ? -19.266 -32.969 -6.633 1 94.56 35 TYR B O 1
ATOM 3075 N N . ALA B 1 36 ? -18.109 -31.578 -5.375 1 95.44 36 ALA B N 1
ATOM 3076 C CA . ALA B 1 36 ? -17.859 -32.594 -4.371 1 95.44 36 ALA B CA 1
ATOM 3077 C C . ALA B 1 36 ? -19.156 -33.156 -3.834 1 95.44 36 ALA B C 1
ATOM 3079 O O . ALA B 1 36 ? -20.078 -32.438 -3.469 1 95.44 36 ALA B O 1
ATOM 3080 N N . PRO B 1 37 ? -19.234 -34.562 -3.807 1 94.56 37 PRO B N 1
ATOM 3081 C CA . PRO B 1 37 ? -20.484 -35.188 -3.375 1 94.56 37 PRO B CA 1
ATOM 3082 C C . PRO B 1 37 ? -20.688 -35.125 -1.862 1 94.56 37 PRO B C 1
ATOM 3084 O O . PRO B 1 37 ? -21.812 -35.25 -1.379 1 94.56 37 PRO B O 1
ATOM 3087 N N . ASP B 1 38 ? -19.578 -35.031 -1.074 1 94 38 ASP B N 1
ATOM 3088 C CA . ASP B 1 38 ? -19.656 -34.969 0.382 1 94 38 ASP B CA 1
ATOM 3089 C C . ASP B 1 38 ? -18.547 -34.094 0.954 1 94 38 ASP B C 1
ATOM 3091 O O . ASP B 1 38 ? -17.719 -33.562 0.207 1 94 38 ASP B O 1
ATOM 3095 N N . HIS B 1 39 ? -18.609 -34.031 2.201 1 94.5 39 HIS B N 1
ATOM 3096 C CA . HIS B 1 39 ? -17.688 -33.156 2.898 1 94.5 39 HIS B CA 1
ATOM 3097 C C . HIS B 1 39 ? -16.25 -33.688 2.818 1 94.5 39 HIS B C 1
ATOM 3099 O O . HIS B 1 39 ? -15.305 -32.906 2.674 1 94.5 39 HIS B O 1
ATOM 3105 N N . THR B 1 40 ? -16.094 -34.906 2.896 1 95 40 THR B N 1
ATOM 3106 C CA . THR B 1 40 ? -14.773 -35.531 2.855 1 95 40 THR B CA 1
ATOM 3107 C C . THR B 1 40 ? -14.102 -35.281 1.512 1 95 40 THR B C 1
ATOM 3109 O O . THR B 1 40 ? -12.922 -34.906 1.463 1 95 40 THR B O 1
ATOM 3112 N N . ALA B 1 41 ? -14.883 -35.438 0.448 1 95.88 41 ALA B N 1
ATOM 3113 C CA . ALA B 1 41 ? -14.367 -35.156 -0.89 1 95.88 41 ALA B CA 1
ATOM 3114 C C . ALA B 1 41 ? -13.992 -33.688 -1.05 1 95.88 41 ALA B C 1
ATOM 3116 O O . ALA B 1 41 ? -12.969 -33.344 -1.656 1 95.88 41 ALA B O 1
ATOM 3117 N N . LYS B 1 42 ? -14.797 -32.844 -0.502 1 96.5 42 LYS B N 1
ATOM 3118 C CA . LYS B 1 42 ? -14.539 -31.406 -0.569 1 96.5 42 LYS B CA 1
ATOM 3119 C C . LYS B 1 42 ? -13.273 -31.047 0.201 1 96.5 42 LYS B C 1
ATOM 3121 O O . LYS B 1 42 ? -12.453 -30.266 -0.282 1 96.5 42 LYS B O 1
ATOM 3126 N N . ILE B 1 43 ? -13.109 -31.609 1.367 1 97.12 43 ILE B N 1
ATOM 3127 C CA . ILE B 1 43 ? -11.938 -31.359 2.199 1 97.12 43 ILE B CA 1
ATOM 3128 C C . ILE B 1 43 ? -10.672 -31.797 1.459 1 97.12 43 ILE B C 1
ATOM 3130 O O . ILE B 1 43 ? -9.68 -31.078 1.439 1 97.12 43 ILE B O 1
ATOM 3134 N N . ALA B 1 44 ? -10.711 -32.938 0.841 1 97.12 44 ALA B N 1
ATOM 3135 C CA . ALA B 1 44 ? -9.555 -33.438 0.1 1 97.12 44 ALA B CA 1
ATOM 3136 C C . ALA B 1 44 ? -9.203 -32.5 -1.054 1 97.12 44 ALA B C 1
ATOM 3138 O O . ALA B 1 44 ? -8.023 -32.219 -1.285 1 97.12 44 ALA B O 1
ATOM 3139 N N . ALA B 1 45 ? -10.219 -32.062 -1.734 1 97.75 45 ALA B N 1
ATOM 3140 C CA . ALA B 1 45 ? -10 -31.156 -2.873 1 97.75 45 ALA B CA 1
ATOM 3141 C C . ALA B 1 45 ? -9.414 -29.828 -2.424 1 97.75 45 ALA B C 1
ATOM 3143 O O . ALA B 1 45 ? -8.406 -29.375 -2.973 1 97.75 45 ALA B O 1
ATOM 3144 N N . LEU B 1 46 ? -9.977 -29.266 -1.41 1 97.81 46 LEU B N 1
ATOM 3145 C CA . LEU B 1 46 ? -9.531 -27.953 -0.944 1 97.81 46 LEU B CA 1
ATOM 3146 C C . LEU B 1 46 ? -8.172 -28.047 -0.27 1 97.81 46 LEU B C 1
ATOM 3148 O O . LEU B 1 46 ? -7.363 -27.125 -0.355 1 97.81 46 LEU B O 1
ATOM 3152 N N . THR B 1 47 ? -7.891 -29.141 0.399 1 98.06 47 THR B N 1
ATOM 3153 C CA . THR B 1 47 ? -6.566 -29.359 0.978 1 98.06 47 THR B CA 1
ATOM 3154 C C . THR B 1 47 ? -5.5 -29.391 -0.112 1 98.06 47 THR B C 1
ATOM 3156 O O . THR B 1 47 ? -4.457 -28.75 0.01 1 98.06 47 THR B O 1
ATOM 3159 N N . THR B 1 48 ? -5.805 -30.156 -1.159 1 98.19 48 THR B N 1
ATOM 3160 C CA . THR B 1 48 ? -4.867 -30.219 -2.277 1 98.19 48 THR B CA 1
ATOM 3161 C C . THR B 1 48 ? -4.668 -28.844 -2.891 1 98.19 48 THR B C 1
ATOM 3163 O O . THR B 1 48 ? -3.535 -28.438 -3.168 1 98.19 48 THR B O 1
ATOM 3166 N N . ARG B 1 49 ? -5.746 -28.125 -3.049 1 98.31 49 ARG B N 1
ATOM 3167 C CA . ARG B 1 49 ? -5.688 -26.766 -3.582 1 98.31 49 ARG B CA 1
ATOM 3168 C C . ARG B 1 49 ? -4.805 -25.875 -2.709 1 98.31 49 ARG B C 1
ATOM 3170 O O . ARG B 1 49 ? -3.891 -25.219 -3.209 1 98.31 49 ARG B O 1
ATOM 3177 N N . ASN B 1 50 ? -5.012 -25.875 -1.412 1 98.44 50 ASN B N 1
ATOM 3178 C CA . ASN B 1 50 ? -4.301 -24.984 -0.504 1 98.44 50 ASN B CA 1
ATOM 3179 C C . ASN B 1 50 ? -2.832 -25.375 -0.373 1 98.44 50 ASN B C 1
ATOM 3181 O O . ASN B 1 50 ? -1.976 -24.516 -0.151 1 98.44 50 ASN B O 1
ATOM 3185 N N . LEU B 1 51 ? -2.525 -26.641 -0.589 1 98.25 51 LEU B N 1
ATOM 3186 C CA . LEU B 1 51 ? -1.145 -27.109 -0.526 1 98.25 51 LEU B CA 1
ATOM 3187 C C . LEU B 1 51 ? -0.324 -26.531 -1.679 1 98.25 51 LEU B C 1
ATOM 3189 O O . LEU B 1 51 ? 0.908 -26.531 -1.624 1 98.25 51 LEU B O 1
ATOM 3193 N N . MET B 1 52 ? -0.971 -26.062 -2.715 1 98.56 52 MET B N 1
ATOM 3194 C CA . MET B 1 52 ? -0.286 -25.547 -3.896 1 98.56 52 MET B CA 1
ATOM 3195 C C . MET B 1 52 ? -0.144 -24.031 -3.824 1 98.56 52 MET B C 1
ATOM 3197 O O . MET B 1 52 ? 0.428 -23.422 -4.723 1 98.56 52 MET B O 1
ATOM 3201 N N . MET B 1 53 ? -0.488 -23.422 -2.73 1 98.38 53 MET B N 1
ATOM 3202 C CA . MET B 1 53 ? -0.531 -21.969 -2.602 1 98.38 53 MET B CA 1
ATOM 3203 C C . MET B 1 53 ? 0.873 -21.375 -2.668 1 98.38 53 MET B C 1
ATOM 3205 O O . MET B 1 53 ? 1.034 -20.188 -2.906 1 98.38 53 MET B O 1
ATOM 3209 N N . TRP B 1 54 ? 1.888 -22.203 -2.582 1 98.5 54 TRP B N 1
ATOM 3210 C CA . TRP B 1 54 ? 3.268 -21.719 -2.637 1 98.5 54 TRP B CA 1
ATOM 3211 C C . TRP B 1 54 ? 3.648 -21.312 -4.055 1 98.5 54 TRP B C 1
ATOM 3213 O O . TRP B 1 54 ? 4.641 -20.625 -4.262 1 98.5 54 TRP B O 1
ATOM 3223 N N . ALA B 1 55 ? 2.918 -21.734 -5.043 1 98.56 55 ALA B N 1
ATOM 3224 C CA . ALA B 1 55 ? 3.305 -21.609 -6.445 1 98.56 55 ALA B CA 1
ATOM 3225 C C . ALA B 1 55 ? 3.42 -20.141 -6.852 1 98.56 55 ALA B C 1
ATOM 3227 O O . ALA B 1 55 ? 4.434 -19.719 -7.414 1 98.56 55 ALA B O 1
ATOM 3228 N N . VAL B 1 56 ? 2.432 -19.297 -6.516 1 98.44 56 VAL B N 1
ATOM 3229 C CA . VAL B 1 56 ? 2.414 -17.891 -6.91 1 98.44 56 VAL B CA 1
ATOM 3230 C C . VAL B 1 56 ? 3.545 -17.141 -6.211 1 98.44 56 VAL B C 1
ATOM 3232 O O . VAL B 1 56 ? 4.332 -16.453 -6.855 1 98.44 56 VAL B O 1
ATOM 3235 N N . PRO B 1 57 ? 3.691 -17.312 -4.898 1 98.75 57 PRO B N 1
ATOM 3236 C CA . PRO B 1 57 ? 4.824 -16.688 -4.219 1 98.75 57 PRO B CA 1
ATOM 3237 C C . PRO B 1 57 ? 6.168 -17.078 -4.828 1 98.75 57 PRO B C 1
ATOM 3239 O O . PRO B 1 57 ? 7.051 -16.219 -4.973 1 98.75 57 PRO B O 1
ATOM 3242 N N . CYS B 1 58 ? 6.297 -18.297 -5.199 1 98.5 58 CYS B N 1
ATOM 3243 C CA . CYS B 1 58 ? 7.555 -18.75 -5.781 1 98.5 58 CYS B CA 1
ATOM 3244 C C . CYS B 1 58 ? 7.781 -18.109 -7.148 1 98.5 58 CYS B C 1
ATOM 3246 O O . CYS B 1 58 ? 8.914 -17.797 -7.516 1 98.5 58 CYS B O 1
ATOM 3248 N N . PHE B 1 59 ? 6.676 -17.938 -7.93 1 98.25 59 PHE B N 1
ATOM 3249 C CA . PHE B 1 59 ? 6.797 -17.203 -9.18 1 98.25 59 PHE B CA 1
ATOM 3250 C C . PHE B 1 59 ? 7.344 -15.797 -8.93 1 98.25 59 PHE B C 1
ATOM 3252 O O . PHE B 1 59 ? 8.25 -15.344 -9.633 1 98.25 59 PHE B O 1
ATOM 3259 N N . VAL B 1 60 ? 6.879 -15.133 -7.895 1 98.69 60 VAL B N 1
ATOM 3260 C CA . VAL B 1 60 ? 7.293 -13.773 -7.582 1 98.69 60 VAL B CA 1
ATOM 3261 C C . VAL B 1 60 ? 8.734 -13.766 -7.078 1 98.69 60 VAL B C 1
ATOM 3263 O O . VAL B 1 60 ? 9.516 -12.883 -7.426 1 98.69 60 VAL B O 1
ATOM 3266 N N . MET B 1 61 ? 9.055 -14.789 -6.301 1 98.5 61 MET B N 1
ATOM 3267 C CA . MET B 1 61 ? 10.414 -14.898 -5.793 1 98.5 61 MET B CA 1
ATOM 3268 C C . MET B 1 61 ? 11.406 -15.109 -6.938 1 98.5 61 MET B C 1
ATOM 3270 O O . MET B 1 61 ? 12.508 -14.562 -6.918 1 98.5 61 MET B O 1
ATOM 3274 N N . VAL B 1 62 ? 11.016 -15.891 -7.918 1 97.5 62 VAL B N 1
ATOM 3275 C CA . VAL B 1 62 ? 11.867 -16.094 -9.086 1 97.5 62 VAL B CA 1
ATOM 3276 C C . VAL B 1 62 ? 12.078 -14.758 -9.805 1 97.5 62 VAL B C 1
ATOM 3278 O O . VAL B 1 62 ? 13.203 -14.43 -10.195 1 97.5 62 VAL B O 1
ATOM 3281 N N . SER B 1 63 ? 10.984 -13.984 -9.938 1 97.31 63 SER B N 1
ATOM 3282 C CA . SER B 1 63 ? 11.102 -12.656 -10.539 1 97.31 63 SER B CA 1
ATOM 3283 C C . SER B 1 63 ? 12.055 -11.773 -9.75 1 97.31 63 SER B C 1
ATOM 3285 O O . SER B 1 63 ? 12.883 -11.062 -10.336 1 97.31 63 SER B O 1
ATOM 3287 N N . GLY B 1 64 ? 11.945 -11.82 -8.438 1 97.88 64 GLY B N 1
ATOM 3288 C CA . GLY B 1 64 ? 12.859 -11.055 -7.602 1 97.88 64 GLY B CA 1
ATOM 3289 C C . GLY B 1 64 ? 14.305 -11.484 -7.746 1 97.88 64 GLY B C 1
ATOM 3290 O O . GLY B 1 64 ? 15.203 -10.648 -7.832 1 97.88 64 GLY B O 1
ATOM 3291 N N . ALA B 1 65 ? 14.539 -12.789 -7.816 1 96.44 65 ALA B N 1
ATOM 3292 C CA . ALA B 1 65 ? 15.875 -13.359 -7.945 1 96.44 65 ALA B CA 1
ATOM 3293 C C . ALA B 1 65 ? 16.531 -12.922 -9.25 1 96.44 65 ALA B C 1
ATOM 3295 O O . ALA B 1 65 ? 17.75 -12.664 -9.281 1 96.44 65 ALA B O 1
ATOM 3296 N N . LEU B 1 66 ? 15.766 -12.789 -10.266 1 95.38 66 LEU B N 1
ATOM 3297 C CA . LEU B 1 66 ? 16.312 -12.492 -11.586 1 95.38 66 LEU B CA 1
ATOM 3298 C C . LEU B 1 66 ? 16.375 -10.984 -11.82 1 95.38 66 LEU B C 1
ATOM 3300 O O . LEU B 1 66 ? 17.406 -10.453 -12.211 1 95.38 66 LEU B O 1
ATOM 3304 N N . LEU B 1 67 ? 15.312 -10.273 -11.477 1 96.62 67 LEU B N 1
ATOM 3305 C CA . LEU B 1 67 ? 15.164 -8.891 -11.922 1 96.62 67 LEU B CA 1
ATOM 3306 C C . LEU B 1 67 ? 15.836 -7.934 -10.945 1 96.62 67 LEU B C 1
ATOM 3308 O O . LEU B 1 67 ? 16.141 -6.789 -11.297 1 96.62 67 LEU B O 1
ATOM 3312 N N . LEU B 1 68 ? 16.016 -8.336 -9.734 1 97.38 68 LEU B N 1
ATOM 3313 C CA . LEU B 1 68 ? 16.625 -7.449 -8.758 1 97.38 68 LEU B CA 1
ATOM 3314 C C . LEU B 1 68 ? 18.141 -7.645 -8.711 1 97.38 68 LEU B C 1
ATOM 3316 O O . LEU B 1 68 ? 18.844 -6.906 -8.016 1 97.38 68 LEU B O 1
ATOM 3320 N N . ASP B 1 69 ? 18.609 -8.617 -9.477 1 94.56 69 ASP B N 1
ATOM 3321 C CA . ASP B 1 69 ? 20.047 -8.852 -9.57 1 94.56 69 ASP B CA 1
ATOM 3322 C C . ASP B 1 69 ? 20.75 -7.684 -10.266 1 94.56 69 ASP B C 1
ATOM 3324 O O . ASP B 1 69 ? 20.438 -7.363 -11.414 1 94.56 69 ASP B O 1
ATOM 3328 N N . SER B 1 70 ? 21.688 -7.113 -9.617 1 90.81 70 SER B N 1
ATOM 3329 C CA . SER B 1 70 ? 22.391 -5.945 -10.133 1 90.81 70 SER B CA 1
ATOM 3330 C C . SER B 1 70 ? 23.203 -6.297 -11.375 1 90.81 70 SER B C 1
ATOM 3332 O O . SER B 1 70 ? 23.531 -5.418 -12.18 1 90.81 70 SER B O 1
ATOM 3334 N N . ALA B 1 71 ? 23.531 -7.512 -11.523 1 90.12 71 ALA B N 1
ATOM 3335 C CA . ALA B 1 71 ? 24.312 -7.957 -12.672 1 90.12 71 ALA B CA 1
ATOM 3336 C C . ALA B 1 71 ? 23.484 -7.926 -13.953 1 90.12 71 ALA B C 1
ATOM 3338 O O . ALA B 1 71 ? 24.031 -7.891 -15.055 1 90.12 71 ALA B O 1
ATOM 3339 N N . ARG B 1 72 ? 22.188 -7.957 -13.781 1 90 72 ARG B N 1
ATOM 3340 C CA . ARG B 1 72 ? 21.297 -7.898 -14.93 1 90 72 ARG B CA 1
ATOM 3341 C C . ARG B 1 72 ? 20.969 -6.453 -15.297 1 90 72 ARG B C 1
ATOM 3343 O O . ARG B 1 72 ? 20.688 -5.633 -14.414 1 90 72 ARG B O 1
ATOM 3350 N N . GLU B 1 73 ? 21.016 -6.172 -16.5 1 89.94 73 GLU B N 1
ATOM 3351 C CA . GLU B 1 73 ? 20.672 -4.824 -16.953 1 89.94 73 GLU B CA 1
ATOM 3352 C C . GLU B 1 73 ? 19.172 -4.688 -17.203 1 89.94 73 GLU B C 1
ATOM 3354 O O . GLU B 1 73 ? 18.625 -5.336 -18.094 1 89.94 73 GLU B O 1
ATOM 3359 N N . VAL B 1 74 ? 18.594 -3.984 -16.438 1 92.62 74 VAL B N 1
ATOM 3360 C CA . VAL B 1 74 ? 17.172 -3.674 -16.594 1 92.62 74 VAL B CA 1
ATOM 3361 C C . VAL B 1 74 ? 17 -2.168 -16.766 1 92.62 74 VAL B C 1
ATOM 3363 O O . VAL B 1 74 ? 17.141 -1.406 -15.805 1 92.62 74 VAL B O 1
ATOM 3366 N N . THR B 1 75 ? 16.672 -1.721 -18 1 94.12 75 THR B N 1
ATOM 3367 C CA . THR B 1 75 ? 16.5 -0.307 -18.312 1 94.12 75 THR B CA 1
ATOM 3368 C C . THR B 1 75 ? 15.016 0.054 -18.391 1 94.12 75 THR B C 1
ATOM 3370 O O . THR B 1 75 ? 14.156 -0.829 -18.484 1 94.12 75 THR B O 1
ATOM 3373 N N . TYR B 1 76 ? 14.719 1.327 -18.375 1 95.69 76 TYR B N 1
ATOM 3374 C CA . TYR B 1 76 ? 13.352 1.798 -18.578 1 95.69 76 TYR B CA 1
ATOM 3375 C C . TYR B 1 76 ? 12.812 1.33 -19.938 1 95.69 76 TYR B C 1
ATOM 3377 O O . TYR B 1 76 ? 11.633 0.986 -20.047 1 95.69 76 TYR B O 1
ATOM 3385 N N . ARG B 1 77 ? 13.648 1.329 -20.891 1 95.56 77 ARG B N 1
ATOM 3386 C CA . ARG B 1 77 ? 13.258 0.897 -22.219 1 95.56 77 ARG B CA 1
ATOM 3387 C C . ARG B 1 77 ? 12.781 -0.551 -22.219 1 95.56 77 ARG B C 1
ATOM 3389 O O . ARG B 1 77 ? 11.75 -0.872 -22.797 1 95.56 77 ARG B O 1
ATOM 3396 N N . LYS B 1 78 ? 13.508 -1.43 -21.594 1 95.19 78 LYS B N 1
ATOM 3397 C CA . LYS B 1 78 ? 13.125 -2.836 -21.5 1 95.19 78 LYS B CA 1
ATOM 3398 C C . LYS B 1 78 ? 11.797 -2.998 -20.766 1 95.19 78 LYS B C 1
ATOM 3400 O O . LYS B 1 78 ? 10.945 -3.777 -21.188 1 95.19 78 LYS B O 1
ATOM 3405 N N . ILE B 1 79 ? 11.641 -2.229 -19.734 1 96.25 79 ILE B N 1
ATOM 3406 C CA . ILE B 1 79 ? 10.438 -2.314 -18.922 1 96.25 79 ILE B CA 1
ATOM 3407 C C . ILE B 1 79 ? 9.227 -1.873 -19.75 1 96.25 79 ILE B C 1
ATOM 3409 O O . ILE B 1 79 ? 8.203 -2.557 -19.766 1 96.25 79 ILE B O 1
ATOM 3413 N N . PHE B 1 80 ? 9.328 -0.812 -20.578 1 96.38 80 PHE B N 1
ATOM 3414 C CA . PHE B 1 80 ? 8.172 -0.199 -21.203 1 96.38 80 PHE B CA 1
ATOM 3415 C C . PHE B 1 80 ? 8.008 -0.699 -22.641 1 96.38 80 PHE B C 1
ATOM 3417 O O . PHE B 1 80 ? 6.973 -0.469 -23.266 1 96.38 80 PHE B O 1
ATOM 3424 N N . ARG B 1 81 ? 8.992 -1.437 -23.141 1 95.62 81 ARG B N 1
ATOM 3425 C CA . ARG B 1 81 ? 8.875 -1.91 -24.516 1 95.62 81 ARG B CA 1
ATOM 3426 C C . ARG B 1 81 ? 8.789 -3.432 -24.562 1 95.62 81 ARG B C 1
ATOM 3428 O O . ARG B 1 81 ? 8.383 -4.004 -25.578 1 95.62 81 ARG B O 1
ATOM 3435 N N . LYS B 1 82 ? 9.188 -4.031 -23.469 1 94.5 82 LYS B N 1
ATOM 3436 C CA . LYS B 1 82 ? 9.211 -5.492 -23.516 1 94.5 82 LYS B CA 1
ATOM 3437 C C . LYS B 1 82 ? 8.375 -6.09 -22.391 1 94.5 82 LYS B C 1
ATOM 3439 O O . LYS B 1 82 ? 7.379 -6.77 -22.641 1 94.5 82 LYS B O 1
ATOM 3444 N N . TYR B 1 83 ? 8.68 -5.711 -21.156 1 95.69 83 TYR B N 1
ATOM 3445 C CA . TYR B 1 83 ? 8.055 -6.383 -20.016 1 95.69 83 TYR B CA 1
ATOM 3446 C C . TYR B 1 83 ? 6.578 -6.027 -19.922 1 95.69 83 TYR B C 1
ATOM 3448 O O . TYR B 1 83 ? 5.715 -6.891 -20.078 1 95.69 83 TYR B O 1
ATOM 3456 N N . ILE B 1 84 ? 6.297 -4.727 -19.797 1 97.31 84 ILE B N 1
ATOM 3457 C CA . ILE B 1 84 ? 4.934 -4.281 -19.516 1 97.31 84 ILE B CA 1
ATOM 3458 C C . ILE B 1 84 ? 4.062 -4.508 -20.75 1 97.31 84 ILE B C 1
ATOM 3460 O O . ILE B 1 84 ? 2.967 -5.066 -20.656 1 97.31 84 ILE B O 1
ATOM 3464 N N . PRO B 1 85 ? 4.445 -4.188 -21.938 1 96.81 85 PRO B N 1
ATOM 3465 C CA . PRO B 1 85 ? 3.582 -4.391 -23.109 1 96.81 85 PRO B CA 1
ATOM 3466 C C . PRO B 1 85 ? 3.252 -5.859 -23.344 1 96.81 85 PRO B C 1
ATOM 3468 O O . PRO B 1 85 ? 2.148 -6.184 -23.781 1 96.81 85 PRO B O 1
ATOM 3471 N N . ARG B 1 86 ? 4.168 -6.715 -23.078 1 96.12 86 ARG B N 1
ATOM 3472 C CA . ARG B 1 86 ? 3.908 -8.141 -23.234 1 96.12 86 ARG B CA 1
ATOM 3473 C C . ARG B 1 86 ? 2.77 -8.594 -22.328 1 96.12 86 ARG B C 1
ATOM 3475 O O . ARG B 1 86 ? 1.864 -9.305 -22.766 1 96.12 86 ARG B O 1
ATOM 3482 N N . VAL B 1 87 ? 2.826 -8.164 -21.141 1 97.25 87 VAL B N 1
ATOM 3483 C CA . VAL B 1 87 ? 1.824 -8.547 -20.141 1 97.25 87 VAL B CA 1
ATOM 3484 C C . VAL B 1 87 ? 0.485 -7.895 -20.484 1 97.25 87 VAL B C 1
ATOM 3486 O O . VAL B 1 87 ? -0.561 -8.547 -20.422 1 97.25 87 VAL B O 1
ATOM 3489 N N . LEU B 1 88 ? 0.504 -6.613 -20.891 1 97.25 88 LEU B N 1
ATOM 3490 C CA . LEU B 1 88 ? -0.722 -5.898 -21.234 1 97.25 88 LEU B CA 1
ATOM 3491 C C . LEU B 1 88 ? -1.36 -6.477 -22.5 1 97.25 88 LEU B C 1
ATOM 3493 O O . LEU B 1 88 ? -2.588 -6.566 -22.594 1 97.25 88 LEU B O 1
ATOM 3497 N N . ALA B 1 89 ? -0.529 -6.855 -23.422 1 96.62 89 ALA B N 1
ATOM 3498 C CA . ALA B 1 89 ? -1.044 -7.496 -24.625 1 96.62 89 ALA B CA 1
ATOM 3499 C C . ALA B 1 89 ? -1.739 -8.812 -24.297 1 96.62 89 ALA B C 1
ATOM 3501 O O . ALA B 1 89 ? -2.816 -9.102 -24.828 1 96.62 89 ALA B O 1
ATOM 3502 N N . ALA B 1 90 ? -1.11 -9.57 -23.469 1 96.5 90 ALA B N 1
ATOM 3503 C CA . ALA B 1 90 ? -1.715 -10.828 -23.031 1 96.5 90 ALA B CA 1
ATOM 3504 C C . ALA B 1 90 ? -3.035 -10.578 -22.297 1 96.5 90 ALA B C 1
ATOM 3506 O O . ALA B 1 90 ? -4.012 -11.297 -22.516 1 96.5 90 ALA B O 1
ATOM 3507 N N . LEU B 1 91 ? -3.039 -9.539 -21.469 1 97.19 91 LEU B N 1
ATOM 3508 C CA . LEU B 1 91 ? -4.23 -9.195 -20.703 1 97.19 91 LEU B CA 1
ATOM 3509 C C . LEU B 1 91 ? -5.391 -8.844 -21.641 1 97.19 91 LEU B C 1
ATOM 3511 O O . LEU B 1 91 ? -6.5 -9.359 -21.469 1 97.19 91 LEU B O 1
ATOM 3515 N N . VAL B 1 92 ? -5.133 -8.023 -22.609 1 95.94 92 VAL B N 1
ATOM 3516 C CA . VAL B 1 92 ? -6.168 -7.57 -23.531 1 95.94 92 VAL B CA 1
ATOM 3517 C C . VAL B 1 92 ? -6.617 -8.734 -24.422 1 95.94 92 VAL B C 1
ATOM 3519 O O . VAL B 1 92 ? -7.816 -8.992 -24.547 1 95.94 92 VAL B O 1
ATOM 3522 N N . LEU B 1 93 ? -5.695 -9.453 -25 1 95.31 93 LEU B N 1
ATOM 3523 C CA . LEU B 1 93 ? -5.988 -10.547 -25.906 1 95.31 93 LEU B CA 1
ATOM 3524 C C . LEU B 1 93 ? -6.805 -11.633 -25.219 1 95.31 93 LEU B C 1
ATOM 3526 O O . LEU B 1 93 ? -7.852 -12.047 -25.719 1 95.31 93 LEU B O 1
ATOM 3530 N N . PHE B 1 94 ? -6.395 -12.031 -24.109 1 96.06 94 PHE B N 1
ATOM 3531 C CA . PHE B 1 94 ? -7.031 -13.188 -23.484 1 96.06 94 PHE B CA 1
ATOM 3532 C C . PHE B 1 94 ? -8.312 -12.781 -22.766 1 96.06 94 PHE B C 1
ATOM 3534 O O . PHE B 1 94 ? -9.203 -13.602 -22.547 1 96.06 94 PHE B O 1
ATOM 3541 N N . SER B 1 95 ? -8.375 -11.484 -22.328 1 96.06 95 SER B N 1
ATOM 3542 C CA . SER B 1 95 ? -9.672 -11.031 -21.844 1 96.06 95 SER B CA 1
ATOM 3543 C C . SER B 1 95 ? -10.734 -11.109 -22.938 1 96.06 95 SER B C 1
ATOM 3545 O O . SER B 1 95 ? -11.883 -11.477 -22.672 1 96.06 95 SER B O 1
ATOM 3547 N N . ALA B 1 96 ? -10.352 -10.75 -24.109 1 94.81 96 ALA B N 1
ATOM 3548 C CA . ALA B 1 96 ? -11.258 -10.867 -25.25 1 94.81 96 ALA B CA 1
ATOM 3549 C C . ALA B 1 96 ? -11.578 -12.328 -25.547 1 94.81 96 ALA B C 1
ATOM 3551 O O . ALA B 1 96 ? -12.742 -12.68 -25.766 1 94.81 96 ALA B O 1
ATOM 3552 N N . VAL B 1 97 ? -10.578 -13.203 -25.547 1 94.75 97 VAL B N 1
ATOM 3553 C CA . VAL B 1 97 ? -10.75 -14.625 -25.844 1 94.75 97 VAL B CA 1
ATOM 3554 C C . VAL B 1 97 ? -11.695 -15.25 -24.812 1 94.75 97 VAL B C 1
ATOM 3556 O O . VAL B 1 97 ? -12.594 -16.016 -25.172 1 94.75 97 VAL B O 1
ATOM 3559 N N . PHE B 1 98 ? -11.523 -14.938 -23.594 1 96.06 98 PHE B N 1
ATOM 3560 C CA . PHE B 1 98 ? -12.344 -15.516 -22.531 1 96.06 98 PHE B CA 1
ATOM 3561 C C . PHE B 1 98 ? -13.781 -15.008 -22.625 1 96.06 98 PHE B C 1
ATOM 3563 O O . PHE B 1 98 ? -14.727 -15.758 -22.375 1 96.06 98 PHE B O 1
ATOM 3570 N N . GLN B 1 99 ? -13.883 -13.719 -22.969 1 95.19 99 GLN B N 1
ATOM 3571 C CA . GLN B 1 99 ? -15.227 -13.188 -23.156 1 95.19 99 GLN B CA 1
ATOM 3572 C C . GLN B 1 99 ? -15.922 -13.867 -24.328 1 95.19 99 GLN B C 1
ATOM 3574 O O . GLN B 1 99 ? -17.109 -14.18 -24.266 1 95.19 99 GLN B O 1
ATOM 3579 N N . ILE B 1 100 ? -15.242 -14.07 -25.406 1 95.06 100 ILE B N 1
ATOM 3580 C CA . ILE B 1 100 ? -15.773 -14.773 -26.562 1 95.06 100 ILE B CA 1
ATOM 3581 C C . ILE B 1 100 ? -16.188 -16.188 -26.172 1 95.06 100 ILE B C 1
ATOM 3583 O O . ILE B 1 100 ? -17.266 -16.656 -26.547 1 95.06 100 ILE B O 1
ATOM 3587 N N . PHE B 1 101 ? -15.32 -16.859 -25.422 1 95.19 101 PHE B N 1
ATOM 3588 C CA . PHE B 1 101 ? -15.625 -18.203 -24.953 1 95.19 101 PHE B CA 1
ATOM 3589 C C . PHE B 1 101 ? -16.906 -18.203 -24.141 1 95.19 101 PHE B C 1
ATOM 3591 O O . PHE B 1 101 ? -17.781 -19.062 -24.359 1 95.19 101 PHE B O 1
ATOM 3598 N N . ASP B 1 102 ? -17 -17.281 -23.203 1 94.5 102 ASP B N 1
ATOM 3599 C CA . ASP B 1 102 ? -18.172 -17.188 -22.344 1 94.5 102 ASP B CA 1
ATOM 3600 C C . ASP B 1 102 ? -19.438 -16.953 -23.156 1 94.5 102 ASP B C 1
ATOM 3602 O O . ASP B 1 102 ? -20.469 -17.578 -22.938 1 94.5 102 ASP B O 1
ATOM 3606 N N . ASP B 1 103 ? -19.312 -16.062 -24.109 1 94.12 103 ASP B N 1
ATOM 3607 C CA . ASP B 1 103 ? -20.484 -15.734 -24.922 1 94.12 103 ASP B CA 1
ATOM 3608 C C . ASP B 1 103 ? -20.828 -16.875 -25.875 1 94.12 103 ASP B C 1
ATOM 3610 O O . ASP B 1 103 ? -22 -17.141 -26.125 1 94.12 103 ASP B O 1
ATOM 3614 N N . ALA B 1 104 ? -19.875 -17.531 -26.406 1 93.56 104 ALA B N 1
ATOM 3615 C CA . ALA B 1 104 ? -20.094 -18.625 -27.344 1 93.56 104 ALA B CA 1
ATOM 3616 C C . ALA B 1 104 ? -20.719 -19.844 -26.641 1 93.56 104 ALA B C 1
ATOM 3618 O O . ALA B 1 104 ? -21.469 -20.594 -27.25 1 93.56 104 ALA B O 1
ATOM 3619 N N . THR B 1 105 ? -20.328 -20.047 -25.453 1 91.69 105 THR B N 1
ATOM 3620 C CA . THR B 1 105 ? -20.812 -21.219 -24.734 1 91.69 105 THR B CA 1
ATOM 3621 C C . THR B 1 105 ? -22.031 -20.875 -23.891 1 91.69 105 THR B C 1
ATOM 3623 O O . THR B 1 105 ? -22.641 -21.766 -23.281 1 91.69 105 THR B O 1
ATOM 3626 N N . GLY B 1 106 ? -22.25 -19.578 -23.812 1 86.94 106 GLY B N 1
ATOM 3627 C CA . GLY B 1 106 ? -23.406 -19.141 -23.062 1 86.94 106 GLY B CA 1
ATOM 3628 C C . GLY B 1 106 ? -24.656 -19.016 -23.922 1 86.94 106 GLY B C 1
ATOM 3629 O O . GLY B 1 106 ? -24.641 -19.359 -25.094 1 86.94 106 GLY B O 1
ATOM 3630 N N . GLU B 1 107 ? -25.688 -18.469 -23.312 1 83.31 107 GLU B N 1
ATOM 3631 C CA . GLU B 1 107 ? -27 -18.422 -23.969 1 83.31 107 GLU B CA 1
ATOM 3632 C C . GLU B 1 107 ? -27.062 -17.281 -24.984 1 83.31 107 GLU B C 1
ATOM 3634 O O . GLU B 1 107 ? -27.734 -17.391 -26 1 83.31 107 GLU B O 1
ATOM 3639 N N . SER B 1 108 ? -26.375 -16.25 -24.719 1 80.25 108 SER B N 1
ATOM 3640 C CA . SER B 1 108 ? -26.5 -15.039 -25.531 1 80.25 108 SER B CA 1
ATOM 3641 C C . SER B 1 108 ? -25.75 -15.172 -26.844 1 80.25 108 SER B C 1
ATOM 3643 O O . SER B 1 108 ? -26.047 -14.477 -27.812 1 80.25 108 SER B O 1
ATOM 3645 N N . GLY B 1 109 ? -24.828 -16.078 -26.922 1 85.88 109 GLY B N 1
ATOM 3646 C CA . GLY B 1 109 ? -24 -16.188 -28.109 1 85.88 109 GLY B CA 1
ATOM 3647 C C . GLY B 1 109 ? -23.047 -15.016 -28.281 1 85.88 109 GLY B C 1
ATOM 3648 O O . GLY B 1 109 ? -23 -14.117 -27.438 1 85.88 109 GLY B O 1
ATOM 3649 N N . ILE B 1 110 ? -22.203 -15.031 -29.281 1 88.69 110 ILE B N 1
ATOM 3650 C CA . ILE B 1 110 ? -21.25 -13.969 -29.578 1 88.69 110 ILE B CA 1
ATOM 3651 C C . ILE B 1 110 ? -21.984 -12.75 -30.141 1 88.69 110 ILE B C 1
ATOM 3653 O O . ILE B 1 110 ? -22.797 -12.875 -31.062 1 88.69 110 ILE B O 1
ATOM 3657 N N . GLN B 1 111 ? -21.812 -11.617 -29.469 1 87.94 111 GLN B N 1
ATOM 3658 C CA . GLN B 1 111 ? -22.469 -10.367 -29.859 1 87.94 111 GLN B CA 1
ATOM 3659 C C . GLN B 1 111 ? -21.438 -9.352 -30.359 1 87.94 111 GLN B C 1
ATOM 3661 O O . GLN B 1 111 ? -20.234 -9.578 -30.25 1 87.94 111 GLN B O 1
ATOM 3666 N N . PHE B 1 112 ? -21.922 -8.258 -30.922 1 86 112 PHE B N 1
ATOM 3667 C CA . PHE B 1 112 ? -21.094 -7.191 -31.469 1 86 112 PHE B CA 1
ATOM 3668 C C . PHE B 1 112 ? -20.234 -6.566 -30.359 1 86 112 PHE B C 1
ATOM 3670 O O . PHE B 1 112 ? -19.078 -6.23 -30.594 1 86 112 PHE B O 1
ATOM 3677 N N . LYS B 1 113 ? -20.719 -6.574 -29.078 1 90.31 113 LYS B N 1
ATOM 3678 C CA . LYS B 1 113 ? -20.062 -5.871 -27.969 1 90.31 113 LYS B CA 1
ATOM 3679 C C . LYS B 1 113 ? -19.172 -6.809 -27.172 1 90.31 113 LYS B C 1
ATOM 3681 O O . LYS B 1 113 ? -18.562 -6.406 -26.172 1 90.31 113 LYS B O 1
ATOM 3686 N N . THR B 1 114 ? -19.094 -7.992 -27.719 1 91.25 114 THR B N 1
ATOM 3687 C CA . THR B 1 114 ? -18.344 -9.008 -26.984 1 91.25 114 THR B CA 1
ATOM 3688 C C . THR B 1 114 ? -16.906 -8.562 -26.75 1 91.25 114 THR B C 1
ATOM 3690 O O . THR B 1 114 ? -16.406 -8.625 -25.625 1 91.25 114 THR B O 1
ATOM 3693 N N . ILE B 1 115 ? -16.328 -8.047 -27.734 1 91.06 115 ILE B N 1
ATOM 3694 C CA . ILE B 1 115 ? -14.945 -7.613 -27.641 1 91.06 115 ILE B CA 1
ATOM 3695 C C . ILE B 1 115 ? -14.844 -6.398 -26.719 1 91.06 115 ILE B C 1
ATOM 3697 O O . ILE B 1 115 ? -13.914 -6.293 -25.922 1 91.06 115 ILE B O 1
ATOM 3701 N N . LEU B 1 116 ? -15.789 -5.535 -26.844 1 92.44 116 LEU B N 1
ATOM 3702 C CA . LEU B 1 116 ? -15.805 -4.355 -25.984 1 92.44 116 LEU B CA 1
ATOM 3703 C C . LEU B 1 116 ? -15.945 -4.75 -24.516 1 92.44 116 LEU B C 1
ATOM 3705 O O . LEU B 1 116 ? -15.289 -4.168 -23.641 1 92.44 116 LEU B O 1
ATOM 3709 N N . TYR B 1 117 ? -16.719 -5.738 -24.328 1 92 117 TYR B N 1
ATOM 3710 C CA . TYR B 1 117 ? -16.891 -6.242 -22.969 1 92 117 TYR B CA 1
ATOM 3711 C C . TYR B 1 117 ? -15.602 -6.867 -22.453 1 92 117 TYR B C 1
ATOM 3713 O O . TYR B 1 117 ? -15.25 -6.707 -21.281 1 92 117 TYR B O 1
ATOM 3721 N N . GLY B 1 118 ? -14.953 -7.566 -23.328 1 93.75 118 GLY B N 1
ATOM 3722 C CA . GLY B 1 118 ? -13.656 -8.125 -22.969 1 93.75 118 GLY B CA 1
ATOM 3723 C C . GLY B 1 118 ? -12.648 -7.066 -22.562 1 93.75 118 GLY B C 1
ATOM 3724 O O . GLY B 1 118 ? -11.922 -7.242 -21.578 1 93.75 118 GLY B O 1
ATOM 3725 N N . LEU B 1 119 ? -12.68 -5.961 -23.234 1 93.75 119 LEU B N 1
ATOM 3726 C CA . LEU B 1 119 ? -11.766 -4.863 -22.938 1 93.75 119 LEU B CA 1
ATOM 3727 C C . LEU B 1 119 ? -12.125 -4.195 -21.625 1 93.75 119 LEU B C 1
ATOM 3729 O O . LEU B 1 119 ? -11.242 -3.836 -20.844 1 93.75 119 LEU B O 1
ATOM 3733 N N . GLN B 1 120 ? -13.375 -4.078 -21.422 1 93.81 120 GLN B N 1
ATOM 3734 C CA . GLN B 1 120 ? -13.844 -3.529 -20.156 1 93.81 120 GLN B CA 1
ATOM 3735 C C . GLN B 1 120 ? -13.445 -4.422 -19 1 93.81 120 GLN B C 1
ATOM 3737 O O . GLN B 1 120 ? -13.016 -3.93 -17.953 1 93.81 120 GLN B O 1
ATOM 3742 N N . ASN B 1 121 ? -13.539 -5.688 -19.25 1 94.5 121 ASN B N 1
ATOM 3743 C CA . ASN B 1 121 ? -13.141 -6.645 -18.219 1 94.5 121 ASN B CA 1
ATOM 3744 C C . ASN B 1 121 ? -11.641 -6.562 -17.922 1 94.5 121 ASN B C 1
ATOM 3746 O O . ASN B 1 121 ? -11.219 -6.742 -16.781 1 94.5 121 ASN B O 1
ATOM 3750 N N . ALA B 1 122 ? -10.953 -6.305 -18.938 1 95.62 122 ALA B N 1
ATOM 3751 C CA . ALA B 1 122 ? -9.508 -6.188 -18.781 1 95.62 122 ALA B CA 1
ATOM 3752 C C . ALA B 1 122 ? -9.148 -4.992 -17.906 1 95.62 122 ALA B C 1
ATOM 3754 O O . ALA B 1 122 ? -8.211 -5.059 -17.094 1 95.62 122 ALA B O 1
ATOM 3755 N N . VAL B 1 123 ? -9.875 -3.965 -17.984 1 94.94 123 VAL B N 1
ATOM 3756 C CA . VAL B 1 123 ? -9.586 -2.742 -17.25 1 94.94 123 VAL B CA 1
ATOM 3757 C C . VAL B 1 123 ? -10.109 -2.871 -15.812 1 94.94 123 VAL B C 1
ATOM 3759 O O . VAL B 1 123 ? -9.422 -2.5 -14.859 1 94.94 123 VAL B O 1
ATOM 3762 N N . THR B 1 124 ? -11.211 -3.465 -15.641 1 94.31 124 THR B N 1
ATOM 3763 C CA . THR B 1 124 ? -11.867 -3.518 -14.336 1 94.31 124 THR B CA 1
ATOM 3764 C C . THR B 1 124 ? -11.406 -4.746 -13.555 1 94.31 124 THR B C 1
ATOM 3766 O O . THR B 1 124 ? -11.594 -4.812 -12.336 1 94.31 124 THR B O 1
ATOM 3769 N N . GLY B 1 125 ? -10.914 -5.684 -14.273 1 94.56 125 GLY B N 1
ATOM 3770 C CA . GLY B 1 125 ? -10.539 -6.926 -13.617 1 94.56 125 GLY B CA 1
ATOM 3771 C C . GLY B 1 125 ? -11.727 -7.812 -13.289 1 94.56 125 GLY B C 1
ATOM 3772 O O . GLY B 1 125 ? -11.672 -8.609 -12.352 1 94.56 125 GLY B O 1
ATOM 3773 N N . SER B 1 126 ? -12.789 -7.641 -13.953 1 93.69 126 SER B N 1
ATOM 3774 C CA . SER B 1 126 ? -14.016 -8.367 -13.648 1 93.69 126 SER B CA 1
ATOM 3775 C C . SER B 1 126 ? -14.141 -9.625 -14.5 1 93.69 126 SER B C 1
ATOM 3777 O O . SER B 1 126 ? -15.125 -10.367 -14.375 1 93.69 126 SER B O 1
ATOM 3779 N N . GLY B 1 127 ? -13.188 -9.922 -15.312 1 93.94 127 GLY B N 1
ATOM 3780 C CA . GLY B 1 127 ? -13.195 -11.141 -16.109 1 93.94 127 GLY B CA 1
ATOM 3781 C C . GLY B 1 127 ? -12.812 -12.367 -15.305 1 93.94 127 GLY B C 1
ATOM 3782 O O . GLY B 1 127 ? -13.211 -12.516 -14.148 1 93.94 127 GLY B O 1
ATOM 3783 N N . TRP B 1 128 ? -12.141 -13.219 -16 1 94.75 128 TRP B N 1
ATOM 3784 C CA . TRP B 1 128 ? -11.742 -14.461 -15.344 1 94.75 128 TRP B CA 1
ATOM 3785 C C . TRP B 1 128 ? -10.758 -14.188 -14.211 1 94.75 128 TRP B C 1
ATOM 3787 O O . TRP B 1 128 ? -9.75 -13.508 -14.406 1 94.75 128 TRP B O 1
ATOM 3797 N N . LYS B 1 129 ? -10.898 -14.742 -13.086 1 93.06 129 LYS B N 1
ATOM 3798 C CA . LYS B 1 129 ? -10.281 -14.352 -11.82 1 93.06 129 LYS B CA 1
ATOM 3799 C C . LYS B 1 129 ? -8.789 -14.664 -11.82 1 93.06 129 LYS B C 1
ATOM 3801 O O . LYS B 1 129 ? -8 -13.953 -11.18 1 93.06 129 LYS B O 1
ATOM 3806 N N . HIS B 1 130 ? -8.344 -15.727 -12.516 1 95.19 130 HIS B N 1
ATOM 3807 C CA . HIS B 1 130 ? -6.938 -16.109 -12.469 1 95.19 130 HIS B CA 1
ATOM 3808 C C . HIS B 1 130 ? -6.059 -15.078 -13.156 1 95.19 130 HIS B C 1
ATOM 3810 O O . HIS B 1 130 ? -4.84 -15.062 -12.961 1 95.19 130 HIS B O 1
ATOM 3816 N N . MET B 1 131 ? -6.652 -14.086 -13.859 1 96.38 131 MET B N 1
ATOM 3817 C CA . MET B 1 131 ? -5.902 -13.07 -14.594 1 96.38 131 MET B CA 1
ATOM 3818 C C . MET B 1 131 ? -5.375 -11.992 -13.648 1 96.38 131 MET B C 1
ATOM 3820 O O . MET B 1 131 ? -4.625 -11.109 -14.062 1 96.38 131 MET B O 1
ATOM 3824 N N . TRP B 1 132 ? -5.723 -12.07 -12.398 1 97.19 132 TRP B N 1
ATOM 3825 C CA . TRP B 1 132 ? -5.285 -11.078 -11.422 1 97.19 132 TRP B CA 1
ATOM 3826 C C . TRP B 1 132 ? -3.766 -10.977 -11.391 1 97.19 132 TRP B C 1
ATOM 3828 O O . TRP B 1 132 ? -3.215 -9.914 -11.078 1 97.19 132 TRP B O 1
ATOM 3838 N N . TYR B 1 133 ? -3.068 -12.047 -11.695 1 97.62 133 TYR B N 1
ATOM 3839 C CA . TYR B 1 133 ? -1.612 -12.078 -11.625 1 97.62 133 TYR B CA 1
ATOM 3840 C C . TYR B 1 133 ? -0.997 -11.094 -12.617 1 97.62 133 TYR B C 1
ATOM 3842 O O . TYR B 1 133 ? 0.063 -10.523 -12.352 1 97.62 133 TYR B O 1
ATOM 3850 N N . LEU B 1 134 ? -1.606 -10.898 -13.734 1 98.12 134 LEU B N 1
ATOM 3851 C CA . LEU B 1 134 ? -1.081 -9.984 -14.734 1 98.12 134 LEU B CA 1
ATOM 3852 C C . LEU B 1 134 ? -1.074 -8.547 -14.219 1 98.12 134 LEU B C 1
ATOM 3854 O O . LEU B 1 134 ? -0.158 -7.781 -14.516 1 98.12 134 LEU B O 1
ATOM 3858 N N . TYR B 1 135 ? -2.08 -8.195 -13.445 1 98.19 135 TYR B N 1
ATOM 3859 C CA . TYR B 1 135 ? -2.1 -6.879 -12.82 1 98.19 135 TYR B CA 1
ATOM 3860 C C . TYR B 1 135 ? -0.993 -6.75 -11.781 1 98.19 135 TYR B C 1
ATOM 3862 O O . TYR B 1 135 ? -0.351 -5.703 -11.68 1 98.19 135 TYR B O 1
ATOM 3870 N N . LEU B 1 136 ? -0.717 -7.828 -11.086 1 98.31 136 LEU B N 1
ATOM 3871 C CA . LEU B 1 136 ? 0.33 -7.848 -10.07 1 98.31 136 LEU B CA 1
ATOM 3872 C C . LEU B 1 136 ? 1.704 -7.656 -10.703 1 98.31 136 LEU B C 1
ATOM 3874 O O . LEU B 1 136 ? 2.486 -6.812 -10.258 1 98.31 136 LEU B O 1
ATOM 3878 N N . ILE B 1 137 ? 1.966 -8.438 -11.695 1 98.06 137 ILE B N 1
ATOM 3879 C CA . ILE B 1 137 ? 3.297 -8.375 -12.297 1 98.06 137 ILE B CA 1
ATOM 3880 C C . ILE B 1 137 ? 3.508 -7.004 -12.93 1 98.06 137 ILE B C 1
ATOM 3882 O O . ILE B 1 137 ? 4.621 -6.473 -12.922 1 98.06 137 ILE B O 1
ATOM 3886 N N . THR B 1 138 ? 2.408 -6.418 -13.484 1 98.25 138 THR B N 1
ATOM 3887 C CA . THR B 1 138 ? 2.492 -5.059 -14.008 1 98.25 138 THR B CA 1
ATOM 3888 C C . THR B 1 138 ? 2.826 -4.07 -12.891 1 98.25 138 THR B C 1
ATOM 3890 O O . THR B 1 138 ? 3.676 -3.195 -13.07 1 98.25 138 THR B O 1
ATOM 3893 N N . ALA B 1 139 ? 2.209 -4.234 -11.797 1 98.62 139 ALA B N 1
ATOM 3894 C CA . ALA B 1 139 ? 2.467 -3.377 -10.641 1 98.62 139 ALA B CA 1
ATOM 3895 C C . ALA B 1 139 ? 3.924 -3.475 -10.195 1 98.62 139 ALA B C 1
ATOM 3897 O O . ALA B 1 139 ? 4.555 -2.461 -9.891 1 98.62 139 ALA B O 1
ATOM 3898 N N . LEU B 1 140 ? 4.457 -4.656 -10.172 1 98.62 140 LEU B N 1
ATOM 3899 C CA . LEU B 1 140 ? 5.84 -4.875 -9.766 1 98.62 140 LEU B CA 1
ATOM 3900 C C . LEU B 1 140 ? 6.809 -4.281 -10.789 1 98.62 140 LEU B C 1
ATOM 3902 O O . LEU B 1 140 ? 7.82 -3.684 -10.414 1 98.62 140 LEU B O 1
ATOM 3906 N N . TYR B 1 141 ? 6.438 -4.398 -12.094 1 98.38 141 TYR B N 1
ATOM 3907 C CA . TYR B 1 141 ? 7.293 -3.855 -13.141 1 98.38 141 TYR B CA 1
ATOM 3908 C C . TYR B 1 141 ? 7.336 -2.334 -13.078 1 98.38 141 TYR B C 1
ATOM 3910 O O . TYR B 1 141 ? 8.383 -1.726 -13.305 1 98.38 141 TYR B O 1
ATOM 3918 N N . LEU B 1 142 ? 6.223 -1.741 -12.727 1 98.44 142 LEU B N 1
ATOM 3919 C CA . LEU B 1 142 ? 6.133 -0.286 -12.695 1 98.44 142 LEU B CA 1
ATOM 3920 C C . LEU B 1 142 ? 7.078 0.294 -11.648 1 98.44 142 LEU B C 1
ATOM 3922 O O . LEU B 1 142 ? 7.625 1.384 -11.836 1 98.44 142 LEU B O 1
ATOM 3926 N N . LEU B 1 143 ? 7.332 -0.441 -10.586 1 98.44 143 LEU B N 1
ATOM 3927 C CA . LEU B 1 143 ? 8.18 0.066 -9.516 1 98.44 143 LEU B CA 1
ATOM 3928 C C . LEU B 1 143 ? 9.523 -0.655 -9.492 1 98.44 143 LEU B C 1
ATOM 3930 O O . LEU B 1 143 ? 10.328 -0.458 -8.578 1 98.44 143 LEU B O 1
ATOM 3934 N N . LEU B 1 144 ? 9.789 -1.441 -10.555 1 98.38 144 LEU B N 1
ATOM 3935 C CA . LEU B 1 144 ? 10.969 -2.295 -10.625 1 98.38 144 LEU B CA 1
ATOM 3936 C C . LEU B 1 144 ? 12.25 -1.469 -10.516 1 98.38 144 LEU B C 1
ATOM 3938 O O . LEU B 1 144 ? 13.18 -1.845 -9.805 1 98.38 144 LEU B O 1
ATOM 3942 N N . PRO B 1 145 ? 12.312 -0.262 -11.18 1 97.56 145 PRO B N 1
ATOM 3943 C CA . PRO B 1 145 ? 13.547 0.519 -11.07 1 97.56 145 PRO B CA 1
ATOM 3944 C C . PRO B 1 145 ? 13.891 0.88 -9.625 1 97.56 145 PRO B C 1
ATOM 3946 O O . PRO B 1 145 ? 15.07 0.909 -9.258 1 97.56 145 PRO B O 1
ATOM 3949 N N . PHE B 1 146 ? 12.938 1.072 -8.852 1 97.94 146 PHE B N 1
ATOM 3950 C CA . PHE B 1 146 ? 13.172 1.511 -7.48 1 97.94 146 PHE B CA 1
ATOM 3951 C C . PHE B 1 146 ? 13.406 0.317 -6.562 1 97.94 146 PHE B C 1
ATOM 3953 O O . PHE B 1 146 ? 14.188 0.4 -5.613 1 97.94 146 PHE B O 1
ATOM 3960 N N . TYR B 1 147 ? 12.719 -0.83 -6.832 1 98.38 147 TYR B N 1
ATOM 3961 C CA . TYR B 1 147 ? 13.047 -2.059 -6.121 1 98.38 147 TYR B CA 1
ATOM 3962 C C . TYR B 1 147 ? 14.508 -2.445 -6.344 1 98.38 147 TYR B C 1
ATOM 3964 O O . TYR B 1 147 ? 15.18 -2.904 -5.418 1 98.38 147 TYR B O 1
ATOM 3972 N N . ARG B 1 148 ? 14.945 -2.211 -7.559 1 97.69 148 ARG B N 1
ATOM 3973 C CA . ARG B 1 148 ? 16.328 -2.545 -7.902 1 97.69 148 ARG B CA 1
ATOM 3974 C C . ARG B 1 148 ? 17.312 -1.656 -7.145 1 97.69 148 ARG B C 1
ATOM 3976 O O . ARG B 1 148 ? 18.359 -2.123 -6.691 1 97.69 148 ARG B O 1
ATOM 3983 N N . LYS B 1 149 ? 16.938 -0.399 -7.031 1 96.56 149 LYS B N 1
ATOM 3984 C CA . LYS B 1 149 ? 17.797 0.522 -6.293 1 96.56 149 LYS B CA 1
ATOM 3985 C C . LYS B 1 149 ? 17.891 0.128 -4.82 1 96.56 149 LYS B C 1
ATOM 3987 O O . LYS B 1 149 ? 18.953 0.212 -4.215 1 96.56 149 LYS B O 1
ATOM 3992 N N . ILE B 1 150 ? 16.812 -0.322 -4.266 1 97.81 150 ILE B N 1
ATOM 3993 C CA . ILE B 1 150 ? 16.812 -0.802 -2.887 1 97.81 150 ILE B CA 1
ATOM 3994 C C . ILE B 1 150 ? 17.672 -2.055 -2.775 1 97.81 150 ILE B C 1
ATOM 3996 O O . ILE B 1 150 ? 18.594 -2.111 -1.955 1 97.81 150 ILE B O 1
ATOM 4000 N N . ALA B 1 151 ? 17.422 -3.004 -3.656 1 97.69 151 ALA B N 1
ATOM 4001 C CA . ALA B 1 151 ? 18.094 -4.301 -3.611 1 97.69 151 ALA B CA 1
ATOM 4002 C C . ALA B 1 151 ? 19.594 -4.141 -3.754 1 97.69 151 ALA B C 1
ATOM 4004 O O . ALA B 1 151 ? 20.375 -4.828 -3.076 1 97.69 151 ALA B O 1
ATOM 4005 N N . ALA B 1 152 ? 20.016 -3.238 -4.566 1 95.88 152 ALA B N 1
ATOM 4006 C CA . ALA B 1 152 ? 21.438 -3.037 -4.859 1 95.88 152 ALA B CA 1
ATOM 4007 C C . ALA B 1 152 ? 22.172 -2.484 -3.645 1 95.88 152 ALA B C 1
ATOM 4009 O O . ALA B 1 152 ? 23.391 -2.594 -3.549 1 95.88 152 ALA B O 1
ATOM 4010 N N . SER B 1 153 ? 21.375 -1.923 -2.752 1 95.12 153 SER B N 1
ATOM 4011 C CA . SER B 1 153 ? 22.016 -1.242 -1.631 1 95.12 153 SER B CA 1
ATOM 4012 C C . SER B 1 153 ? 21.875 -2.043 -0.341 1 95.12 153 SER B C 1
ATOM 4014 O O . SER B 1 153 ? 22.328 -1.61 0.719 1 95.12 153 SER B O 1
ATOM 4016 N N . LEU B 1 154 ? 21.312 -3.207 -0.402 1 96.56 154 LEU B N 1
ATOM 4017 C CA . LEU B 1 154 ? 20.969 -3.953 0.804 1 96.56 154 LEU B CA 1
ATOM 4018 C C . LEU B 1 154 ? 22.141 -4.82 1.256 1 96.56 154 LEU B C 1
ATOM 4020 O O . LEU B 1 154 ? 22.75 -5.516 0.443 1 96.56 154 LEU B O 1
ATOM 4024 N N . ASN B 1 155 ? 22.547 -4.727 2.496 1 96.69 155 ASN B N 1
ATOM 4025 C CA . ASN B 1 155 ? 23.359 -5.754 3.15 1 96.69 155 ASN B CA 1
ATOM 4026 C C . ASN B 1 155 ? 22.484 -6.734 3.93 1 96.69 155 ASN B C 1
ATOM 4028 O O . ASN B 1 155 ? 21.25 -6.695 3.836 1 96.69 155 ASN B O 1
ATOM 4032 N N . SER B 1 156 ? 23.016 -7.703 4.582 1 97.44 156 SER B N 1
ATOM 4033 C CA . SER B 1 156 ? 22.266 -8.734 5.285 1 97.44 156 SER B CA 1
ATOM 4034 C C . SER B 1 156 ? 21.375 -8.125 6.371 1 97.44 156 SER B C 1
ATOM 4036 O O . SER B 1 156 ? 20.203 -8.492 6.492 1 97.44 156 SER B O 1
ATOM 4038 N N . LYS B 1 157 ? 21.938 -7.168 7.145 1 97 157 LYS B N 1
ATOM 4039 C CA . LYS B 1 157 ? 21.188 -6.535 8.219 1 97 157 LYS B CA 1
ATOM 4040 C C . LYS B 1 157 ? 19.984 -5.773 7.668 1 97 157 LYS B C 1
ATOM 4042 O O . LYS B 1 157 ? 18.875 -5.879 8.195 1 97 157 LYS B O 1
ATOM 4047 N N . ASP B 1 158 ? 20.219 -5.027 6.555 1 97.62 158 ASP B N 1
ATOM 4048 C CA . ASP B 1 158 ? 19.141 -4.301 5.887 1 97.62 158 ASP B CA 1
ATOM 4049 C C . ASP B 1 158 ? 18.062 -5.254 5.395 1 97.62 158 ASP B C 1
ATOM 4051 O O . ASP B 1 158 ? 16.859 -4.961 5.504 1 97.62 158 ASP B O 1
ATOM 4055 N N . THR B 1 159 ? 18.547 -6.332 4.844 1 98.31 159 THR B N 1
ATOM 4056 C CA . THR B 1 159 ? 17.625 -7.309 4.273 1 98.31 159 THR B CA 1
ATOM 4057 C C . THR B 1 159 ? 16.734 -7.91 5.359 1 98.31 159 THR B C 1
ATOM 4059 O O . THR B 1 159 ? 15.523 -7.996 5.191 1 98.31 159 THR B O 1
ATOM 4062 N N . TYR B 1 160 ? 17.312 -8.328 6.465 1 98.06 160 TYR B N 1
ATOM 4063 C CA . TYR B 1 160 ? 16.531 -8.875 7.57 1 98.06 160 TYR B CA 1
ATOM 4064 C C . TYR B 1 160 ? 15.523 -7.859 8.086 1 98.06 160 TYR B C 1
ATOM 4066 O O . TYR B 1 160 ? 14.398 -8.211 8.422 1 98.06 160 TYR B O 1
ATOM 4074 N N . TYR B 1 161 ? 15.977 -6.605 8.18 1 98.25 161 TYR B N 1
ATOM 4075 C CA . TYR B 1 161 ? 15.07 -5.562 8.648 1 98.25 161 TYR B CA 1
ATOM 4076 C C . TYR B 1 161 ? 13.891 -5.395 7.688 1 98.25 161 TYR B C 1
ATOM 4078 O O . TYR B 1 161 ? 12.734 -5.395 8.117 1 98.25 161 TYR B O 1
ATOM 4086 N N . LEU B 1 162 ? 14.18 -5.25 6.418 1 98.5 162 LEU B N 1
ATOM 4087 C CA . LEU B 1 162 ? 13.141 -5.062 5.41 1 98.5 162 LEU B CA 1
ATOM 4088 C C . LEU B 1 162 ? 12.141 -6.215 5.445 1 98.5 162 LEU B C 1
ATOM 4090 O O . LEU B 1 162 ? 10.93 -5.992 5.5 1 98.5 162 LEU B O 1
ATOM 4094 N N . LEU B 1 163 ? 12.641 -7.43 5.402 1 98.62 163 LEU B N 1
ATOM 4095 C CA . LEU B 1 163 ? 11.797 -8.617 5.379 1 98.62 163 LEU B CA 1
ATOM 4096 C C . LEU B 1 163 ? 10.977 -8.727 6.664 1 98.62 163 LEU B C 1
ATOM 4098 O O . LEU B 1 163 ? 9.82 -9.148 6.633 1 98.62 163 LEU B O 1
ATOM 4102 N N . SER B 1 164 ? 11.562 -8.344 7.82 1 98.38 164 SER B N 1
ATOM 4103 C CA . SER B 1 164 ? 10.844 -8.391 9.086 1 98.38 164 SER B CA 1
ATOM 4104 C C . SER B 1 164 ? 9.688 -7.395 9.109 1 98.38 164 SER B C 1
ATOM 4106 O O . SER B 1 164 ? 8.586 -7.723 9.555 1 98.38 164 SER B O 1
ATOM 4108 N N . VAL B 1 165 ? 9.969 -6.184 8.641 1 98.5 165 VAL B N 1
ATOM 4109 C CA . VAL B 1 165 ? 8.922 -5.168 8.602 1 98.5 165 VAL B CA 1
ATOM 4110 C C . VAL B 1 165 ? 7.789 -5.629 7.688 1 98.5 165 VAL B C 1
ATOM 4112 O O . VAL B 1 165 ? 6.613 -5.516 8.039 1 98.5 165 VAL B O 1
ATOM 4115 N N . TYR B 1 166 ? 8.141 -6.172 6.496 1 98.75 166 TYR B N 1
ATOM 4116 C CA . TYR B 1 166 ? 7.129 -6.676 5.57 1 98.75 166 TYR B CA 1
ATOM 4117 C C . TYR B 1 166 ? 6.355 -7.836 6.184 1 98.75 166 TYR B C 1
ATOM 4119 O O . TYR B 1 166 ? 5.129 -7.895 6.078 1 98.75 166 TYR B O 1
ATOM 4127 N N . LEU B 1 167 ? 7.059 -8.766 6.84 1 98.69 167 LEU B N 1
ATOM 4128 C CA . LEU B 1 167 ? 6.418 -9.93 7.438 1 98.69 167 LEU B CA 1
ATOM 4129 C C . LEU B 1 167 ? 5.434 -9.508 8.523 1 98.69 167 LEU B C 1
ATOM 4131 O O . LEU B 1 167 ? 4.316 -10.031 8.594 1 98.69 167 LEU B O 1
ATOM 4135 N N . VAL B 1 168 ? 5.801 -8.555 9.352 1 98.5 168 VAL B N 1
ATOM 4136 C CA . VAL B 1 168 ? 4.98 -8.117 10.477 1 98.5 168 VAL B CA 1
ATOM 4137 C C . VAL B 1 168 ? 3.73 -7.406 9.961 1 98.5 168 VAL B C 1
ATOM 4139 O O . VAL B 1 168 ? 2.611 -7.738 10.359 1 98.5 168 VAL B O 1
ATOM 4142 N N . PHE B 1 169 ? 3.912 -6.539 9.023 1 98.44 169 PHE B N 1
ATOM 4143 C CA . PHE B 1 169 ? 2.811 -5.645 8.68 1 98.44 169 PHE B CA 1
ATOM 4144 C C . PHE B 1 169 ? 1.999 -6.203 7.52 1 98.44 169 PHE B C 1
ATOM 4146 O O . PHE B 1 169 ? 0.816 -5.887 7.375 1 98.44 169 PHE B O 1
ATOM 4153 N N . LEU B 1 170 ? 2.609 -7.031 6.668 1 98.56 170 LEU B N 1
ATOM 4154 C CA . LEU B 1 170 ? 1.902 -7.477 5.473 1 98.56 170 LEU B CA 1
ATOM 4155 C C . LEU B 1 170 ? 1.416 -8.914 5.633 1 98.56 170 LEU B C 1
ATOM 4157 O O . LEU B 1 170 ? 0.647 -9.414 4.809 1 98.56 170 LEU B O 1
ATOM 4161 N N . SER B 1 1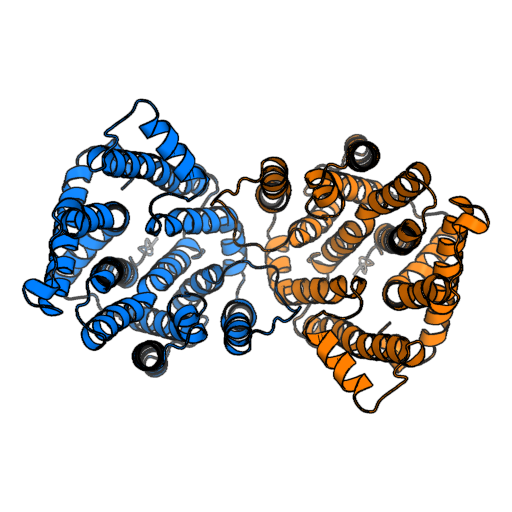71 ? 1.84 -9.594 6.66 1 98.5 171 SER B N 1
ATOM 4162 C CA . SER B 1 171 ? 1.469 -11 6.84 1 98.5 171 SER B CA 1
ATOM 4163 C C . SER B 1 171 ? 0.933 -11.25 8.242 1 98.5 171 SER B C 1
ATOM 4165 O O . SER B 1 171 ? -0.259 -11.508 8.422 1 98.5 171 SER B O 1
ATOM 4167 N N . LEU B 1 172 ? 1.683 -10.953 9.305 1 98.38 172 LEU B N 1
ATOM 4168 C CA . LEU B 1 172 ? 1.308 -11.273 10.68 1 98.38 172 LEU B CA 1
ATOM 4169 C C . LEU B 1 172 ? 0.146 -10.398 11.141 1 98.38 172 LEU B C 1
ATOM 4171 O O . LEU B 1 172 ? -0.812 -10.891 11.742 1 98.38 172 LEU B O 1
ATOM 4175 N N . LEU B 1 173 ? 0.251 -9.148 10.883 1 97.62 173 LEU B N 1
ATOM 4176 C CA . LEU B 1 173 ? -0.784 -8.227 11.336 1 97.62 173 LEU B CA 1
ATOM 4177 C C . LEU B 1 173 ? -2.123 -8.547 10.68 1 97.62 173 LEU B C 1
ATOM 4179 O O . LEU B 1 173 ? -3.141 -8.672 11.367 1 97.62 173 LEU B O 1
ATOM 4183 N N . PRO B 1 174 ? -2.17 -8.695 9.391 1 97.06 174 PRO B N 1
ATOM 4184 C CA . PRO B 1 174 ? -3.439 -9.086 8.781 1 97.06 174 PRO B CA 1
ATOM 4185 C C . PRO B 1 174 ? -3.984 -10.406 9.336 1 97.06 174 PRO B C 1
ATOM 4187 O O . PRO B 1 174 ? -5.199 -10.562 9.461 1 97.06 174 PRO B O 1
ATOM 4190 N N . MET B 1 175 ? -3.125 -11.367 9.609 1 97.75 175 MET B N 1
ATOM 4191 C CA . MET B 1 175 ? -3.572 -12.625 10.211 1 97.75 175 MET B CA 1
ATOM 4192 C C . MET B 1 175 ? -4.258 -12.367 11.547 1 97.75 175 MET B C 1
ATOM 4194 O O . MET B 1 175 ? -5.355 -12.875 11.789 1 97.75 175 MET B O 1
ATOM 4198 N N . LEU B 1 176 ? -3.635 -11.555 12.359 1 97.12 176 LEU B N 1
ATOM 4199 C CA . LEU B 1 176 ? -4.191 -11.25 13.68 1 97.12 176 LEU B CA 1
ATOM 4200 C C . LEU B 1 176 ? -5.523 -10.523 13.555 1 97.12 176 LEU B C 1
ATOM 4202 O O . LEU B 1 176 ? -6.457 -10.797 14.312 1 97.12 176 LEU B O 1
ATOM 4206 N N . GLN B 1 177 ? -5.566 -9.617 12.664 1 96.75 177 GLN B N 1
ATOM 4207 C CA . GLN B 1 177 ? -6.805 -8.875 12.453 1 96.75 177 GLN B CA 1
ATOM 4208 C C . GLN B 1 177 ? -7.93 -9.805 12 1 96.75 177 GLN B C 1
ATOM 4210 O O . GLN B 1 177 ? -9.078 -9.656 12.438 1 96.75 177 GLN B O 1
ATOM 4215 N N . THR B 1 178 ? -7.57 -10.727 11.125 1 96.56 178 THR B N 1
ATOM 4216 C CA . THR B 1 178 ? -8.57 -11.672 10.641 1 96.56 178 THR B CA 1
ATOM 4217 C C . THR B 1 178 ? -9.031 -12.602 11.758 1 96.56 178 THR B C 1
ATOM 4219 O O . THR B 1 178 ? -10.227 -12.867 11.891 1 96.56 178 THR B O 1
ATOM 4222 N N . LEU B 1 179 ? -8.172 -13.094 12.586 1 96.19 179 LEU B N 1
ATOM 4223 C CA . LEU B 1 179 ? -8.477 -14.039 13.656 1 96.19 179 LEU B CA 1
ATOM 4224 C C . LEU B 1 179 ? -9.273 -13.367 14.766 1 96.19 179 LEU B C 1
ATOM 4226 O O . LEU B 1 179 ? -10.164 -13.977 15.359 1 96.19 179 LEU B O 1
ATOM 4230 N N . THR B 1 180 ? -9 -12.055 15.039 1 94.69 180 THR B N 1
ATOM 4231 C CA . THR B 1 180 ? -9.625 -11.367 16.156 1 94.69 180 THR B CA 1
ATOM 4232 C C . THR B 1 180 ? -10.797 -10.516 15.688 1 94.69 180 THR B C 1
ATOM 4234 O O . THR B 1 180 ? -11.586 -10.023 16.5 1 94.69 180 THR B O 1
ATOM 4237 N N . GLU B 1 181 ? -10.867 -10.297 14.438 1 93.06 181 GLU B N 1
ATOM 4238 C CA . GLU B 1 181 ? -11.883 -9.43 13.852 1 93.06 181 GLU B CA 1
ATOM 4239 C C . GLU B 1 181 ? -11.75 -8 14.383 1 93.06 181 GLU B C 1
ATOM 4241 O O . GLU B 1 181 ? -12.75 -7.301 14.547 1 93.06 181 GLU B O 1
ATOM 4246 N N . LYS B 1 182 ? -10.508 -7.715 14.852 1 92.56 182 LYS B N 1
ATOM 4247 C CA . LYS B 1 182 ? -10.18 -6.363 15.305 1 92.56 182 LYS B CA 1
ATOM 4248 C C . LYS B 1 182 ? -9.117 -5.727 14.414 1 92.56 182 LYS B C 1
ATOM 4250 O O . LYS B 1 182 ? -8.18 -6.402 13.984 1 92.56 182 LYS B O 1
ATOM 4255 N N . SER B 1 183 ? -9.391 -4.539 14.117 1 91.75 183 SER B N 1
ATOM 4256 C CA . SER B 1 183 ? -8.43 -3.846 13.266 1 91.75 183 SER B CA 1
ATOM 4257 C C . SER B 1 183 ? -7.492 -2.971 14.086 1 91.75 183 SER B C 1
ATOM 4259 O O . SER B 1 183 ? -7.82 -2.582 15.211 1 91.75 183 SER B O 1
ATOM 4261 N N . THR B 1 184 ? -6.289 -2.801 13.656 1 93.94 184 THR B N 1
ATOM 4262 C CA . THR B 1 184 ? -5.324 -1.873 14.234 1 93.94 184 THR B CA 1
ATOM 4263 C C . THR B 1 184 ? -5.082 -0.691 13.305 1 93.94 184 THR B C 1
ATOM 4265 O O . THR B 1 184 ? -5.309 -0.791 12.094 1 93.94 184 THR B O 1
ATOM 4268 N N . ALA B 1 185 ? -4.668 0.386 13.914 1 96.06 185 ALA B N 1
ATOM 4269 C CA . ALA B 1 185 ? -4.43 1.594 13.125 1 96.06 185 ALA B CA 1
ATOM 4270 C C . ALA B 1 185 ? -3.012 1.608 12.562 1 96.06 185 ALA B C 1
ATOM 4272 O O . ALA B 1 185 ? -2.701 2.408 11.672 1 96.06 185 ALA B O 1
ATOM 4273 N N . PHE B 1 186 ? -2.166 0.747 13 1 97 186 PHE B N 1
ATOM 4274 C CA . PHE B 1 186 ? -0.782 0.701 12.547 1 97 186 PHE B CA 1
ATOM 4275 C C . PHE B 1 186 ? -0.688 0.072 11.156 1 97 186 PHE B C 1
ATOM 4277 O O . PHE B 1 186 ? -1.396 -0.893 10.859 1 97 186 PHE B O 1
ATOM 4284 N N . TYR B 1 187 ? 0.163 0.598 10.32 1 97.5 187 TYR B N 1
ATOM 4285 C CA . TYR B 1 187 ? 0.366 0.118 8.961 1 97.5 187 TYR B CA 1
ATOM 4286 C C . TYR B 1 187 ? 1.725 0.556 8.422 1 97.5 187 TYR B C 1
ATOM 4288 O O . TYR B 1 187 ? 2.508 1.183 9.141 1 97.5 187 TYR B O 1
ATOM 4296 N N . ILE B 1 188 ? 2.039 0.175 7.246 1 98.12 188 ILE B N 1
ATOM 4297 C CA . ILE B 1 188 ? 3.148 0.704 6.461 1 98.12 188 ILE B CA 1
ATOM 4298 C C . ILE B 1 188 ? 2.646 1.138 5.086 1 98.12 188 ILE B C 1
ATOM 4300 O O . ILE B 1 188 ? 1.535 0.786 4.684 1 98.12 188 ILE B O 1
ATOM 4304 N N . CYS B 1 189 ? 3.416 1.89 4.426 1 98.19 189 CYS B N 1
ATOM 4305 C CA . CYS B 1 189 ? 2.969 2.441 3.15 1 98.19 189 CYS B CA 1
ATOM 4306 C C . CYS B 1 189 ? 3.299 1.496 2.002 1 98.19 189 CYS B C 1
ATOM 4308 O O . CYS B 1 189 ? 3.811 1.925 0.966 1 98.19 189 CYS B O 1
ATOM 4310 N N . VAL B 1 190 ? 3.131 0.204 2.221 1 98.44 190 VAL B N 1
ATOM 4311 C CA . VAL B 1 190 ? 3.283 -0.829 1.201 1 98.44 190 VAL B CA 1
ATOM 4312 C C . VAL B 1 190 ? 2 -1.648 1.098 1 98.44 190 VAL B C 1
ATOM 4314 O O . VAL B 1 190 ? 1.431 -2.053 2.115 1 98.44 190 VAL B O 1
ATOM 4317 N N . TYR B 1 191 ? 1.634 -1.735 -0.107 1 95.69 191 TYR B N 1
ATOM 4318 C CA . TYR B 1 191 ? 0.399 -2.461 -0.386 1 95.69 191 TYR B CA 1
ATOM 4319 C C . TYR B 1 191 ? 0.695 -3.881 -0.854 1 95.69 191 TYR B C 1
ATOM 4321 O O . TYR B 1 191 ? 1.589 -4.098 -1.675 1 95.69 191 TYR B O 1
ATOM 4329 N N . SER B 1 192 ? 0.08 -4.844 -0.339 1 96.19 192 SER B N 1
ATOM 4330 C CA . SER B 1 192 ? 0.129 -6.246 -0.734 1 96.19 192 SER B CA 1
ATOM 4331 C C . SER B 1 192 ? 1.396 -6.926 -0.22 1 96.19 192 SER B C 1
ATOM 4333 O O . SER B 1 192 ? 2.375 -6.25 0.109 1 96.19 192 SER B O 1
ATOM 4335 N N . VAL B 1 193 ? 1.452 -8.211 -0.16 1 98.44 193 VAL B N 1
ATOM 4336 C CA . VAL B 1 193 ? 2.537 -9 0.414 1 98.44 193 VAL B CA 1
ATOM 4337 C C . VAL B 1 193 ? 3.59 -9.289 -0.655 1 98.44 193 VAL B C 1
ATOM 4339 O O . VAL B 1 193 ? 4.699 -9.719 -0.34 1 98.44 193 VAL B O 1
ATOM 4342 N N . TYR B 1 194 ? 3.391 -8.984 -1.876 1 98.75 194 TYR B N 1
ATOM 4343 C CA . TYR B 1 194 ? 4.164 -9.516 -2.996 1 98.75 194 TYR B CA 1
ATOM 4344 C C . TYR B 1 194 ? 5.551 -8.883 -3.045 1 98.75 194 TYR B C 1
ATOM 4346 O O . TYR B 1 194 ? 6.523 -9.539 -3.428 1 98.75 194 TYR B O 1
ATOM 4354 N N . PRO B 1 195 ? 5.641 -7.578 -2.568 1 98.81 195 PRO B N 1
ATOM 4355 C CA . PRO B 1 195 ? 7.012 -7.078 -2.445 1 98.81 195 PRO B CA 1
ATOM 4356 C C . PRO B 1 195 ? 7.855 -7.906 -1.479 1 98.81 195 PRO B C 1
ATOM 4358 O O . PRO B 1 195 ? 9.07 -8.039 -1.672 1 98.81 195 PRO B O 1
ATOM 4361 N N . LEU B 1 196 ? 7.215 -8.453 -0.464 1 98.81 196 LEU B N 1
ATOM 4362 C CA . LEU B 1 196 ? 7.926 -9.344 0.451 1 98.81 196 LEU B CA 1
ATOM 4363 C C . LEU B 1 196 ? 8.523 -10.531 -0.297 1 98.81 196 LEU B C 1
ATOM 4365 O O . LEU B 1 196 ? 9.711 -10.828 -0.142 1 98.81 196 LEU B O 1
ATOM 4369 N N . TYR B 1 197 ? 7.758 -11.211 -1.154 1 98.88 197 TYR B N 1
ATOM 4370 C CA . TYR B 1 197 ? 8.219 -12.359 -1.922 1 98.88 197 TYR B CA 1
ATOM 4371 C C . TYR B 1 197 ? 9.305 -11.953 -2.912 1 98.88 197 TYR B C 1
ATOM 4373 O O . TYR B 1 197 ? 10.273 -12.688 -3.119 1 98.88 197 TYR B O 1
ATOM 4381 N N . LEU B 1 198 ? 9.117 -10.773 -3.525 1 98.81 198 LEU B N 1
ATOM 4382 C CA . LEU B 1 198 ? 10.086 -10.266 -4.484 1 98.81 198 LEU B CA 1
ATOM 4383 C C . LEU B 1 198 ? 11.469 -10.133 -3.844 1 98.81 198 LEU B C 1
ATOM 4385 O O . LEU B 1 198 ? 12.453 -10.633 -4.379 1 98.81 198 LEU B O 1
ATOM 4389 N N . PHE B 1 199 ? 11.492 -9.539 -2.666 1 98.75 199 PHE B N 1
ATOM 4390 C CA . PHE B 1 199 ? 12.758 -9.305 -1.995 1 98.75 199 PHE B CA 1
ATOM 4391 C C . PHE B 1 199 ? 13.289 -10.586 -1.359 1 98.75 199 PHE B C 1
ATOM 4393 O O . PHE B 1 199 ? 14.5 -10.758 -1.207 1 98.75 199 PHE B O 1
ATOM 4400 N N . LEU B 1 200 ? 12.359 -11.492 -0.992 1 98.25 200 LEU B N 1
ATOM 4401 C CA . LEU B 1 200 ? 12.781 -12.789 -0.472 1 98.25 200 LEU B CA 1
ATOM 4402 C C . LEU B 1 200 ? 13.57 -13.562 -1.522 1 98.25 200 LEU B C 1
ATOM 4404 O O . LEU B 1 200 ? 14.617 -14.141 -1.219 1 98.25 200 LEU B O 1
ATOM 4408 N N . GLY B 1 201 ? 13.062 -13.578 -2.76 1 97.69 201 GLY B N 1
ATOM 4409 C CA . GLY B 1 201 ? 13.789 -14.211 -3.848 1 97.69 201 GLY B CA 1
ATOM 4410 C C . GLY B 1 201 ? 15.18 -13.641 -4.047 1 97.69 201 GLY B C 1
ATOM 4411 O O . GLY B 1 201 ? 16.156 -14.383 -4.191 1 97.69 201 GLY B O 1
ATOM 4412 N N . ASP B 1 202 ? 15.258 -12.344 -3.998 1 97.62 202 ASP B N 1
ATOM 4413 C CA . ASP B 1 202 ? 16.531 -11.648 -4.141 1 97.62 202 ASP B CA 1
ATOM 4414 C C . ASP B 1 202 ? 17.469 -11.969 -2.979 1 97.62 202 ASP B C 1
ATOM 4416 O O . ASP B 1 202 ? 18.672 -12.188 -3.182 1 97.62 202 ASP B O 1
ATOM 4420 N N . ALA B 1 203 ? 16.906 -11.984 -1.799 1 97.19 203 ALA B N 1
ATOM 4421 C CA . ALA B 1 203 ? 17.703 -12.227 -0.595 1 97.19 203 ALA B CA 1
ATOM 4422 C C . ALA B 1 203 ? 18.344 -13.609 -0.628 1 97.19 203 ALA B C 1
ATOM 4424 O O . ALA B 1 203 ? 19.5 -13.773 -0.261 1 97.19 203 ALA B O 1
ATOM 4425 N N . PHE B 1 204 ? 17.594 -14.586 -1.085 1 95.5 204 PHE B N 1
ATOM 4426 C CA . PHE B 1 204 ? 18.109 -15.945 -1.197 1 95.5 204 PHE B CA 1
ATOM 4427 C C . PHE B 1 204 ? 19.234 -16.016 -2.227 1 95.5 204 PHE B C 1
ATOM 4429 O O . PHE B 1 204 ? 20.266 -16.625 -1.982 1 95.5 204 PHE B O 1
ATOM 4436 N N . MET B 1 205 ? 19.047 -15.328 -3.322 1 93 205 MET B N 1
ATOM 4437 C CA . MET B 1 205 ? 20 -15.398 -4.434 1 93 205 MET B CA 1
ATOM 4438 C C . MET B 1 205 ? 21.297 -14.68 -4.086 1 93 205 MET B C 1
ATOM 4440 O O . MET B 1 205 ? 22.375 -15.133 -4.465 1 93 205 MET B O 1
ATOM 4444 N N . GLN B 1 206 ? 21.125 -13.625 -3.307 1 94.06 206 GLN B N 1
ATOM 4445 C CA . GLN B 1 206 ? 22.297 -12.836 -2.951 1 94.06 206 GLN B CA 1
ATOM 4446 C C . GLN B 1 206 ? 22.922 -13.32 -1.643 1 94.06 206 GLN B C 1
ATOM 4448 O O . GLN B 1 206 ? 23.859 -12.711 -1.126 1 94.06 206 GLN B O 1
ATOM 4453 N N . LYS B 1 207 ? 22.344 -14.398 -1.072 1 93.31 207 LYS B N 1
ATOM 4454 C CA . LYS B 1 207 ? 22.859 -15.031 0.143 1 93.31 207 LYS B CA 1
ATOM 4455 C C . LYS B 1 207 ? 22.906 -14.031 1.297 1 93.31 207 LYS B C 1
ATOM 4457 O O . LYS B 1 207 ? 23.906 -13.961 2.018 1 93.31 207 LYS B O 1
ATOM 4462 N N . ARG B 1 208 ? 21.875 -13.258 1.407 1 95.88 208 ARG B N 1
ATOM 4463 C CA . ARG B 1 208 ? 21.828 -12.25 2.459 1 95.88 208 ARG B CA 1
ATOM 4464 C C . ARG B 1 208 ? 21.062 -12.766 3.672 1 95.88 208 ARG B C 1
ATOM 4466 O O . ARG B 1 208 ? 21.016 -12.102 4.715 1 95.88 208 ARG B O 1
ATOM 4473 N N . ILE B 1 209 ? 20.391 -13.883 3.486 1 93.56 209 ILE B N 1
ATOM 4474 C CA . ILE B 1 209 ? 19.672 -14.484 4.598 1 93.56 209 ILE B CA 1
ATOM 4475 C C . ILE B 1 209 ? 20.156 -15.922 4.812 1 93.56 209 ILE B C 1
ATOM 4477 O O . ILE B 1 209 ? 20.719 -16.531 3.908 1 93.56 209 ILE B O 1
ATOM 4481 N N . CYS B 1 210 ? 19.906 -16.375 6.039 1 85.81 210 CYS B N 1
ATOM 4482 C CA . CYS B 1 210 ? 20.328 -17.734 6.391 1 85.81 210 CYS B CA 1
ATOM 4483 C C . CYS B 1 210 ? 19.609 -18.766 5.531 1 85.81 210 CYS B C 1
ATOM 4485 O O . CYS B 1 210 ? 18.375 -18.734 5.414 1 85.81 210 CYS B O 1
ATOM 4487 N N . LYS B 1 211 ? 20.391 -19.656 4.891 1 86.69 211 LYS B N 1
ATOM 4488 C CA . LYS B 1 211 ? 19.828 -20.672 3.996 1 86.69 211 LYS B CA 1
ATOM 4489 C C . LYS B 1 211 ? 20.328 -22.062 4.348 1 86.69 211 LYS B C 1
ATOM 4491 O O . LYS B 1 211 ? 20.703 -22.828 3.467 1 86.69 211 LYS B O 1
ATOM 4496 N N . LYS B 1 212 ? 20.188 -22.391 5.539 1 91.81 212 LYS B N 1
ATOM 4497 C CA . LYS B 1 212 ? 20.562 -23.75 5.93 1 91.81 212 LYS B CA 1
ATOM 4498 C C . LYS B 1 212 ? 19.516 -24.766 5.477 1 91.81 212 LYS B C 1
ATOM 4500 O O . LYS B 1 212 ? 18.312 -24.547 5.633 1 91.81 212 LYS B O 1
ATOM 4505 N N . PRO B 1 213 ? 19.984 -25.859 4.934 1 91.25 213 PRO B N 1
ATOM 4506 C CA . PRO B 1 213 ? 19.047 -26.844 4.383 1 91.25 213 PRO B CA 1
ATOM 4507 C C . PRO B 1 213 ? 18.031 -27.328 5.41 1 91.25 213 PRO B C 1
ATOM 4509 O O . PRO B 1 213 ? 16.844 -27.453 5.094 1 91.25 213 PRO B O 1
ATOM 4512 N N . TRP B 1 214 ? 18.5 -27.562 6.633 1 94.25 214 TRP B N 1
ATOM 4513 C CA . TRP B 1 214 ? 17.562 -28.078 7.641 1 94.25 214 TRP B CA 1
ATOM 4514 C C . TRP B 1 214 ? 16.484 -27.047 7.957 1 94.25 214 TRP B C 1
ATOM 4516 O O . TRP B 1 214 ? 15.336 -27.391 8.219 1 94.25 214 TRP B O 1
ATOM 4526 N N . LEU B 1 215 ? 16.828 -25.766 7.934 1 94.56 215 LEU B N 1
ATOM 4527 C CA . LEU B 1 215 ? 15.867 -24.703 8.18 1 94.56 215 LEU B CA 1
ATOM 4528 C C . LEU B 1 215 ? 14.859 -24.609 7.043 1 94.56 215 LEU B C 1
ATOM 4530 O O . LEU B 1 215 ? 13.664 -24.406 7.281 1 94.56 215 LEU B O 1
ATOM 4534 N N . MET B 1 216 ? 15.32 -24.75 5.836 1 95.62 216 MET B N 1
ATOM 4535 C CA . MET B 1 216 ? 14.422 -24.703 4.684 1 95.62 216 MET B CA 1
ATOM 4536 C C . MET B 1 216 ? 13.453 -25.875 4.703 1 95.62 216 MET B C 1
ATOM 4538 O O . MET B 1 216 ? 12.266 -25.719 4.402 1 95.62 216 MET B O 1
ATOM 4542 N N . ILE B 1 217 ? 13.969 -27.031 5.051 1 96.19 217 ILE B N 1
ATOM 4543 C CA . ILE B 1 217 ? 13.125 -28.219 5.164 1 96.19 217 ILE B CA 1
ATOM 4544 C C . ILE B 1 217 ? 12.078 -28 6.258 1 96.19 217 ILE B C 1
ATOM 4546 O O . ILE B 1 217 ? 10.898 -28.312 6.07 1 96.19 217 ILE B O 1
ATOM 4550 N N . LEU B 1 218 ? 12.531 -27.469 7.34 1 96.88 218 LEU B N 1
ATOM 4551 C CA . LEU B 1 218 ? 11.625 -27.188 8.453 1 96.88 218 LEU B CA 1
ATOM 4552 C C . LEU B 1 218 ? 10.531 -26.219 8.031 1 96.88 218 LEU B C 1
ATOM 4554 O O . LEU B 1 218 ? 9.352 -26.453 8.305 1 96.88 218 LEU B O 1
ATOM 4558 N N . LEU B 1 219 ? 10.898 -25.141 7.359 1 96.88 219 LEU B N 1
ATOM 4559 C CA . LEU B 1 219 ? 9.938 -24.125 6.926 1 96.88 219 LEU B CA 1
ATOM 4560 C C . LEU B 1 219 ? 8.938 -24.719 5.934 1 96.88 219 LEU B C 1
ATOM 4562 O O . LEU B 1 219 ? 7.73 -24.531 6.074 1 96.88 219 LEU B O 1
ATOM 4566 N N . ALA B 1 220 ? 9.438 -25.438 4.965 1 97.38 220 ALA B N 1
ATOM 4567 C CA . ALA B 1 220 ? 8.578 -26.062 3.955 1 97.38 220 ALA B CA 1
ATOM 4568 C C . ALA B 1 220 ? 7.637 -27.078 4.586 1 97.38 220 ALA B C 1
ATOM 4570 O O . ALA B 1 220 ? 6.445 -27.109 4.27 1 97.38 220 ALA B O 1
ATOM 4571 N N . SER B 1 221 ? 8.156 -27.906 5.492 1 97.75 221 SER B N 1
ATOM 4572 C CA . SER B 1 221 ? 7.371 -28.984 6.102 1 97.75 221 SER B CA 1
ATOM 4573 C C . SER B 1 221 ? 6.328 -28.406 7.062 1 97.75 221 SER B C 1
ATOM 4575 O O . SER B 1 221 ? 5.156 -28.797 7.008 1 97.75 221 SER B O 1
ATOM 4577 N N . VAL B 1 222 ? 6.777 -27.516 7.906 1 97 222 VAL B N 1
ATOM 4578 C CA . VAL B 1 222 ? 5.855 -26.922 8.867 1 97 222 VAL B CA 1
ATOM 4579 C C . VAL B 1 222 ? 4.758 -26.156 8.125 1 97 222 VAL B C 1
ATOM 4581 O O . VAL B 1 222 ? 3.576 -26.281 8.453 1 97 222 VAL B O 1
ATOM 4584 N N . GLY B 1 223 ? 5.176 -25.359 7.129 1 97.44 223 GLY B N 1
ATOM 4585 C CA . GLY B 1 223 ? 4.18 -24.656 6.336 1 97.44 223 GLY B CA 1
ATOM 4586 C C . GLY B 1 223 ? 3.195 -25.594 5.652 1 97.44 223 GLY B C 1
ATOM 4587 O O . GLY B 1 223 ? 1.982 -25.375 5.723 1 97.44 223 GLY B O 1
ATOM 4588 N N . THR B 1 224 ? 3.719 -26.625 5.066 1 97.81 224 THR B N 1
ATOM 4589 C CA . THR B 1 224 ? 2.902 -27.562 4.305 1 97.81 224 THR B CA 1
ATOM 4590 C C . THR B 1 224 ? 1.969 -28.344 5.227 1 97.81 224 THR B C 1
ATOM 4592 O O . THR B 1 224 ? 0.77 -28.453 4.961 1 97.81 224 THR B O 1
ATOM 4595 N N . ILE B 1 225 ? 2.482 -28.859 6.316 1 98.12 225 ILE B N 1
ATOM 4596 C CA . ILE B 1 225 ? 1.701 -29.656 7.258 1 98.12 225 ILE B CA 1
ATOM 4597 C C . ILE B 1 225 ? 0.644 -28.781 7.922 1 98.12 225 ILE B C 1
ATOM 4599 O O . ILE B 1 225 ? -0.514 -29.188 8.055 1 98.12 225 ILE B O 1
ATOM 4603 N N . ALA B 1 226 ? 1.032 -27.594 8.297 1 98.25 226 ALA B N 1
ATOM 4604 C CA . ALA B 1 226 ? 0.091 -26.688 8.945 1 98.25 226 ALA B CA 1
ATOM 4605 C C . ALA B 1 226 ? -1.04 -26.297 7.996 1 98.25 226 ALA B C 1
ATOM 4607 O O . ALA B 1 226 ? -2.207 -26.266 8.398 1 98.25 226 ALA B O 1
ATOM 4608 N N . VAL B 1 227 ? -0.713 -26 6.754 1 98 227 VAL B N 1
ATOM 4609 C CA . VAL B 1 227 ? -1.728 -25.641 5.766 1 98 227 VAL B CA 1
ATOM 4610 C C . VAL B 1 227 ? -2.711 -26.797 5.59 1 98 227 VAL B C 1
ATOM 4612 O O . VAL B 1 227 ? -3.926 -26.578 5.562 1 98 227 VAL B O 1
ATOM 4615 N N . ALA B 1 228 ? -2.188 -28 5.516 1 97.94 228 ALA B N 1
ATOM 4616 C CA . ALA B 1 228 ? -3.045 -29.172 5.371 1 97.94 228 ALA B CA 1
ATOM 4617 C C . ALA B 1 228 ? -3.955 -29.344 6.586 1 97.94 228 ALA B C 1
ATOM 4619 O O . ALA B 1 228 ? -5.176 -29.453 6.441 1 97.94 228 ALA B O 1
ATOM 4620 N N . CYS B 1 229 ? -3.391 -29.281 7.781 1 98.12 229 CYS B N 1
ATOM 4621 C CA . CYS B 1 229 ? -4.133 -29.5 9.016 1 98.12 229 CYS B CA 1
ATOM 4622 C C . CYS B 1 229 ? -5.176 -28.406 9.227 1 98.12 229 CYS B C 1
ATOM 4624 O O . CYS B 1 229 ? -6.316 -28.703 9.586 1 98.12 229 CYS B O 1
ATOM 4626 N N . LEU B 1 230 ? -4.77 -27.219 8.961 1 97.94 230 LEU B N 1
ATOM 4627 C CA . LEU B 1 230 ? -5.68 -26.094 9.195 1 97.94 230 LEU B CA 1
ATOM 4628 C C . LEU B 1 230 ? -6.789 -26.078 8.156 1 97.94 230 LEU B C 1
ATOM 4630 O O . LEU B 1 230 ? -7.902 -25.625 8.438 1 97.94 230 LEU B O 1
ATOM 4634 N N . THR B 1 231 ? -6.477 -26.531 6.922 1 97.75 231 THR B N 1
ATOM 4635 C CA . THR B 1 231 ? -7.535 -26.656 5.922 1 97.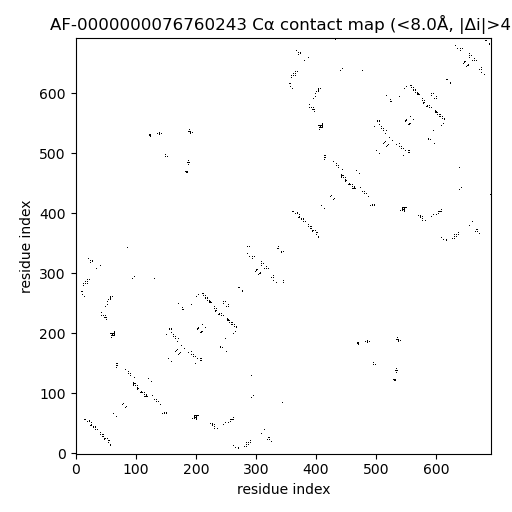75 231 THR B CA 1
ATOM 4636 C C . THR B 1 231 ? -8.594 -27.656 6.367 1 97.75 231 THR B C 1
ATOM 4638 O O . THR B 1 231 ? -9.789 -27.375 6.297 1 97.75 231 THR B O 1
ATOM 4641 N N . ILE B 1 232 ? -8.133 -28.781 6.848 1 97.5 232 ILE B N 1
ATOM 4642 C CA . ILE B 1 232 ? -9.031 -29.828 7.328 1 97.5 232 ILE B CA 1
ATOM 4643 C C . ILE B 1 232 ? -9.867 -29.297 8.492 1 97.5 232 ILE B C 1
ATOM 4645 O O . ILE B 1 232 ? -11.086 -29.438 8.508 1 97.5 232 ILE B O 1
ATOM 4649 N N . LEU B 1 233 ? -9.211 -28.609 9.375 1 96.88 233 LEU B N 1
ATOM 4650 C CA . LEU B 1 233 ? -9.891 -28.047 10.539 1 96.88 233 LEU B CA 1
ATOM 4651 C C . LEU B 1 233 ? -10.914 -27 10.109 1 96.88 233 LEU B C 1
ATOM 4653 O O . LEU B 1 233 ? -12.039 -26.984 10.609 1 96.88 233 LEU B O 1
ATOM 4657 N N . SER B 1 234 ? -10.508 -26.109 9.234 1 96.56 234 SER B N 1
ATOM 4658 C CA . SER B 1 234 ? -11.367 -25.031 8.758 1 96.56 234 SER B CA 1
ATOM 4659 C C . SER B 1 234 ? -12.648 -25.578 8.141 1 96.56 234 SER B C 1
ATOM 4661 O O . SER B 1 234 ? -13.742 -25.078 8.406 1 96.56 234 SER B O 1
ATOM 4663 N N . GLU B 1 235 ? -12.531 -26.609 7.363 1 95.12 235 GLU B N 1
ATOM 4664 C CA . GLU B 1 235 ? -13.672 -27.188 6.664 1 95.12 235 GLU B CA 1
ATOM 4665 C C . GLU B 1 235 ? -14.547 -28.016 7.609 1 95.12 235 GLU B C 1
ATOM 4667 O O . GLU B 1 235 ? -15.773 -27.969 7.531 1 95.12 235 GLU B O 1
ATOM 4672 N N . LYS B 1 236 ? -13.953 -28.734 8.492 1 95.44 236 LYS B N 1
ATOM 4673 C CA . LYS B 1 236 ? -14.703 -29.562 9.438 1 95.44 236 LYS B CA 1
ATOM 4674 C C . LYS B 1 236 ? -15.5 -28.688 10.414 1 95.44 236 LYS B C 1
ATOM 4676 O O . LYS B 1 236 ? -16.641 -29.016 10.742 1 95.44 236 LYS B O 1
ATOM 4681 N N . LYS B 1 237 ? -14.906 -27.609 10.828 1 95.88 237 LYS B N 1
ATOM 4682 C CA . LYS B 1 237 ? -15.547 -26.781 11.844 1 95.88 237 LYS B CA 1
ATOM 4683 C C . LYS B 1 237 ? -16.141 -25.531 11.227 1 95.88 237 LYS B C 1
ATOM 4685 O O . LYS B 1 237 ? -16.672 -24.672 11.938 1 95.88 237 LYS B O 1
ATOM 4690 N N . SER B 1 238 ? -16.031 -25.359 9.945 1 92.81 238 SER B N 1
ATOM 4691 C CA . SER B 1 238 ? -16.578 -24.219 9.211 1 92.81 238 SER B CA 1
ATOM 4692 C C . SER B 1 238 ? -16.094 -22.906 9.797 1 92.81 238 SER B C 1
ATOM 4694 O O . SER B 1 238 ? -16.906 -22.016 10.094 1 92.81 238 SER B O 1
ATOM 4696 N N . ILE B 1 239 ? -14.844 -22.859 10.047 1 94.75 239 ILE B N 1
ATOM 4697 C CA . ILE B 1 239 ? -14.25 -21.641 10.586 1 94.75 239 ILE B CA 1
ATOM 4698 C C . ILE B 1 239 ? -13.953 -20.656 9.453 1 94.75 239 ILE B C 1
ATOM 4700 O O . ILE B 1 239 ? -12.953 -20.812 8.742 1 94.75 239 ILE B O 1
ATOM 4704 N N . ALA B 1 240 ? -14.648 -19.609 9.383 1 93.69 240 ALA B N 1
ATOM 4705 C CA . ALA B 1 240 ? -14.586 -18.656 8.281 1 93.69 240 ALA B CA 1
ATOM 4706 C C . ALA B 1 240 ? -13.242 -17.938 8.258 1 93.69 240 ALA B C 1
ATOM 4708 O O . ALA B 1 240 ? -12.648 -17.75 7.191 1 93.69 240 ALA B O 1
ATOM 4709 N N . ALA B 1 241 ? -12.734 -17.516 9.398 1 95.38 241 ALA B N 1
ATOM 4710 C CA . ALA B 1 241 ? -11.469 -16.797 9.508 1 95.38 241 ALA B CA 1
ATOM 4711 C C . ALA B 1 241 ? -10.32 -17.641 8.961 1 95.38 241 ALA B C 1
ATOM 4713 O O . ALA B 1 241 ? -9.453 -17.125 8.25 1 95.38 241 ALA B O 1
ATOM 4714 N N . LEU B 1 242 ? -10.328 -18.875 9.219 1 96 242 LEU B N 1
ATOM 4715 C CA . LEU B 1 242 ? -9.266 -19.766 8.742 1 96 242 LEU B CA 1
ATOM 4716 C C . LEU B 1 242 ? -9.359 -19.969 7.238 1 96 242 LEU B C 1
ATOM 4718 O O . LEU B 1 242 ? -8.336 -20.016 6.551 1 96 242 LEU B O 1
ATOM 4722 N N . SER B 1 243 ? -10.57 -20.125 6.793 1 95.75 243 SER B N 1
ATOM 4723 C CA . SER B 1 243 ? -10.766 -20.25 5.352 1 95.75 243 SER B CA 1
ATOM 4724 C C . SER B 1 243 ? -10.219 -19.047 4.605 1 95.75 243 SER B C 1
ATOM 4726 O O . SER B 1 243 ? -9.555 -19.188 3.578 1 95.75 243 SER B O 1
ATOM 4728 N N . GLU B 1 244 ? -10.422 -17.875 5.16 1 96.5 244 GLU B N 1
ATOM 4729 C CA . GLU B 1 244 ? -9.922 -16.641 4.559 1 96.5 244 GLU B CA 1
ATOM 4730 C C . GLU B 1 244 ? -8.398 -16.594 4.582 1 96.5 244 GLU B C 1
ATOM 4732 O O . GLU B 1 244 ? -7.77 -16.219 3.59 1 96.5 244 GLU B O 1
ATOM 4737 N N . LEU B 1 245 ? -7.828 -17 5.641 1 97.5 245 LEU B N 1
ATOM 4738 C CA . LEU B 1 245 ? -6.379 -16.953 5.797 1 97.5 245 LEU B CA 1
ATOM 4739 C C . LEU B 1 245 ? -5.707 -17.969 4.871 1 97.5 245 LEU B C 1
ATOM 4741 O O . LEU B 1 245 ? -4.699 -17.656 4.234 1 97.5 245 LEU B O 1
ATOM 4745 N N . LEU B 1 246 ? -6.316 -19.141 4.727 1 97.06 246 LEU B N 1
ATOM 4746 C CA . LEU B 1 246 ? -5.73 -20.234 3.965 1 97.06 246 LEU B CA 1
ATOM 4747 C C . LEU B 1 246 ? -5.762 -19.938 2.469 1 97.06 246 LEU B C 1
ATOM 4749 O O . LEU B 1 246 ? -5.035 -20.562 1.692 1 97.06 246 LEU B O 1
ATOM 4753 N N . THR B 1 247 ? -6.562 -18.953 2.07 1 95.69 247 THR B N 1
ATOM 4754 C CA . THR B 1 247 ? -6.656 -18.594 0.658 1 95.69 247 THR B CA 1
ATOM 4755 C C . THR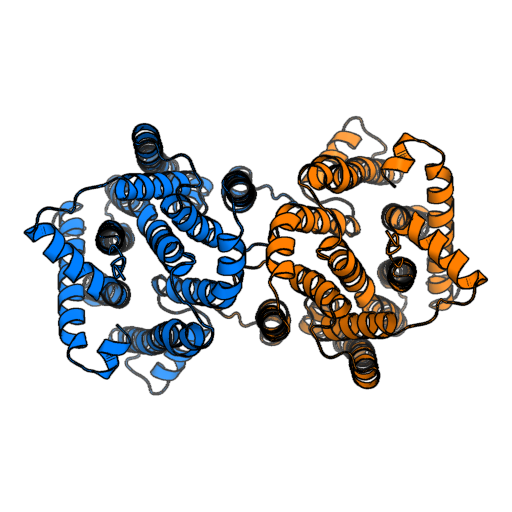 B 1 247 ? -5.91 -17.297 0.377 1 95.69 247 THR B C 1
ATOM 4757 O O . THR B 1 247 ? -5.938 -16.781 -0.746 1 95.69 247 THR B O 1
ATOM 4760 N N . SER B 1 248 ? -5.23 -16.75 1.364 1 97.56 248 SER B N 1
ATOM 4761 C CA . SER B 1 248 ? -4.48 -15.516 1.226 1 97.56 248 SER B CA 1
ATOM 4762 C C . SER B 1 248 ? -2.982 -15.773 1.13 1 97.56 248 SER B C 1
ATOM 4764 O O . SER B 1 248 ? -2.422 -16.516 1.946 1 97.56 248 SER B O 1
ATOM 4766 N N . TYR B 1 249 ? -2.391 -15.125 0.195 1 98.5 249 TYR B N 1
ATOM 4767 C CA . TYR B 1 249 ? -0.951 -15.289 0.025 1 98.5 249 TYR B CA 1
ATOM 4768 C C . TYR B 1 249 ? -0.186 -14.555 1.121 1 98.5 249 TYR B C 1
ATOM 4770 O O . TYR B 1 249 ? 1.023 -14.742 1.272 1 98.5 249 TYR B O 1
ATOM 4778 N N . ALA B 1 250 ? -0.909 -13.742 1.89 1 98.56 250 ALA B N 1
ATOM 4779 C CA . ALA B 1 250 ? -0.285 -13 2.986 1 98.56 250 ALA B CA 1
ATOM 4780 C C . ALA B 1 250 ? -0.211 -13.859 4.25 1 98.56 250 ALA B C 1
ATOM 4782 O O . ALA B 1 250 ? 0.459 -13.492 5.215 1 98.56 250 ALA B O 1
ATOM 4783 N N . PHE B 1 251 ? -0.906 -15.031 4.219 1 98.62 251 PHE B N 1
ATOM 4784 C CA . PHE B 1 251 ? -0.912 -15.898 5.391 1 98.62 251 PHE B CA 1
ATOM 4785 C C . PHE B 1 251 ? 0.501 -16.359 5.73 1 98.62 251 PHE B C 1
ATOM 4787 O O . PHE B 1 251 ? 1.209 -16.891 4.879 1 98.62 251 PHE B O 1
ATOM 4794 N N . PRO B 1 252 ? 0.94 -16.156 6.996 1 98.31 252 PRO B N 1
ATOM 4795 C CA . PRO B 1 252 ? 2.326 -16.438 7.383 1 98.31 252 PRO B CA 1
ATOM 4796 C C . PRO B 1 252 ? 2.754 -17.859 7.059 1 98.31 252 PRO B C 1
ATOM 4798 O O . PRO B 1 252 ? 3.916 -18.094 6.723 1 98.31 252 PRO B O 1
ATOM 4801 N N . LEU B 1 253 ? 1.867 -18.781 7.16 1 98.31 253 LEU B N 1
ATOM 4802 C CA . LEU B 1 253 ? 2.219 -20.172 6.906 1 98.31 253 LEU B CA 1
ATOM 4803 C C . LEU B 1 253 ? 2.518 -20.406 5.43 1 98.31 253 LEU B C 1
ATOM 4805 O O . LEU B 1 253 ? 3.363 -21.219 5.078 1 98.31 253 LEU B O 1
ATOM 4809 N N . ILE B 1 254 ? 1.834 -19.672 4.547 1 98.62 254 ILE B N 1
ATOM 4810 C CA . ILE B 1 254 ? 2.117 -19.734 3.117 1 98.62 254 ILE B CA 1
ATOM 4811 C C . ILE B 1 254 ? 3.465 -19.094 2.826 1 98.62 254 ILE B C 1
ATOM 4813 O O . ILE B 1 254 ? 4.23 -19.578 1.988 1 98.62 254 ILE B O 1
ATOM 4817 N N . VAL B 1 255 ? 3.74 -18 3.535 1 98.69 255 VAL B N 1
ATOM 4818 C CA . VAL B 1 255 ? 5.031 -17.328 3.393 1 98.69 255 VAL B CA 1
ATOM 4819 C C . VAL B 1 255 ? 6.152 -18.297 3.783 1 98.69 255 VAL B C 1
ATOM 4821 O O . VAL B 1 255 ? 7.145 -18.438 3.062 1 98.69 255 VAL B O 1
ATOM 4824 N N . LEU B 1 256 ? 5.961 -19 4.898 1 97.88 256 LEU B N 1
ATOM 4825 C CA . LEU B 1 256 ? 6.969 -19.938 5.375 1 97.88 256 LEU B CA 1
ATOM 4826 C C . LEU B 1 256 ? 7.133 -21.094 4.402 1 97.88 256 LEU B C 1
ATOM 4828 O O . LEU B 1 256 ? 8.258 -21.484 4.078 1 97.88 256 LEU B O 1
ATOM 4832 N N . GLN B 1 257 ? 6.016 -21.641 3.969 1 98.44 257 GLN B N 1
ATOM 4833 C CA . GLN B 1 257 ? 6.027 -22.734 3.004 1 98.44 257 GLN B CA 1
ATOM 4834 C C . GLN B 1 257 ? 6.777 -22.344 1.735 1 98.44 257 GLN B C 1
ATOM 4836 O O . GLN B 1 257 ? 7.652 -23.078 1.272 1 98.44 257 GLN B O 1
ATOM 4841 N N . SER B 1 258 ? 6.477 -21.172 1.174 1 98.62 258 SER B N 1
ATOM 4842 C CA . SER B 1 258 ? 7.059 -20.703 -0.08 1 98.62 258 SER B CA 1
ATOM 4843 C C . SER B 1 258 ? 8.547 -20.406 0.075 1 98.62 258 SER B C 1
ATOM 4845 O O . SER B 1 258 ? 9.344 -20.75 -0.801 1 98.62 258 SER B O 1
ATOM 4847 N N . ALA B 1 259 ? 8.875 -19.781 1.214 1 97.88 259 ALA B N 1
ATOM 4848 C CA . ALA B 1 259 ? 10.281 -19.5 1.483 1 97.88 259 ALA B CA 1
ATOM 4849 C C . ALA B 1 259 ? 11.086 -20.781 1.597 1 97.88 259 ALA B C 1
ATOM 4851 O O . ALA B 1 259 ? 12.203 -20.875 1.086 1 97.88 259 ALA B O 1
ATOM 4852 N N . GLY B 1 260 ? 10.508 -21.766 2.277 1 97.81 260 GLY B N 1
ATOM 4853 C CA . GLY B 1 260 ? 11.18 -23.047 2.41 1 97.81 260 GLY B CA 1
ATOM 4854 C C . GLY B 1 260 ? 11.375 -23.766 1.084 1 97.81 260 GLY B C 1
ATOM 4855 O O . GLY B 1 260 ? 12.461 -24.266 0.798 1 97.81 260 GLY B O 1
ATOM 4856 N N . ILE B 1 261 ? 10.367 -23.781 0.277 1 97.56 261 ILE B N 1
ATOM 4857 C CA . ILE B 1 261 ? 10.422 -24.453 -1.014 1 97.56 261 ILE B CA 1
ATOM 4858 C C . ILE B 1 261 ? 11.445 -23.766 -1.915 1 97.56 261 ILE B C 1
ATOM 4860 O O . ILE B 1 261 ? 12.297 -24.422 -2.52 1 97.56 261 ILE B O 1
ATOM 4864 N N . PHE B 1 262 ? 11.406 -22.469 -1.982 1 97.44 262 PHE B N 1
ATOM 4865 C CA . PHE B 1 262 ? 12.367 -21.719 -2.791 1 97.44 262 PHE B CA 1
ATOM 4866 C C . PHE B 1 262 ? 13.789 -21.953 -2.293 1 97.44 262 PHE B C 1
ATOM 4868 O O . PHE B 1 262 ? 14.695 -22.203 -3.088 1 97.44 262 PHE B O 1
ATOM 4875 N N . GLY B 1 263 ? 13.883 -21.812 -0.976 1 95.25 263 GLY B N 1
ATOM 4876 C CA . GLY B 1 263 ? 15.203 -22.016 -0.39 1 95.25 263 GLY B CA 1
ATOM 4877 C C . GLY B 1 263 ? 15.773 -23.391 -0.654 1 95.25 263 GLY B C 1
ATOM 4878 O O . GLY B 1 263 ? 16.969 -23.547 -0.937 1 95.25 263 GLY B O 1
ATOM 4879 N N . LEU B 1 264 ? 14.992 -24.422 -0.603 1 93.12 264 LEU B N 1
ATOM 4880 C CA . LEU B 1 264 ? 15.422 -25.781 -0.853 1 93.12 264 LEU B CA 1
ATOM 4881 C C . LEU B 1 264 ? 15.859 -25.969 -2.303 1 93.12 264 LEU B C 1
ATOM 4883 O O . LEU B 1 264 ? 16.875 -26.609 -2.576 1 93.12 264 LEU B O 1
ATOM 4887 N N . MET B 1 265 ? 15.109 -25.375 -3.178 1 91.94 265 MET B N 1
ATOM 4888 C CA . MET B 1 265 ? 15.438 -25.453 -4.598 1 91.94 265 MET B CA 1
ATOM 4889 C C . MET B 1 265 ? 16.719 -24.703 -4.91 1 91.94 265 MET B C 1
ATOM 4891 O O . MET B 1 265 ? 17.5 -25.125 -5.777 1 91.94 265 MET B O 1
ATOM 4895 N N . SER B 1 266 ? 16.938 -23.641 -4.195 1 89.88 266 SER B N 1
ATOM 4896 C CA . SER B 1 266 ? 18.109 -22.812 -4.441 1 89.88 266 SER B CA 1
ATOM 4897 C C . SER B 1 266 ? 19.375 -23.484 -3.949 1 89.88 266 SER B C 1
ATOM 4899 O O . SER B 1 266 ? 20.484 -23.109 -4.34 1 89.88 266 SER B O 1
ATOM 4901 N N . TYR B 1 267 ? 19.234 -24.484 -3.104 1 82.94 267 TYR B N 1
ATOM 4902 C CA . TYR B 1 267 ? 20.391 -25.203 -2.572 1 82.94 267 TYR B CA 1
ATOM 4903 C C . TYR B 1 267 ? 20.859 -26.266 -3.559 1 82.94 267 TYR B C 1
ATOM 4905 O O . TYR B 1 267 ? 22 -26.734 -3.475 1 82.94 267 TYR B O 1
ATOM 4913 N N . ARG B 1 268 ? 20.016 -26.531 -4.449 1 77.75 268 ARG B N 1
ATOM 4914 C CA . ARG B 1 268 ? 20.359 -27.594 -5.383 1 77.75 268 ARG B CA 1
ATOM 4915 C C . ARG B 1 268 ? 21.547 -27.203 -6.266 1 77.75 268 ARG B C 1
ATOM 4917 O O . ARG B 1 268 ? 21.5 -26.141 -6.91 1 77.75 268 ARG B O 1
ATOM 4924 N N . GLU B 1 269 ? 22.688 -27.797 -5.992 1 69.06 269 GLU B N 1
ATOM 4925 C CA . GLU B 1 269 ? 23.906 -27.516 -6.746 1 69.06 269 GLU B CA 1
ATOM 4926 C C . GLU B 1 269 ? 23.891 -28.203 -8.109 1 69.06 269 GLU B C 1
ATOM 4928 O O . GLU B 1 269 ? 24.547 -27.75 -9.047 1 69.06 269 GLU B O 1
ATOM 4933 N N . LYS B 1 270 ? 23.141 -29.375 -8.148 1 70.81 270 LYS B N 1
ATOM 4934 C CA . LYS B 1 270 ? 23.172 -30.141 -9.391 1 70.81 270 LYS B CA 1
ATOM 4935 C C . LYS B 1 270 ? 21.844 -30.047 -10.125 1 70.81 270 LYS B C 1
ATOM 4937 O O . LYS B 1 270 ? 20.781 -29.953 -9.492 1 70.81 270 LYS B O 1
ATOM 4942 N N . LYS B 1 271 ? 21.938 -30 -11.414 1 72.56 271 LYS B N 1
ATOM 4943 C CA . LYS B 1 271 ? 20.781 -30.047 -12.289 1 72.56 271 LYS B CA 1
ATOM 4944 C C . LYS B 1 271 ? 20.016 -31.359 -12.117 1 72.56 271 LYS B C 1
ATOM 4946 O O . LYS B 1 271 ? 20.578 -32.375 -11.695 1 72.56 271 LYS B O 1
ATOM 4951 N N . ALA B 1 272 ? 18.719 -31.234 -12.414 1 75.81 272 ALA B N 1
ATOM 4952 C CA . ALA B 1 272 ? 17.938 -32.469 -12.547 1 75.81 272 ALA B CA 1
ATOM 4953 C C . ALA B 1 272 ? 18.562 -33.406 -13.602 1 75.81 272 ALA B C 1
ATOM 4955 O O . ALA B 1 272 ? 19.375 -32.969 -14.406 1 75.81 272 ALA B O 1
ATOM 4956 N N . PRO B 1 273 ? 18.234 -34.656 -13.469 1 83.44 273 PRO B N 1
ATOM 4957 C CA . PRO B 1 273 ? 18.688 -35.531 -14.547 1 83.44 273 PRO B CA 1
ATOM 4958 C C . PRO B 1 273 ? 18.344 -35 -15.93 1 83.44 273 PRO B C 1
ATOM 4960 O O . PRO B 1 273 ? 17.359 -34.281 -16.094 1 83.44 273 PRO B O 1
ATOM 4963 N N . LYS B 1 274 ? 19.109 -35.312 -16.875 1 84.56 274 LYS B N 1
ATOM 4964 C CA . LYS B 1 274 ? 19.109 -34.688 -18.203 1 84.56 274 LYS B CA 1
ATOM 4965 C C . LYS B 1 274 ? 17.703 -34.656 -18.797 1 84.56 274 LYS B C 1
ATOM 4967 O O . LYS B 1 274 ? 17.234 -33.594 -19.219 1 84.56 274 LYS B O 1
ATOM 4972 N N . VAL B 1 275 ? 17.047 -35.781 -18.766 1 87.75 275 VAL B N 1
ATOM 4973 C CA . VAL B 1 275 ? 15.719 -35.875 -19.375 1 87.75 275 VAL B CA 1
ATOM 4974 C C . VAL B 1 275 ? 14.727 -35 -18.594 1 87.75 275 VAL B C 1
ATOM 4976 O O . VAL B 1 275 ? 13.938 -34.281 -19.188 1 87.75 275 VAL B O 1
ATOM 4979 N N . LEU B 1 276 ? 14.773 -35.094 -17.328 1 87.12 276 LEU B N 1
ATOM 4980 C CA . LEU B 1 276 ? 13.875 -34.312 -16.484 1 87.12 276 LEU B CA 1
ATOM 4981 C C . LEU B 1 276 ? 14.133 -32.812 -16.641 1 87.12 276 LEU B C 1
ATOM 4983 O O . LEU B 1 276 ? 13.188 -32.031 -16.672 1 87.12 276 LEU B O 1
ATOM 4987 N N . TYR B 1 277 ? 15.352 -32.5 -16.734 1 87.5 277 TYR B N 1
ATOM 4988 C CA . TYR B 1 277 ? 15.703 -31.094 -16.922 1 87.5 277 TYR B CA 1
ATOM 4989 C C . TYR B 1 277 ? 15.148 -30.578 -18.25 1 87.5 277 TYR B C 1
ATOM 4991 O O . TYR B 1 277 ? 14.617 -29.469 -18.312 1 87.5 277 TYR B O 1
ATOM 4999 N N . TRP B 1 278 ? 15.297 -31.438 -19.234 1 90 278 TRP B N 1
ATOM 5000 C CA . TRP B 1 278 ? 14.789 -31.047 -20.547 1 90 278 TRP B CA 1
ATOM 5001 C C . TRP B 1 278 ? 13.281 -30.828 -20.5 1 90 278 TRP B C 1
ATOM 5003 O O . TRP B 1 278 ? 12.773 -29.844 -21.047 1 90 278 TRP B O 1
ATOM 5013 N N . ILE B 1 279 ? 12.586 -31.688 -19.875 1 92.12 279 ILE B N 1
ATOM 5014 C CA . ILE B 1 279 ? 11.133 -31.594 -19.75 1 92.12 279 ILE B CA 1
ATOM 5015 C C . ILE B 1 279 ? 10.758 -30.328 -19 1 92.12 279 ILE B C 1
ATOM 5017 O O . ILE B 1 279 ? 9.922 -29.547 -19.453 1 92.12 279 ILE B O 1
ATOM 5021 N N . LEU B 1 280 ? 11.43 -30.109 -17.906 1 92.25 280 LEU B N 1
ATOM 5022 C CA . LEU B 1 280 ? 11.125 -28.953 -17.078 1 92.25 280 LEU B CA 1
ATOM 5023 C C . LEU B 1 280 ? 11.445 -27.656 -17.812 1 92.25 280 LEU B C 1
ATOM 5025 O O . LEU B 1 280 ? 10.727 -26.672 -17.672 1 92.25 280 LEU B O 1
ATOM 5029 N N . HIS B 1 281 ? 12.453 -27.703 -18.562 1 91.75 281 HIS B N 1
ATOM 5030 C CA . HIS B 1 281 ? 12.836 -26.531 -19.344 1 91.75 281 HIS B CA 1
ATOM 5031 C C . HIS B 1 281 ? 11.797 -26.219 -20.406 1 91.75 281 HIS B C 1
ATOM 5033 O O . HIS B 1 281 ? 11.484 -25.062 -20.656 1 91.75 281 HIS B O 1
ATOM 5039 N N . GLN B 1 282 ? 11.25 -27.266 -21.031 1 93 282 GLN B N 1
ATOM 5040 C CA . GLN B 1 282 ? 10.195 -27.078 -22.016 1 93 282 GLN B CA 1
ATOM 5041 C C . GLN B 1 282 ? 8.938 -26.484 -21.375 1 93 282 GLN B C 1
ATOM 5043 O O . GLN B 1 282 ? 8.297 -25.609 -21.953 1 93 282 GLN B O 1
ATOM 5048 N N . ILE B 1 283 ? 8.688 -26.969 -20.234 1 94.69 283 ILE B N 1
ATOM 5049 C CA . ILE B 1 283 ? 7.527 -26.484 -19.5 1 94.69 283 ILE B CA 1
ATOM 5050 C C . ILE B 1 283 ? 7.73 -25.016 -19.125 1 94.69 283 ILE B C 1
ATOM 5052 O O . ILE B 1 283 ? 6.812 -24.203 -19.266 1 94.69 283 ILE B O 1
ATOM 5056 N N . ASP B 1 284 ? 8.898 -24.719 -18.688 1 94.38 284 ASP B N 1
ATOM 5057 C CA . ASP B 1 284 ? 9.227 -23.359 -18.281 1 94.38 284 ASP B CA 1
ATOM 5058 C C . ASP B 1 284 ? 9.023 -22.391 -19.453 1 94.38 284 ASP B C 1
ATOM 5060 O O . ASP B 1 284 ? 8.469 -21.297 -19.266 1 94.38 284 ASP B O 1
ATOM 5064 N N . GLN B 1 285 ? 9.344 -22.797 -20.641 1 92.44 285 GLN B N 1
ATOM 5065 C CA . GLN B 1 285 ? 9.242 -21.938 -21.812 1 92.44 285 GLN B CA 1
ATOM 5066 C C . GLN B 1 285 ? 7.785 -21.672 -22.172 1 92.44 285 GLN B C 1
ATOM 5068 O O . GLN B 1 285 ? 7.48 -20.688 -22.859 1 92.44 285 GLN B O 1
ATOM 5073 N N . CYS B 1 286 ? 6.914 -22.516 -21.672 1 94.88 286 CYS B N 1
ATOM 5074 C CA . CYS B 1 286 ? 5.5 -22.391 -22 1 94.88 286 CYS B CA 1
ATOM 5075 C C . CYS B 1 286 ? 4.672 -22.062 -20.766 1 94.88 286 CYS B C 1
ATOM 5077 O O . CYS B 1 286 ? 3.441 -22.047 -20.828 1 94.88 286 CYS B O 1
ATOM 5079 N N . SER B 1 287 ? 5.359 -21.812 -19.656 1 95.25 287 SER B N 1
ATOM 5080 C CA . SER B 1 287 ? 4.676 -21.703 -18.375 1 95.25 287 SER B CA 1
ATOM 5081 C C . SER B 1 287 ? 3.693 -20.531 -18.375 1 95.25 287 SER B C 1
ATOM 5083 O O . SER B 1 287 ? 2.57 -20.672 -17.875 1 95.25 287 SER B O 1
ATOM 5085 N N . PHE B 1 288 ? 4.074 -19.375 -19.016 1 95.25 288 PHE B N 1
ATOM 5086 C CA . PHE B 1 288 ? 3.211 -18.203 -19.031 1 95.25 288 PHE B CA 1
ATOM 5087 C C . PHE B 1 288 ? 1.96 -18.469 -19.859 1 95.25 288 PHE B C 1
ATOM 5089 O O . PHE B 1 288 ? 0.849 -18.141 -19.438 1 95.25 288 PHE B O 1
ATOM 5096 N N . GLY B 1 289 ? 2.094 -19.062 -20.953 1 95.56 289 GLY B N 1
ATOM 5097 C CA . GLY B 1 289 ? 0.962 -19.422 -21.797 1 95.56 289 GLY B CA 1
ATOM 5098 C C . GLY B 1 289 ? 0.039 -20.438 -21.156 1 95.56 289 GLY B C 1
ATOM 5099 O O . GLY B 1 289 ? -1.185 -20.312 -21.25 1 95.56 289 GLY B O 1
ATOM 5100 N N . VAL B 1 290 ? 0.664 -21.438 -20.594 1 97.19 290 VAL B N 1
ATOM 5101 C CA . VAL B 1 290 ? -0.116 -22.469 -19.922 1 97.19 290 VAL B CA 1
ATOM 5102 C C . VAL B 1 290 ? -0.951 -21.844 -18.812 1 97.19 290 VAL B C 1
ATOM 5104 O O . VAL B 1 290 ? -2.133 -22.156 -18.656 1 97.19 290 VAL B O 1
ATOM 5107 N N . TYR B 1 291 ? -0.352 -20.969 -18.094 1 95.75 291 TYR B N 1
ATOM 5108 C CA . TYR B 1 291 ? -1.067 -20.234 -17.047 1 95.75 291 TYR B CA 1
ATOM 5109 C C . TYR B 1 291 ? -2.279 -19.516 -17.625 1 95.75 291 TYR B C 1
ATOM 5111 O O . TYR B 1 291 ? -3.357 -19.531 -17.031 1 95.75 291 TYR B O 1
ATOM 5119 N N . LEU B 1 292 ? -2.166 -18.969 -18.719 1 95.88 292 LEU B N 1
ATOM 5120 C CA . LEU B 1 292 ? -3.217 -18.141 -19.297 1 95.88 292 LEU B CA 1
ATOM 5121 C C . LEU B 1 292 ? -4.383 -19 -19.781 1 95.88 292 LEU B C 1
ATOM 5123 O O . LEU B 1 292 ? -5.543 -18.688 -19.516 1 95.88 292 LEU B O 1
ATOM 5127 N N . ILE B 1 293 ? -4.129 -20.156 -20.375 1 96.88 293 ILE B N 1
ATOM 5128 C CA . ILE B 1 293 ? -5.199 -20.797 -21.141 1 96.88 293 ILE B CA 1
ATOM 5129 C C . ILE B 1 293 ? -5.73 -22 -20.391 1 96.88 293 ILE B C 1
ATOM 5131 O O . ILE B 1 293 ? -6.758 -22.578 -20.75 1 96.88 293 ILE B O 1
ATOM 5135 N N . HIS B 1 294 ? -5.059 -22.453 -19.312 1 97.88 294 HIS B N 1
ATOM 5136 C CA . HIS B 1 294 ? -5.438 -23.703 -18.672 1 97.88 294 HIS B CA 1
ATOM 5137 C C . HIS B 1 294 ? -6.879 -23.656 -18.172 1 97.88 294 HIS B C 1
ATOM 5139 O O . HIS B 1 294 ? -7.59 -24.656 -18.219 1 97.88 294 HIS B O 1
ATOM 5145 N N . MET B 1 295 ? -7.324 -22.516 -17.781 1 97.38 295 MET B N 1
ATOM 5146 C CA . MET B 1 295 ? -8.68 -22.391 -17.25 1 97.38 295 MET B CA 1
ATOM 5147 C C . MET B 1 295 ? -9.711 -22.609 -18.359 1 97.38 295 MET B C 1
ATOM 5149 O O . MET B 1 295 ? -10.852 -22.984 -18.078 1 97.38 295 MET B O 1
ATOM 5153 N N . LEU B 1 296 ? -9.359 -22.359 -19.594 1 96.88 296 LEU B N 1
ATOM 5154 C CA . LEU B 1 296 ? -10.25 -22.609 -20.719 1 96.88 296 LEU B CA 1
ATOM 5155 C C . LEU B 1 296 ? -10.625 -24.078 -20.797 1 96.88 296 LEU B C 1
ATOM 5157 O O . LEU B 1 296 ? -11.797 -24.422 -20.984 1 96.88 296 LEU B O 1
ATOM 5161 N N . PHE B 1 297 ? -9.664 -24.906 -20.656 1 97 297 PHE B N 1
ATOM 5162 C CA . PHE B 1 297 ? -9.891 -26.344 -20.734 1 97 297 PHE B CA 1
ATOM 5163 C C . PHE B 1 297 ? -10.68 -26.844 -19.531 1 97 297 PHE B C 1
ATOM 5165 O O . PHE B 1 297 ? -11.531 -27.719 -19.656 1 97 297 PHE B O 1
ATOM 5172 N N . LEU B 1 298 ? -10.383 -26.281 -18.406 1 97.12 298 LEU B N 1
ATOM 5173 C CA . LEU B 1 298 ? -11.117 -26.656 -17.219 1 97.12 298 LEU B CA 1
ATOM 5174 C C . LEU B 1 298 ? -12.594 -26.281 -17.344 1 97.12 298 LEU B C 1
ATOM 5176 O O . LEU B 1 298 ? -13.469 -27.078 -17.016 1 97.12 298 LEU B O 1
ATOM 5180 N N . LYS B 1 299 ? -12.852 -25.078 -17.797 1 96.25 299 LYS B N 1
ATOM 5181 C CA . LYS B 1 299 ? -14.234 -24.625 -17.969 1 96.25 299 LYS B CA 1
ATOM 5182 C C . LYS B 1 299 ? -14.945 -25.453 -19.031 1 96.25 299 LYS B C 1
ATOM 5184 O O . LYS B 1 299 ? -16.141 -25.766 -18.891 1 96.25 299 LYS B O 1
ATOM 5189 N N . LEU B 1 300 ? -14.289 -25.812 -20.094 1 96.06 300 LEU B N 1
ATOM 5190 C CA . LEU B 1 300 ? -14.844 -26.641 -21.172 1 96.06 300 LEU B CA 1
ATOM 5191 C C . LEU B 1 300 ? -15.312 -27.984 -20.625 1 96.06 300 LEU B C 1
ATOM 5193 O O . LEU B 1 300 ? -16.453 -28.391 -20.859 1 96.06 300 LEU B O 1
ATOM 5197 N N . VAL B 1 301 ? -14.477 -28.594 -19.844 1 96.38 301 VAL B N 1
ATOM 5198 C CA . VAL B 1 301 ? -14.75 -29.938 -19.375 1 96.38 301 VAL B CA 1
ATOM 5199 C C . VAL B 1 301 ? -15.781 -29.906 -18.25 1 96.38 301 VAL B C 1
ATOM 5201 O O . VAL B 1 301 ? -16.781 -30.625 -18.281 1 96.38 301 VAL B O 1
ATOM 5204 N N . LEU B 1 302 ? -15.641 -29.031 -17.312 1 95.75 302 LEU B N 1
ATOM 5205 C CA . LEU B 1 302 ? -16.469 -29.031 -16.109 1 95.75 302 LEU B CA 1
ATOM 5206 C C . LEU B 1 302 ? -17.781 -28.328 -16.344 1 95.75 302 LEU B C 1
ATOM 5208 O O . LEU B 1 302 ? -18.844 -28.797 -15.898 1 95.75 302 LEU B O 1
ATOM 5212 N N . VAL B 1 303 ? -17.781 -27.25 -17.047 1 93.88 303 VAL B N 1
ATOM 5213 C CA . VAL B 1 303 ? -18.969 -26.391 -17.125 1 93.88 303 VAL B CA 1
ATOM 5214 C C . VAL B 1 303 ? -19.688 -26.641 -18.438 1 93.88 303 VAL B C 1
ATOM 5216 O O . VAL B 1 303 ? -20.906 -26.828 -18.469 1 93.88 303 VAL B O 1
ATOM 5219 N N . VAL B 1 304 ? -18.969 -26.641 -19.531 1 94.25 304 VAL B N 1
ATOM 5220 C CA . VAL B 1 304 ? -19.594 -26.766 -20.844 1 94.25 304 VAL B CA 1
ATOM 5221 C C . VAL B 1 304 ? -20.031 -28.203 -21.078 1 94.25 304 VAL B C 1
ATOM 5223 O O . VAL B 1 304 ? -21.203 -28.453 -21.406 1 94.25 304 VAL B O 1
ATOM 5226 N N . TRP B 1 305 ? -19.078 -29.141 -20.875 1 95.12 305 TRP B N 1
ATOM 5227 C CA . TRP B 1 305 ? -19.406 -30.547 -21.078 1 95.12 305 TRP B CA 1
ATOM 5228 C C . TRP B 1 305 ? -20.109 -31.125 -19.859 1 95.12 305 TRP B C 1
ATOM 5230 O O . TRP B 1 305 ? -20.625 -32.25 -19.906 1 95.12 305 TRP B O 1
ATOM 5240 N N . LYS B 1 306 ? -20.078 -30.375 -18.734 1 93.44 306 LYS B N 1
ATOM 5241 C CA . LYS B 1 306 ? -20.719 -30.781 -17.484 1 93.44 306 LYS B CA 1
ATOM 5242 C C . LYS B 1 306 ? -20.188 -32.125 -17.016 1 93.44 306 LYS B C 1
ATOM 5244 O O . LYS B 1 306 ? -20.969 -33 -16.578 1 93.44 306 LYS B O 1
ATOM 5249 N N . TRP B 1 307 ? -18.953 -32.312 -17.203 1 94.31 307 TRP B N 1
ATOM 5250 C CA . TRP B 1 307 ? -18.312 -33.562 -16.797 1 94.31 307 TRP B CA 1
ATOM 5251 C C . TRP B 1 307 ? -17.906 -33.5 -15.328 1 94.31 307 TRP B C 1
ATOM 5253 O O . TRP B 1 307 ? -16.984 -32.781 -14.953 1 94.31 307 TRP B O 1
ATOM 5263 N N . ASN B 1 308 ? -18.531 -34.375 -14.5 1 93.69 308 ASN B N 1
ATOM 5264 C CA . ASN B 1 308 ? -18.281 -34.406 -13.062 1 93.69 308 ASN B CA 1
ATOM 5265 C C . ASN B 1 308 ? -17.219 -35.438 -12.703 1 93.69 308 ASN B C 1
ATOM 5267 O O . ASN B 1 308 ? -17.453 -36.656 -12.797 1 93.69 308 ASN B O 1
ATOM 5271 N N . PRO B 1 309 ? -16.094 -35 -12.242 1 93.44 309 PRO B N 1
ATOM 5272 C CA . PRO B 1 309 ? -15 -35.938 -11.969 1 93.44 309 PRO B CA 1
ATOM 5273 C C . PRO B 1 309 ? -15.312 -36.875 -10.797 1 93.44 309 PRO B C 1
ATOM 5275 O O . PRO B 1 309 ? -14.758 -37.969 -10.719 1 93.44 309 PRO B O 1
ATOM 5278 N N . TYR B 1 310 ? -16.172 -36.531 -9.938 1 93.56 310 TYR B N 1
ATOM 5279 C CA . TYR B 1 310 ? -16.484 -37.375 -8.766 1 93.56 310 TYR B CA 1
ATOM 5280 C C . TYR B 1 310 ? -17.359 -38.562 -9.141 1 93.56 310 TYR B C 1
ATOM 5282 O O . TYR B 1 310 ? -17.438 -39.531 -8.406 1 93.56 310 TYR B O 1
ATOM 5290 N N . MET B 1 311 ? -18.031 -38.438 -10.234 1 91.31 311 MET B N 1
ATOM 5291 C CA . MET B 1 311 ? -18.859 -39.531 -10.719 1 91.31 311 MET B CA 1
ATOM 5292 C C . MET B 1 311 ? -18 -40.562 -11.469 1 91.31 311 MET B C 1
ATOM 5294 O O . MET B 1 311 ? -18.453 -41.656 -11.734 1 91.31 311 MET B O 1
ATOM 5298 N N . HIS B 1 312 ? -16.734 -40.25 -11.773 1 88.44 312 HIS B N 1
ATOM 5299 C CA . HIS B 1 312 ? -15.906 -41.094 -12.625 1 88.44 312 HIS B CA 1
ATOM 5300 C C . HIS B 1 312 ? -14.625 -41.5 -11.906 1 88.44 312 HIS B C 1
ATOM 5302 O O . HIS B 1 312 ? -13.641 -41.875 -12.547 1 88.44 312 HIS B O 1
ATOM 5308 N N . GLY B 1 313 ? -14.461 -41.469 -10.609 1 88.06 313 GLY B N 1
ATOM 5309 C CA . GLY B 1 313 ? -13.234 -41.906 -9.977 1 88.06 313 GLY B CA 1
ATOM 5310 C C . GLY B 1 313 ? -12.758 -41 -8.859 1 88.06 313 GLY B C 1
ATOM 5311 O O . GLY B 1 313 ? -11.805 -41.344 -8.148 1 88.06 313 GLY B O 1
ATOM 5312 N N . GLY B 1 314 ? -13.43 -39.906 -8.695 1 90.75 314 GLY B N 1
ATOM 5313 C CA . GLY B 1 314 ? -13.203 -39.062 -7.543 1 90.75 314 GLY B CA 1
ATOM 5314 C C . GLY B 1 314 ? -11.883 -38.312 -7.598 1 90.75 314 GLY B C 1
ATOM 5315 O O . GLY B 1 314 ? -11.555 -37.688 -8.602 1 90.75 314 GLY B O 1
ATOM 5316 N N . PHE B 1 315 ? -11.062 -38.438 -6.535 1 92.81 315 PHE B N 1
ATOM 5317 C CA . PHE B 1 315 ? -9.805 -37.719 -6.34 1 92.81 315 PHE B CA 1
ATOM 5318 C C . PHE B 1 315 ? -8.836 -38.031 -7.473 1 92.81 315 PHE B C 1
ATOM 5320 O O . PHE B 1 315 ? -8.203 -37.125 -8.016 1 92.81 315 PHE B O 1
ATOM 5327 N N . PHE B 1 316 ? -8.773 -39.219 -7.91 1 94.06 316 PHE B N 1
ATOM 5328 C CA . PHE B 1 316 ? -7.82 -39.656 -8.938 1 94.06 316 PHE B CA 1
ATOM 5329 C C . PHE B 1 316 ? -8.219 -39.094 -10.297 1 94.06 316 PHE B C 1
ATOM 5331 O O . PHE B 1 316 ? -7.352 -38.781 -11.117 1 94.06 316 PHE B O 1
ATOM 5338 N N . MET B 1 317 ? -9.516 -38.969 -10.469 1 94.88 317 MET B N 1
ATOM 5339 C CA . MET B 1 317 ? -9.977 -38.406 -11.734 1 94.88 317 MET B CA 1
ATOM 5340 C C . MET B 1 317 ? -9.688 -36.906 -11.797 1 94.88 317 MET B C 1
ATOM 5342 O O . MET B 1 317 ? -9.406 -36.375 -12.867 1 94.88 317 MET B O 1
ATOM 5346 N N . ILE B 1 318 ? -9.781 -36.281 -10.641 1 97.31 318 ILE B N 1
ATOM 5347 C CA . ILE B 1 318 ? -9.422 -34.844 -10.594 1 97.31 318 ILE B CA 1
ATOM 5348 C C . ILE B 1 318 ? -7.938 -34.688 -10.906 1 97.31 318 ILE B C 1
ATOM 5350 O O . ILE B 1 318 ? -7.551 -33.781 -11.648 1 97.31 318 ILE B O 1
ATOM 5354 N N . LEU B 1 319 ? -7.133 -35.531 -10.367 1 97.06 319 LEU B N 1
ATOM 5355 C CA . LEU B 1 319 ? -5.707 -35.531 -10.664 1 97.06 319 LEU B CA 1
ATOM 5356 C C . LEU B 1 319 ? -5.461 -35.75 -12.156 1 97.06 319 LEU B C 1
ATOM 5358 O O . LEU B 1 319 ? -4.629 -35.062 -12.766 1 97.06 319 LEU B O 1
ATOM 5362 N N . ALA B 1 320 ? -6.188 -36.688 -12.719 1 96.88 320 ALA B N 1
ATOM 5363 C CA . ALA B 1 320 ? -6.09 -36.938 -14.156 1 96.88 320 ALA B CA 1
ATOM 5364 C C . ALA B 1 320 ? -6.527 -35.719 -14.969 1 96.88 320 ALA B C 1
ATOM 5366 O O . ALA B 1 320 ? -5.934 -35.406 -16 1 96.88 320 ALA B O 1
ATOM 5367 N N . LEU B 1 321 ? -7.617 -35.125 -14.508 1 97.56 321 LEU B N 1
ATOM 5368 C CA . LEU B 1 321 ? -8.094 -33.906 -15.156 1 97.56 321 LEU B CA 1
ATOM 5369 C C . LEU B 1 321 ? -7.027 -32.812 -15.117 1 97.56 321 LEU B C 1
ATOM 5371 O O . LEU B 1 321 ? -6.859 -32.094 -16.094 1 97.56 321 LEU B O 1
ATOM 5375 N N . SER B 1 322 ? -6.309 -32.719 -14.008 1 98.06 322 SER B N 1
ATOM 5376 C CA . SER B 1 322 ? -5.227 -31.75 -13.891 1 98.06 322 SER B CA 1
ATOM 5377 C C . SER B 1 322 ? -4.117 -32.031 -14.898 1 98.06 322 SER B C 1
ATOM 5379 O O . SER B 1 322 ? -3.639 -31.109 -15.57 1 98.06 322 SER B O 1
ATOM 5381 N N . VAL B 1 323 ? -3.709 -33.25 -14.977 1 97.75 323 VAL B N 1
ATOM 5382 C CA . VAL B 1 323 ? -2.658 -33.656 -15.914 1 97.75 323 VAL B CA 1
ATOM 5383 C C . VAL B 1 323 ? -3.119 -33.406 -17.344 1 97.75 323 VAL B C 1
ATOM 5385 O O . VAL B 1 323 ? -2.367 -32.875 -18.172 1 97.75 323 VAL B O 1
ATOM 5388 N N . GLY B 1 324 ? -4.383 -33.812 -17.641 1 97.94 324 GLY B N 1
ATOM 5389 C CA . GLY B 1 324 ? -4.938 -33.562 -18.969 1 97.94 324 GLY B CA 1
ATOM 5390 C C . GLY B 1 324 ? -5 -32.094 -19.344 1 97.94 324 GLY B C 1
ATOM 5391 O O . GLY B 1 324 ? -4.629 -31.719 -20.453 1 97.94 324 GLY B O 1
ATOM 5392 N N . THR B 1 325 ? -5.496 -31.328 -18.422 1 98.12 325 THR B N 1
ATOM 5393 C CA . THR B 1 325 ? -5.582 -29.891 -18.625 1 98.12 325 THR B CA 1
ATOM 5394 C C . THR B 1 325 ? -4.203 -29.297 -18.875 1 98.12 325 THR B C 1
ATOM 5396 O O . THR B 1 325 ? -4.031 -28.469 -19.766 1 98.12 325 THR B O 1
ATOM 5399 N N . PHE B 1 326 ? -3.215 -29.734 -18.094 1 98.25 326 PHE B N 1
ATOM 5400 C CA . PHE B 1 326 ? -1.845 -29.25 -18.25 1 98.25 326 PHE B CA 1
ATOM 5401 C C . PHE B 1 326 ? -1.298 -29.625 -19.625 1 98.25 326 PHE B C 1
ATOM 5403 O O . PHE B 1 326 ? -0.742 -28.781 -20.328 1 98.25 326 PHE B O 1
ATOM 5410 N N . LEU B 1 327 ? -1.47 -30.859 -20 1 97.94 327 LEU B N 1
ATOM 5411 C CA . LEU B 1 327 ? -0.935 -31.344 -21.266 1 97.94 327 LEU B CA 1
ATOM 5412 C C . LEU B 1 327 ? -1.609 -30.656 -22.453 1 97.94 327 LEU B C 1
ATOM 5414 O O . LEU B 1 327 ? -0.941 -30.281 -23.406 1 97.94 327 LEU B O 1
ATOM 5418 N N . CYS B 1 328 ? -2.918 -30.484 -22.391 1 98.12 328 CYS B N 1
ATOM 5419 C CA . CYS B 1 328 ? -3.637 -29.812 -23.469 1 98.12 328 CYS B CA 1
ATOM 5420 C C . CYS B 1 328 ? -3.195 -28.359 -23.578 1 98.12 328 CYS B C 1
ATOM 5422 O O . CYS B 1 328 ? -2.99 -27.859 -24.688 1 98.12 328 CYS B O 1
ATOM 5424 N N . SER B 1 329 ? -3.053 -27.734 -22.453 1 98.06 329 SER B N 1
ATOM 5425 C CA . SER B 1 329 ? -2.596 -26.344 -22.453 1 98.06 329 SER B CA 1
ATOM 5426 C C . SER B 1 329 ? -1.175 -26.234 -23 1 98.06 329 SER B C 1
ATOM 5428 O O . SER B 1 329 ? -0.877 -25.344 -23.797 1 98.06 329 SER B O 1
ATOM 5430 N N . PHE B 1 330 ? -0.307 -27.141 -22.531 1 97.5 330 PHE B N 1
ATOM 5431 C CA . PHE B 1 330 ? 1.088 -27.141 -22.953 1 97.5 330 PHE B CA 1
ATOM 5432 C C . PHE B 1 330 ? 1.195 -27.344 -24.453 1 97.5 330 PHE B C 1
ATOM 5434 O O . PHE B 1 330 ? 1.917 -26.609 -25.141 1 97.5 330 PHE B O 1
ATOM 5441 N N . LEU B 1 331 ? 0.447 -28.281 -24.969 1 97 331 LEU B N 1
ATOM 5442 C CA . LEU B 1 331 ? 0.473 -28.578 -26.406 1 97 331 LEU B CA 1
ATOM 5443 C C . LEU B 1 331 ? -0.094 -27.422 -27.203 1 97 331 LEU B C 1
ATOM 5445 O O . LEU B 1 331 ? 0.452 -27.062 -28.25 1 97 331 LEU B O 1
ATOM 5449 N N . CYS B 1 332 ? -1.168 -26.891 -26.75 1 96.38 332 CYS B N 1
ATOM 5450 C CA . CYS B 1 332 ? -1.777 -25.734 -27.422 1 96.38 332 CYS B CA 1
ATOM 5451 C C . CYS B 1 332 ? -0.801 -24.578 -27.5 1 96.38 332 CYS B C 1
ATOM 5453 O O . CYS B 1 332 ? -0.645 -23.969 -28.562 1 96.38 332 CYS B O 1
ATOM 5455 N N . ILE B 1 333 ? -0.089 -24.281 -26.406 1 95.88 333 ILE B N 1
ATOM 5456 C CA . ILE B 1 333 ? 0.833 -23.156 -26.359 1 95.88 333 ILE B CA 1
ATOM 5457 C C . ILE B 1 333 ? 2.053 -23.453 -27.234 1 95.88 333 ILE B C 1
ATOM 5459 O O . ILE B 1 333 ? 2.562 -22.562 -27.922 1 95.88 333 ILE B O 1
ATOM 5463 N N . ARG B 1 334 ? 2.482 -24.688 -27.219 1 93.5 334 ARG B N 1
ATOM 5464 C CA . ARG B 1 334 ? 3.605 -25.078 -28.062 1 93.5 334 ARG B CA 1
ATOM 5465 C C . ARG B 1 334 ? 3.279 -24.859 -29.531 1 93.5 334 ARG B C 1
ATOM 5467 O O . ARG B 1 334 ? 4.133 -24.406 -30.312 1 93.5 334 ARG B O 1
ATOM 5474 N N . LEU B 1 335 ? 2.076 -25.078 -29.891 1 93.94 335 LEU B N 1
ATOM 5475 C CA . LEU B 1 335 ? 1.635 -24.891 -31.266 1 93.94 335 LEU B CA 1
ATOM 5476 C C . LEU B 1 335 ? 1.456 -23.422 -31.594 1 93.94 335 LEU B C 1
ATOM 5478 O O . LEU B 1 335 ? 1.812 -22.969 -32.688 1 93.94 335 LEU B O 1
ATOM 5482 N N . LEU B 1 336 ? 0.918 -22.703 -30.641 1 92.19 336 LEU B N 1
ATOM 5483 C CA . LEU B 1 336 ? 0.664 -21.281 -30.859 1 92.19 336 LEU B CA 1
ATOM 5484 C C . LEU B 1 336 ? 1.972 -20.5 -31 1 92.19 336 LEU B C 1
ATOM 5486 O O . LEU B 1 336 ? 2.01 -19.453 -31.641 1 92.19 336 LEU B O 1
ATOM 5490 N N . LYS B 1 337 ? 3.016 -21.016 -30.422 1 91.06 337 LYS B N 1
ATOM 5491 C CA . LYS B 1 337 ? 4.312 -20.359 -30.453 1 91.06 337 LYS B CA 1
ATOM 5492 C C . LYS B 1 337 ? 4.922 -20.406 -31.859 1 91.06 337 LYS B C 1
ATOM 5494 O O . LYS B 1 337 ? 5.875 -19.688 -32.156 1 91.06 337 LYS B O 1
ATOM 5499 N N . TYR B 1 338 ? 4.258 -21.156 -32.719 1 89.19 338 TYR B N 1
ATOM 5500 C CA . TYR B 1 338 ? 4.684 -21.172 -34.125 1 89.19 338 TYR B CA 1
ATOM 5501 C C . TYR B 1 338 ? 4.156 -19.953 -34.844 1 89.19 338 TYR B C 1
ATOM 5503 O O . TYR B 1 338 ? 4.629 -19.625 -35.938 1 89.19 338 TYR B O 1
ATOM 5511 N N . VAL B 1 339 ? 3.184 -19.312 -34.312 1 88.06 339 VAL B N 1
ATOM 5512 C CA . VAL B 1 339 ? 2.697 -18.031 -34.844 1 88.06 339 VAL B CA 1
ATOM 5513 C C . VAL B 1 339 ? 3.543 -16.891 -34.312 1 88.06 339 VAL B C 1
ATOM 5515 O O . VAL B 1 339 ? 3.57 -16.656 -33.094 1 88.06 339 VAL B O 1
ATOM 5518 N N . PRO B 1 340 ? 4.18 -16.125 -35.125 1 86 340 PRO B N 1
ATOM 5519 C CA . PRO B 1 340 ? 5.188 -15.148 -34.688 1 86 340 PRO B CA 1
ATOM 5520 C C . PRO B 1 340 ? 4.633 -14.117 -33.719 1 86 340 PRO B C 1
ATOM 5522 O O . PRO B 1 340 ? 5.285 -13.797 -32.719 1 86 340 PRO B O 1
ATOM 5525 N N . ILE B 1 341 ? 3.438 -13.656 -33.938 1 83.12 341 ILE B N 1
ATOM 5526 C CA . ILE B 1 341 ? 2.873 -12.617 -33.062 1 83.12 341 ILE B CA 1
ATOM 5527 C C . ILE B 1 341 ? 2.59 -13.195 -31.688 1 83.12 341 ILE B C 1
ATOM 5529 O O . ILE B 1 341 ? 2.811 -12.531 -30.672 1 83.12 341 ILE B O 1
ATOM 5533 N N . LEU B 1 342 ? 2.201 -14.375 -31.609 1 85.31 342 LEU B N 1
ATOM 5534 C CA . LEU B 1 342 ? 1.846 -15.008 -30.344 1 85.31 342 LEU B CA 1
ATOM 5535 C C . LEU B 1 342 ? 3.092 -15.492 -29.609 1 85.31 342 LEU B C 1
ATOM 5537 O O . LEU B 1 342 ? 3.107 -15.555 -28.375 1 85.31 342 LEU B O 1
ATOM 5541 N N . LYS B 1 343 ? 4.062 -15.789 -30.438 1 83.19 343 LYS B N 1
ATOM 5542 C CA . LYS B 1 343 ? 5.328 -16.188 -29.828 1 83.19 343 LYS B CA 1
ATOM 5543 C C . LYS B 1 343 ? 5.898 -15.078 -28.969 1 83.19 343 LYS B C 1
ATOM 5545 O O . LYS B 1 343 ? 6.488 -15.336 -27.922 1 83.19 343 LYS B O 1
ATOM 5550 N N . LYS B 1 344 ? 5.645 -13.844 -29.344 1 83.94 344 LYS B N 1
ATOM 5551 C CA . LYS B 1 344 ? 6.176 -12.695 -28.625 1 83.94 344 LYS B CA 1
ATOM 5552 C C . LYS B 1 344 ? 5.391 -12.438 -27.344 1 83.94 344 LYS B C 1
ATOM 5554 O O . LYS B 1 344 ? 5.926 -11.883 -26.375 1 83.94 344 LYS B O 1
ATOM 5559 N N . ILE B 1 345 ? 4.207 -12.961 -27.266 1 83.38 345 ILE B N 1
ATOM 5560 C CA . ILE B 1 345 ? 3.322 -12.688 -26.141 1 83.38 345 ILE B CA 1
ATOM 5561 C C . ILE B 1 345 ? 3.367 -13.852 -25.156 1 83.38 345 ILE B C 1
ATOM 5563 O O . ILE B 1 345 ? 3.295 -13.648 -23.938 1 83.38 345 ILE B O 1
ATOM 5567 N N . LEU B 1 346 ? 3.543 -15 -25.766 1 84.31 346 LEU B N 1
ATOM 5568 C CA . LEU B 1 346 ? 3.375 -16.203 -24.953 1 84.31 346 LEU B CA 1
ATOM 5569 C C . LEU B 1 346 ? 4.727 -16.797 -24.578 1 84.31 346 LEU B C 1
ATOM 5571 O O . LEU B 1 346 ? 4.832 -17.562 -23.625 1 84.31 346 LEU B O 1
#

Nearest PDB structures (foldseek):
  8c02-assembly1_A  TM=1.963E-01  e=1.229E+00  Homo sapiens
  4k1c-assembly2_B  TM=1.559E-01  e=8.407E-01  Saccharomyces cerevisiae S288C
  5v56-assembly1_A  TM=1.460E-01  e=5.868E+00  Homo sapiens
  4k1c-assembly2_B  TM=1.559E-01  e=1.209E+00  Saccharomyces cerevisiae S288C

Radius of gyration: 28.66 Å; Cα contacts (8 Å, |Δi|>4): 951; chains: 2; bounding box: 66×82×71 Å

Solvent-accessible surface area (backbone atoms only — not comparable to full-atom values): 35185 Å² total; per-residue (Å²): 130,81,73,79,66,78,75,77,65,63,50,56,43,41,47,45,20,54,25,41,53,31,46,45,42,21,53,41,28,49,61,50,34,77,64,40,90,44,67,68,54,26,42,54,24,46,28,55,19,48,64,29,57,33,24,63,49,40,50,38,13,47,47,16,36,55,68,35,32,76,89,51,88,82,51,70,64,49,42,68,67,46,55,44,47,31,48,53,47,46,44,45,53,48,29,27,51,50,34,43,49,51,24,58,76,39,90,81,34,76,54,93,56,35,54,57,49,8,49,50,22,48,48,37,54,71,51,71,72,83,56,56,56,54,40,48,54,45,20,50,56,73,46,37,74,52,53,28,44,36,51,66,68,52,52,41,70,53,43,53,50,53,50,47,53,39,43,44,59,41,12,48,45,53,48,50,27,50,72,66,73,44,70,61,49,71,58,53,58,56,32,71,42,60,64,47,32,22,50,47,22,30,31,57,71,68,62,42,52,93,78,52,64,70,58,18,51,48,29,24,47,52,17,45,53,47,49,39,52,49,42,47,47,19,62,76,67,63,36,63,54,51,50,53,40,63,73,34,80,34,24,56,48,45,47,34,20,21,50,9,48,50,48,49,46,67,62,54,86,67,78,62,61,69,68,58,37,52,52,29,47,55,40,35,68,38,28,70,35,25,64,68,46,31,60,56,51,48,44,42,42,45,63,70,64,56,52,59,43,63,82,67,60,29,71,60,33,45,54,48,50,22,52,48,33,49,50,53,24,46,52,52,40,62,56,44,45,72,39,68,75,46,32,71,53,69,128,80,74,77,66,78,76,78,65,63,51,55,42,43,47,44,20,52,25,41,53,30,46,44,41,22,53,42,28,49,61,49,34,78,64,40,89,45,68,68,54,26,42,54,24,46,28,56,20,46,64,29,58,32,24,62,47,40,51,38,13,47,48,15,36,56,68,35,32,78,88,50,88,81,51,71,64,49,42,66,67,46,55,45,48,30,47,51,50,46,43,45,53,48,29,26,51,52,36,44,49,50,24,58,75,40,91,80,34,74,54,94,55,35,55,57,50,8,47,50,23,49,47,38,54,70,50,72,72,84,55,56,56,55,40,50,53,45,20,51,56,74,45,36,72,54,54,26,44,37,50,67,67,52,51,40,70,53,44,53,50,53,50,48,54,40,43,44,58,40,14,48,45,54,48,50,26,51,73,65,73,45,71,61,49,70,58,55,58,56,32,71,42,59,63,47,31,21,51,48,22,31,31,57,71,67,61,42,49,93,78,50,66,68,58,18,49,48,30,24,48,51,17,45,52,47,50,39,52,48,42,49,48,19,61,76,66,64,36,63,52,50,52,54,40,65,73,34,81,35,24,57,48,43,47,34,20,21,51,9,50,50,48,49,46,67,62,53,85,66,78,61,59,69,68,58,38,51,52,29,47,56,41,34,66,36,28,64,32,25,65,68,46,28,59,57,51,48,44,44,42,43,62,71,65,56,51,59,44,63,82,69,61,30,71,60,32,46,52,48,49,24,53,48,33,48,50,53,23,45,51,51,40,59,57,44,45,71,39,68,75,44,39,72,54,61

Foldseek 3Di:
DPPPPPPPLLLLLLLLLVLLLLLLLLVLLVVLLVQQPDLVLNLVSNLSNLLSLLSLLSPLLSVLQPLLDPVDDDDPCCLVPAVLVLLLVLLLVLLLVQLQLCQCLDDNHDDPCSSVVSNVCSVVVVGDVLSVVSVVSNVCSVCSVVSSVQLVPDALVNLVVVLVLLLVAQAVQVLVCLVVVDHDPDHDPDDHSSSSSSSLSNCLNVVSDDQDLVQLVVLQVQLSVVLSVLSSVCSVVVPPSSVVLSNGCSHVSSVSNNSSVSSNSSPDPDHDPPVSSVVSNLSSLCSVQLSSCLVVLSCCQCPSVVHNQCVPPRPVSSVVSSVVSSVVSSVVSVVCCVPPVSVSND/DPPPPPPPLLLLLLLLLVLLLLLLLLVLLVLLLVLQPDLVLNLVSNLSNLLSLLSLLSPLLSVLQPLLDPVDDDDPCCLVPAVLVLLLVLLLVLLLVQLQLCQCLDDNHDDPCSSVVSNVCSVVVVGDVLSVVSVVSNVCSVCSVVSSVQLVPDALVNLVVVLVLLLVAQAVQVLVCLVVVDHDPDHDPDDHSSVSSSSLSNCLNVVSDDQDLVQLVVLQVQLSVVLSVLSSVCSVVVPPSSVVLSNGCSHVSSVSNNSSVSSNSSPDPDHDPPVSSVVSNLSSLCSVQLSSCLVVLSCCQCPSVVHNQCVPPRPVSSVVSSVVSSVVSSVVSVVCCVPPVSVSND

Secondary structure (DSSP, 8-state):
---------HHHHHHHHHHHHHHHHHHHHHHHHTT-SSHHHHHHHHHHHHHTTTHHHHHHHHHHHHHT-TTS---HHHIIIIIHHHHHHHHHHHHHHHHHHHHHHSSS-S-TTHHHHHHHHHHHT-S-GGGHHHHHHHHHHHTHHHHHHHHHT--HHHHHHHHHHHHIIIIIHHHHHHHHT---S---SB-SSHHHHHHHHHHHHTT-S---HHHHHHHHHHHHHHHHHHHHHHHHHT-HHHHHHHT-TT-HHHHHHHHHHHHHHHH--SPPPHHHHHHHHHHHHHHHHHHHHHHHHHHIIIIIS---GGGTTTHHHHHHHHHHHHHHHHHHHHHHTTSHHHHHH-/---------HHHHHHHHHHHHHHHHHHHHHHHHTT-SSHHHHHHHHHHHHHTTTHHHHHHHHHHHHHT-TTS---HHHIIIIIHHHHHHHHHHHHHHHHHHHHHHSSS-S-TTHHHHHHHHHHHT-S-GGGHHHHHHHHHHHTHHHHHHHHHT--HHHHHHHHHHHHIIIIIHHHHHHHHT---S---SB-SSHHHHHHHHHHHHTT-S---HHHHHHHHHHHHHHHHHHHHHHHHHT-HHHHHHHT-TT-HHHHHHHHHHHHHHHH--SPPPHHHHHHHHHHHHHHHHHHHHHHHHHHIIIIIS---GGGTTTHHHHHHHHHHHHHHHHHHHHHHTTSHHHHHH-

pLDDT: mean 93.62, std 9.75, range [26.17, 98.88]